Protein AF-A0AA38LGN9-F1 (afdb_monomer_lite)

pLDDT: mean 82.89, std 15.65, range [24.03, 98.19]

Secondary structure (DSSP, 8-state):
--SSS--------HHHHHHHHHHHHHHHHHHHTTTS-TTTPPP-HHHHHHHTTPBPSS-TTSSS--BS-HHHHHHHHHT--TTS--SS-TTTS---HHHHHHHHHHHHHHHHHTT--HHHHHHHHHHHHHHHTT--SPPPPTTHHHHHHHHHHHHHHTT----TT-HHHHHHHHHHHHHHHHS-TTGGGTS--GGGGGGGG-TTT--HHHHGGG--TTS-BTTBHHHHHHHHHHH--HHHHHHHHHHHHHHSS---SS---HHHHHHHHHHHHHHTT-GGG-HHHHHHHHHHHHHHHTTT---SHHHHHHHHHHHHHTT----GGGGGGGB-TTS-B--SS-TT-HHHHHHHHHHHHHHGGG--TT-HHHHHHHHHHHHHHHHHHHH-GGGTTTHHHHHHHSSS---TT-GGG-HHHHTTS-HHHHHHHHHHHHHHHHHHHHHHHHHHHHHHHHHHT-TTTT--SS---HHHHHHHHHTT--SGGGHHHHHHHHHHHHHHHHHHHIIIII--HHHHHHHHHHHHHT-GGGGTTS-HHHHHHHHHHHHHHHHH--HHHHHHTHHHHHHHHHHHHHHHHHHHT----HHHHHHHHHHHT-HHHHHHHHHHTSSS---HHHHHHHSTTT-HHHHHHHHHHHHHHHHHH--

Organism: Taxus chinensis (NCBI:txid29808)

Sequence (647 aa):
AKNLSEISVCKQDSVYVERRETLIKEIRDMFKTVGDGEGKFSPSPYNTAWVARIPTIHNLSAPAPRPHFPQTLDWICENQQDDGSWGLDHSHSKFACADRLLNTLACIIPLAKWKTGRQSVTKGVHFLRRHMESIKQERLPIDFEIVFPELLYEAELLKLDLPYHLPWLEQIRCGRQKTLSKICRESFHTDATPFLYSLEGLQEIIDWKRIMNLQSPDGSFLNSPSSTACAFIKTGDIKSLDYLTNTLNKFGNFVPCMYPLDILERLWTVDVVQRLGIDRHFKEEIKVALDYAYRYWNQNVICDLNTAALGFRTLRFNGYDVSADALRNFKNEDGEFFCCLGPAQAHKELASMLNLYRASDLDFPGENILKEARAFTSTYLQEAVKEWEEFKLEKNKLLMEASTFHFPLIISTVVHDLLLMPIGYRQTMLELAILDYNILQSQHQSELKLISTWWANSSVFHWDFFRHRHVELYFWWVCSLFEPQFSAARIGFTKLATSFFLIDDIYDTYGTLDELIPFTEGLIRWDPSIIDNLPHYMKTSFKFSHEIHRDIATEAEKKHGPIWESYILSYLQEAEWIASNYTPKFDQYLSNGTISSGMRVLTMHSLMLMDTLLSNDILKKVDFPSSKFQYLVSLTIRLVDDMNDFQ

InterPro domains:
  IPR001906 Terpene synthase, N-terminal domain [PF01397] (207-388)
  IPR005630 Terpene synthase, metal-binding domain [PF03936] (463-647)
  IPR008930 Terpenoid cyclases/protein prenyltransferase alpha-alpha toroid [SSF48239] (43-232)
  IPR008930 Terpenoid cyclases/protein prenyltransferase alpha-alpha toroid [SSF48239] (218-387)
  IPR008949 Isoprenoid synthase domain superfamily [G3DSA:1.10.600.10] (410-647)
  IPR008949 Isoprenoid synthase domain superfamily [SSF48576] (427-646)
  IPR036965 Terpene synthase, N-terminal domain superfamily [G3DSA:1.50.10.130] (26-390)
  IPR050148 Terpene synthase-like [PTHR31739] (22-647)

Radius of gyration: 32.61 Å; chains: 1; bounding box: 73×49×97 Å

Structure (mmCIF, N/CA/C/O backbone):
data_AF-A0AA38LGN9-F1
#
_entry.id   AF-A0AA38LGN9-F1
#
loop_
_atom_site.group_PDB
_atom_site.id
_atom_site.type_symbol
_atom_site.label_atom_id
_atom_site.label_alt_id
_atom_site.label_comp_id
_atom_site.label_asym_id
_atom_site.label_entity_id
_atom_site.label_seq_id
_atom_site.pdbx_PDB_ins_code
_atom_site.Cartn_x
_atom_site.Cartn_y
_atom_site.Cartn_z
_atom_site.occupancy
_atom_site.B_iso_or_equiv
_atom_site.auth_seq_id
_atom_site.auth_comp_id
_atom_site.auth_asym_id
_atom_site.auth_atom_id
_atom_site.pdbx_PDB_model_num
ATOM 1 N N . ALA A 1 1 ? 29.496 -17.420 -23.304 1.00 29.16 1 ALA A N 1
ATOM 2 C CA . ALA A 1 1 ? 29.057 -18.172 -22.103 1.00 29.16 1 ALA A CA 1
ATOM 3 C C . ALA A 1 1 ? 30.170 -18.628 -21.126 1.00 29.16 1 ALA A C 1
ATOM 5 O O . ALA A 1 1 ? 29.833 -19.285 -20.153 1.00 29.16 1 ALA A O 1
ATOM 6 N N . LYS A 1 2 ? 31.470 -18.300 -21.296 1.00 24.03 2 LYS A N 1
ATOM 7 C CA . LYS A 1 2 ? 32.527 -18.748 -20.347 1.00 24.03 2 LYS A CA 1
ATOM 8 C C . LYS A 1 2 ? 33.418 -17.658 -19.723 1.00 24.03 2 LYS A C 1
ATOM 10 O O . LYS A 1 2 ? 34.387 -18.009 -19.075 1.00 24.03 2 LYS A O 1
ATOM 15 N N . ASN A 1 3 ? 33.062 -16.376 -19.854 1.00 29.66 3 ASN A N 1
ATOM 16 C CA . ASN A 1 3 ? 33.805 -15.246 -19.259 1.00 29.66 3 ASN A CA 1
ATOM 17 C C . ASN A 1 3 ? 32.924 -14.280 -18.432 1.00 29.66 3 ASN A C 1
ATOM 19 O O . ASN A 1 3 ? 33.307 -13.140 -18.205 1.00 29.66 3 ASN A O 1
ATOM 23 N N . LEU A 1 4 ? 31.746 -14.718 -17.970 1.00 30.27 4 LEU A N 1
ATOM 24 C CA . LEU A 1 4 ? 30.848 -13.908 -17.121 1.00 30.27 4 LEU A CA 1
ATOM 25 C C . LEU A 1 4 ? 30.814 -14.365 -15.650 1.00 30.27 4 LEU A C 1
ATOM 27 O O . LEU A 1 4 ? 30.048 -13.830 -14.859 1.00 30.27 4 LEU A O 1
ATOM 31 N N . SER A 1 5 ? 31.651 -15.332 -15.260 1.00 26.16 5 SER A N 1
ATOM 32 C CA . SER A 1 5 ? 31.654 -15.923 -13.913 1.00 26.16 5 SER A CA 1
ATOM 33 C C . SER A 1 5 ? 32.705 -15.349 -12.953 1.00 26.16 5 SER A C 1
ATOM 35 O O . SER A 1 5 ? 32.841 -15.850 -11.844 1.00 26.16 5 SER A O 1
ATOM 37 N N . GLU A 1 6 ? 33.439 -14.304 -13.339 1.00 28.97 6 GLU A N 1
ATOM 38 C CA . GLU A 1 6 ? 34.411 -13.621 -12.469 1.00 28.97 6 GLU A CA 1
ATOM 39 C C . GLU A 1 6 ? 34.001 -12.164 -12.225 1.00 28.97 6 GLU A C 1
ATOM 41 O O . GLU A 1 6 ? 34.760 -11.224 -12.445 1.00 28.97 6 GLU A O 1
ATOM 46 N N . ILE A 1 7 ? 32.769 -11.952 -11.757 1.00 31.95 7 ILE A N 1
ATOM 47 C CA . ILE A 1 7 ? 32.425 -10.687 -11.109 1.00 31.95 7 ILE A CA 1
ATOM 48 C C . ILE A 1 7 ? 32.830 -10.831 -9.647 1.00 31.95 7 ILE A C 1
ATOM 50 O O . ILE A 1 7 ? 32.181 -11.513 -8.857 1.00 31.95 7 ILE A O 1
ATOM 54 N N . SER A 1 8 ? 33.959 -10.203 -9.322 1.00 31.28 8 SER A N 1
ATOM 55 C CA . SER A 1 8 ? 34.404 -9.899 -7.966 1.00 31.28 8 SER A CA 1
ATOM 56 C C . SER A 1 8 ? 33.220 -9.420 -7.122 1.00 31.28 8 SER A C 1
ATOM 58 O O . SER A 1 8 ? 32.834 -8.253 -7.197 1.00 31.28 8 SER A O 1
ATOM 60 N N . VAL A 1 9 ? 32.684 -10.308 -6.283 1.00 37.69 9 VAL A N 1
ATOM 61 C CA . VAL A 1 9 ? 31.888 -9.936 -5.115 1.00 37.69 9 VAL A CA 1
ATOM 62 C C . VAL A 1 9 ? 32.785 -9.021 -4.293 1.00 37.69 9 VAL A C 1
ATOM 64 O O . VAL A 1 9 ? 33.743 -9.472 -3.660 1.00 37.69 9 VAL A O 1
ATOM 67 N N . CYS A 1 10 ? 32.546 -7.712 -4.385 1.00 40.06 10 CYS A N 1
ATOM 68 C CA . CYS A 1 10 ? 33.174 -6.741 -3.506 1.00 40.06 10 CYS A CA 1
ATOM 69 C C . CYS A 1 10 ? 32.951 -7.268 -2.088 1.00 40.06 10 CYS A C 1
ATOM 71 O O . CYS A 1 10 ? 31.807 -7.551 -1.737 1.00 40.06 10 CYS A O 1
ATOM 73 N N . LYS A 1 11 ? 34.034 -7.510 -1.336 1.00 45.22 11 LYS A N 1
ATOM 74 C CA . LYS A 1 11 ? 33.995 -7.991 0.050 1.00 45.22 11 LYS A CA 1
ATOM 75 C C . LYS A 1 11 ? 33.111 -7.042 0.861 1.00 45.22 11 LYS A C 1
ATOM 77 O O . LYS A 1 11 ? 33.598 -6.055 1.397 1.00 45.22 11 LYS A O 1
ATOM 82 N N . GLN A 1 12 ? 31.812 -7.307 0.900 1.00 55.50 12 GLN A N 1
ATOM 83 C CA . GLN A 1 12 ? 30.909 -6.704 1.857 1.00 55.50 12 GLN A CA 1
ATOM 84 C C . GLN A 1 12 ? 31.363 -7.238 3.207 1.00 55.50 12 GLN A C 1
ATOM 86 O O . GLN A 1 12 ? 31.549 -8.449 3.355 1.00 55.50 12 GLN A O 1
ATOM 91 N N . ASP A 1 13 ? 31.637 -6.337 4.150 1.00 60.06 13 ASP A N 1
ATOM 92 C CA . ASP A 1 13 ? 32.023 -6.725 5.502 1.00 60.06 13 ASP A CA 1
ATOM 93 C C . ASP A 1 13 ? 31.019 -7.762 6.005 1.00 60.06 13 ASP A C 1
ATOM 95 O O . ASP A 1 13 ? 29.821 -7.486 6.085 1.00 60.06 13 ASP A O 1
ATOM 99 N N . SER A 1 14 ? 31.511 -8.970 6.300 1.00 70.19 14 SER A N 1
ATOM 100 C CA . SER A 1 14 ? 30.698 -10.130 6.713 1.00 70.19 14 SER A CA 1
ATOM 101 C C . SER A 1 14 ? 29.662 -9.797 7.798 1.00 70.19 14 SER A C 1
ATOM 103 O O . SER A 1 14 ? 28.576 -10.368 7.812 1.00 70.19 14 SER A O 1
ATOM 105 N N . VAL A 1 15 ? 29.963 -8.787 8.618 1.00 80.31 15 VAL A N 1
ATOM 106 C CA . VAL A 1 15 ? 29.117 -8.212 9.667 1.00 80.31 15 VAL A CA 1
ATOM 107 C C . VAL A 1 15 ? 27.786 -7.655 9.138 1.00 80.31 15 VAL A C 1
ATOM 109 O O . VAL A 1 15 ? 26.744 -7.882 9.748 1.00 80.31 15 VAL A O 1
ATOM 112 N N . TYR A 1 16 ? 27.777 -6.944 8.006 1.00 79.31 16 TYR A N 1
ATOM 113 C CA . TYR A 1 16 ? 26.545 -6.372 7.445 1.00 79.31 16 TYR A CA 1
ATOM 114 C C . TYR A 1 16 ? 25.628 -7.449 6.868 1.00 79.31 16 TYR A C 1
ATOM 116 O O . TYR A 1 16 ? 24.412 -7.383 7.035 1.00 79.31 16 TYR A O 1
ATOM 124 N N . VAL A 1 17 ? 26.206 -8.468 6.228 1.00 82.69 17 VAL A N 1
ATOM 125 C CA . VAL A 1 17 ? 25.443 -9.613 5.716 1.00 82.69 17 VAL A CA 1
ATOM 126 C C . VAL A 1 17 ? 24.838 -10.399 6.879 1.00 82.69 17 VAL A C 1
ATOM 128 O O . VAL A 1 17 ? 23.649 -10.697 6.859 1.00 82.69 17 VAL A O 1
ATOM 131 N N . GLU A 1 18 ? 25.611 -10.658 7.933 1.00 89.31 18 GLU A N 1
ATOM 132 C CA . GLU A 1 18 ? 25.129 -11.351 9.131 1.00 89.31 18 GLU A CA 1
ATOM 133 C C . GLU A 1 18 ? 24.013 -10.575 9.853 1.00 89.31 18 GLU A C 1
ATOM 135 O O . GLU A 1 18 ? 22.989 -11.157 10.234 1.00 89.31 18 GLU A O 1
ATOM 140 N N . ARG A 1 19 ? 24.147 -9.244 9.983 1.00 91.38 19 ARG A N 1
ATOM 141 C CA . ARG A 1 19 ? 23.085 -8.404 10.556 1.00 91.38 19 ARG A CA 1
ATOM 142 C C . ARG A 1 19 ? 21.823 -8.421 9.694 1.00 91.38 19 ARG A C 1
ATOM 144 O O . ARG A 1 19 ? 20.734 -8.541 10.250 1.00 91.38 19 ARG A O 1
ATOM 151 N N . ARG A 1 20 ? 21.953 -8.369 8.361 1.00 91.56 20 ARG A N 1
ATOM 152 C CA . ARG A 1 20 ? 20.816 -8.483 7.432 1.00 91.56 20 ARG A CA 1
ATOM 153 C C . ARG A 1 20 ? 20.063 -9.797 7.636 1.00 91.56 20 ARG A C 1
ATOM 155 O O . ARG A 1 20 ? 18.850 -9.770 7.807 1.00 91.56 20 ARG A O 1
ATOM 162 N N . GLU A 1 21 ? 20.764 -10.931 7.674 1.00 94.38 21 GLU A N 1
ATOM 163 C CA . GLU A 1 21 ? 20.126 -12.243 7.881 1.00 94.38 21 GLU A CA 1
ATOM 164 C C . GLU A 1 21 ? 19.444 -12.352 9.253 1.00 94.38 21 GLU A C 1
ATOM 166 O O . GLU A 1 21 ? 18.364 -12.935 9.374 1.00 94.38 21 GLU A O 1
ATOM 171 N N . THR A 1 22 ? 20.031 -11.735 10.283 1.00 95.38 22 THR A N 1
ATOM 172 C CA . THR A 1 22 ? 19.424 -11.652 11.620 1.00 95.38 22 THR A CA 1
ATOM 173 C C . THR A 1 22 ? 18.103 -10.881 11.581 1.00 95.38 22 THR A C 1
ATOM 175 O O . THR A 1 22 ? 17.083 -11.389 12.044 1.00 95.38 22 THR A O 1
ATOM 178 N N . LEU A 1 23 ? 18.094 -9.697 10.964 1.00 93.56 23 LEU A N 1
ATOM 179 C CA . LEU A 1 23 ? 16.897 -8.865 10.819 1.00 93.56 23 LEU A CA 1
ATOM 180 C C . LEU A 1 23 ? 15.811 -9.554 9.977 1.00 93.56 23 LEU A C 1
ATOM 182 O O . LEU A 1 23 ? 14.634 -9.497 10.324 1.00 93.56 23 LEU A O 1
ATOM 186 N N . ILE A 1 24 ? 16.193 -10.257 8.903 1.00 95.75 24 ILE A N 1
ATOM 187 C CA . ILE A 1 24 ? 15.261 -11.065 8.100 1.00 95.75 24 ILE A CA 1
ATOM 188 C C . ILE A 1 24 ? 14.589 -12.123 8.979 1.00 95.75 24 ILE A C 1
ATOM 190 O O . ILE A 1 24 ? 13.373 -12.297 8.914 1.00 95.75 24 ILE A O 1
ATOM 194 N N . LYS A 1 25 ? 15.349 -12.824 9.826 1.00 95.19 25 LYS A N 1
ATOM 195 C CA . LYS A 1 25 ? 14.783 -13.824 10.739 1.00 95.19 25 LYS A CA 1
ATOM 196 C C . LYS A 1 25 ? 13.816 -13.195 11.746 1.00 95.19 25 LYS A C 1
ATOM 198 O O . LYS A 1 25 ? 12.720 -13.721 11.915 1.00 95.19 25 LYS A O 1
ATOM 203 N N . GLU A 1 26 ? 14.190 -12.070 12.354 1.00 92.38 26 GLU A N 1
ATOM 204 C CA . GLU A 1 26 ? 13.317 -11.323 13.269 1.00 92.38 26 GLU A CA 1
ATOM 205 C C . GLU A 1 26 ? 11.996 -10.937 12.583 1.00 92.38 26 GLU A C 1
ATOM 207 O O . GLU A 1 26 ? 10.924 -11.162 13.140 1.00 92.38 26 GLU A O 1
ATOM 212 N N . ILE A 1 27 ? 12.046 -10.439 11.341 1.00 91.69 27 ILE A N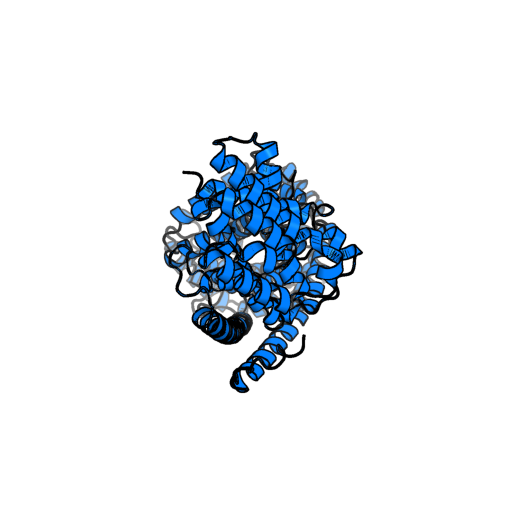 1
ATOM 213 C CA . ILE A 1 27 ? 10.841 -10.069 10.582 1.00 91.69 27 ILE A CA 1
ATOM 214 C C . ILE A 1 27 ? 9.996 -11.285 10.195 1.00 91.69 27 ILE A C 1
ATOM 216 O O . ILE A 1 27 ? 8.771 -11.219 10.291 1.00 91.69 27 ILE A O 1
ATOM 220 N N . ARG A 1 28 ? 10.602 -12.422 9.839 1.00 93.94 28 ARG A N 1
ATOM 221 C CA . ARG A 1 28 ? 9.843 -13.669 9.628 1.00 93.94 28 ARG A CA 1
ATOM 222 C C . ARG A 1 28 ? 9.118 -14.119 10.889 1.00 93.94 28 ARG A C 1
ATOM 224 O O . ARG A 1 28 ? 7.977 -14.567 10.812 1.00 93.94 28 ARG A O 1
ATOM 231 N N . ASP A 1 29 ? 9.762 -14.000 12.045 1.00 89.12 29 ASP A N 1
ATOM 232 C CA . ASP A 1 29 ? 9.126 -14.323 13.320 1.00 89.12 29 ASP A CA 1
ATOM 233 C C . ASP A 1 29 ? 7.993 -13.338 13.645 1.00 89.12 29 ASP A C 1
ATOM 235 O O . ASP A 1 29 ? 6.957 -13.767 14.150 1.00 89.12 29 ASP A O 1
ATOM 239 N N . MET A 1 30 ? 8.114 -12.063 13.250 1.00 86.12 30 MET A N 1
ATOM 240 C CA . MET A 1 30 ? 6.999 -11.112 13.318 1.00 86.12 30 MET A CA 1
ATOM 241 C C . MET A 1 30 ? 5.817 -11.552 12.451 1.00 86.12 30 MET A C 1
ATOM 243 O O . MET A 1 30 ? 4.695 -11.552 12.943 1.00 86.12 30 MET A O 1
ATOM 247 N N . PHE A 1 31 ? 6.039 -11.973 11.199 1.00 87.94 31 PHE A N 1
ATOM 248 C CA . PHE A 1 31 ? 4.964 -12.443 10.310 1.00 87.94 31 PHE A CA 1
ATOM 249 C C . PHE A 1 31 ? 4.138 -13.589 10.908 1.00 87.94 31 PHE A C 1
ATOM 251 O O . PHE A 1 31 ? 2.929 -13.643 10.687 1.00 87.94 31 PHE A O 1
ATOM 258 N N . LYS A 1 32 ? 4.759 -14.469 11.704 1.00 85.06 32 LYS A N 1
ATOM 259 C CA . LYS A 1 32 ? 4.069 -15.591 12.361 1.00 85.06 32 LYS A CA 1
ATOM 260 C C . LYS A 1 32 ? 3.044 -15.152 13.401 1.00 85.06 32 LYS A C 1
ATOM 262 O O . LYS A 1 32 ? 2.115 -15.906 13.642 1.00 85.06 32 LYS A O 1
ATOM 267 N N . THR A 1 33 ? 3.210 -13.971 13.996 1.00 80.44 33 THR A N 1
ATOM 268 C CA . THR A 1 33 ? 2.297 -13.422 15.011 1.00 80.44 33 THR A CA 1
ATOM 269 C C . THR A 1 33 ? 1.395 -12.316 14.451 1.00 80.44 33 THR A C 1
ATOM 271 O O . THR A 1 33 ? 0.618 -11.697 15.185 1.00 80.44 33 THR A O 1
ATOM 274 N N . VAL A 1 34 ? 1.481 -12.010 13.146 1.00 77.62 34 VAL A N 1
ATOM 275 C CA . VAL A 1 34 ? 0.635 -10.981 12.523 1.00 77.62 34 VAL A CA 1
ATOM 276 C C . VAL A 1 34 ? -0.830 -11.378 12.579 1.00 77.62 34 VAL A C 1
ATOM 278 O O . VAL A 1 34 ? -1.207 -12.449 12.118 1.00 77.62 34 VAL A O 1
ATOM 281 N N . GLY A 1 35 ? -1.656 -10.476 13.120 1.00 67.25 35 GLY A N 1
ATOM 282 C CA . GLY A 1 35 ? -3.091 -10.660 13.276 1.00 67.25 35 GLY A CA 1
ATOM 283 C C . GLY A 1 35 ? -3.510 -11.628 14.380 1.00 67.25 35 GLY A C 1
ATOM 284 O O . GLY A 1 35 ? -4.707 -11.834 14.558 1.00 67.25 35 GLY A O 1
ATOM 285 N N . ASP A 1 36 ? -2.566 -12.151 15.165 1.00 66.12 36 ASP A N 1
ATOM 286 C CA . ASP A 1 36 ? -2.883 -12.877 16.393 1.00 66.12 36 ASP A CA 1
ATOM 287 C C . ASP A 1 36 ? -3.176 -11.921 17.551 1.00 66.12 36 ASP A C 1
ATOM 289 O O . ASP A 1 36 ? -3.455 -12.393 18.637 1.00 66.12 36 ASP A O 1
ATOM 293 N N . GLY A 1 37 ? -3.092 -10.595 17.389 1.00 58.25 37 GLY A N 1
ATOM 294 C CA . GLY A 1 37 ? -3.356 -9.602 18.446 1.00 58.25 37 GLY A CA 1
ATOM 295 C C . GLY A 1 37 ? -2.357 -9.597 19.618 1.00 58.25 37 GLY A C 1
ATOM 296 O O . GLY A 1 37 ? -2.405 -8.699 20.459 1.00 58.25 37 GLY A O 1
ATOM 297 N N . GLU A 1 38 ? -1.432 -10.560 19.675 1.00 49.88 38 GLU A N 1
ATOM 298 C CA . GLU A 1 38 ? -0.357 -10.635 20.666 1.00 49.88 38 GLU A CA 1
ATOM 299 C C . GLU A 1 38 ? 0.680 -9.533 20.409 1.00 49.88 38 GLU A C 1
ATOM 301 O O . GLU A 1 38 ? 1.442 -9.569 19.446 1.00 49.88 38 GLU A O 1
ATOM 306 N N . GLY A 1 39 ? 0.677 -8.520 21.283 1.00 49.38 39 GLY A N 1
ATOM 307 C CA . GLY A 1 39 ? 1.711 -7.482 21.345 1.00 49.38 39 GLY A CA 1
ATOM 308 C C . GLY A 1 39 ? 1.452 -6.186 20.564 1.00 49.38 39 GLY A C 1
ATOM 309 O O . GLY A 1 39 ? 2.396 -5.418 20.391 1.00 49.38 39 GLY A O 1
ATOM 310 N N . LYS A 1 40 ? 0.225 -5.917 20.081 1.00 57.62 40 LYS A N 1
ATOM 311 C CA . LYS A 1 40 ? -0.000 -4.832 19.094 1.00 57.62 40 LYS A CA 1
ATOM 312 C C . LYS A 1 40 ? -1.112 -3.823 19.374 1.00 57.62 40 LYS A C 1
ATOM 314 O O . LYS A 1 40 ? -1.057 -2.726 18.824 1.00 57.62 40 LYS A O 1
ATOM 319 N N . PHE A 1 41 ? -2.085 -4.135 20.227 1.00 62.88 41 PHE A N 1
ATOM 320 C CA . PHE A 1 41 ? -3.136 -3.179 20.574 1.00 62.88 41 PHE A CA 1
ATOM 321 C C . PHE A 1 41 ? -2.809 -2.430 21.858 1.00 62.88 41 PHE A C 1
ATOM 323 O O . PHE A 1 41 ? -2.556 -3.042 22.897 1.00 62.88 41 PHE A O 1
ATOM 330 N N . SER A 1 42 ? -2.875 -1.100 21.802 1.00 73.62 42 SER A N 1
ATOM 331 C CA . SER A 1 42 ? -2.914 -0.301 23.017 1.00 73.62 42 SER A CA 1
ATOM 332 C C . SER A 1 42 ? -4.267 -0.486 23.718 1.00 73.62 42 SER A C 1
ATOM 334 O O . SER A 1 42 ? -5.308 -0.573 23.054 1.00 73.62 42 SER A O 1
ATOM 336 N N . PRO A 1 43 ? -4.284 -0.544 25.060 1.00 84.31 43 PRO A N 1
ATOM 337 C CA . PRO A 1 43 ? -5.531 -0.518 25.803 1.00 84.31 43 PRO A CA 1
ATOM 338 C C . PRO A 1 43 ? -6.349 0.725 25.456 1.00 84.31 43 PRO A C 1
ATOM 340 O O . PRO A 1 43 ? -5.801 1.823 25.350 1.00 84.31 43 PRO A O 1
ATOM 343 N N . SER A 1 44 ? -7.668 0.571 25.328 1.00 90.12 44 SER A N 1
ATOM 344 C CA . SER A 1 44 ? -8.583 1.707 25.237 1.00 90.12 44 SER A CA 1
ATOM 345 C C . SER A 1 44 ? -9.265 1.906 26.591 1.00 90.12 44 SER A C 1
ATOM 347 O O . SER A 1 44 ? -10.140 1.104 26.942 1.00 90.12 44 SER A O 1
ATOM 349 N N . PRO A 1 45 ? -8.915 2.961 27.358 1.00 93.06 45 PRO A N 1
ATOM 350 C CA . PRO A 1 45 ? -9.583 3.236 28.624 1.00 93.06 45 PRO A CA 1
ATOM 351 C C . PRO A 1 45 ? -11.088 3.436 28.445 1.00 93.06 45 PRO A C 1
ATOM 353 O O . PRO A 1 45 ? -11.872 2.837 29.173 1.00 93.06 45 PRO A O 1
ATOM 356 N N . TYR A 1 46 ? -11.492 4.190 27.417 1.00 94.19 46 TYR A N 1
ATOM 357 C CA . TYR A 1 46 ? -12.893 4.393 27.052 1.00 94.19 46 TYR A CA 1
ATOM 358 C C . TYR A 1 46 ? -13.668 3.077 26.867 1.00 94.19 46 TYR A C 1
ATOM 360 O O . TYR A 1 46 ? -14.694 2.862 27.513 1.00 94.19 46 TYR A O 1
ATOM 368 N N . ASN A 1 47 ? -13.172 2.174 26.016 1.00 94.69 47 ASN A N 1
ATOM 369 C CA . ASN A 1 47 ? -13.862 0.915 25.726 1.00 94.69 47 ASN A CA 1
ATOM 370 C C . ASN A 1 47 ? -13.836 -0.034 26.928 1.00 94.69 47 ASN A C 1
ATOM 372 O O . ASN A 1 47 ? -14.857 -0.629 27.270 1.00 94.69 47 ASN A O 1
ATOM 376 N N . THR A 1 48 ? -12.701 -0.114 27.626 1.00 96.94 48 THR A N 1
ATOM 377 C CA . THR A 1 48 ? -12.567 -0.907 28.859 1.00 96.94 48 THR A CA 1
ATOM 378 C C . THR A 1 48 ? -13.555 -0.440 29.924 1.00 96.94 48 THR A C 1
ATOM 380 O O . THR A 1 48 ? -14.202 -1.261 30.574 1.00 96.94 48 THR A O 1
ATOM 383 N N . ALA A 1 49 ? -13.769 0.872 30.040 1.00 97.38 49 ALA A N 1
ATOM 384 C CA . ALA A 1 49 ? -14.759 1.441 30.939 1.00 97.38 49 ALA A CA 1
ATOM 385 C C . ALA A 1 49 ? -16.206 1.108 30.559 1.00 97.38 49 ALA A C 1
ATOM 387 O O . ALA A 1 49 ? -17.034 0.945 31.454 1.00 97.38 49 ALA A O 1
ATOM 388 N N . TRP A 1 50 ? -16.534 0.967 29.273 1.00 97.81 50 TRP A N 1
ATOM 389 C CA . TRP A 1 50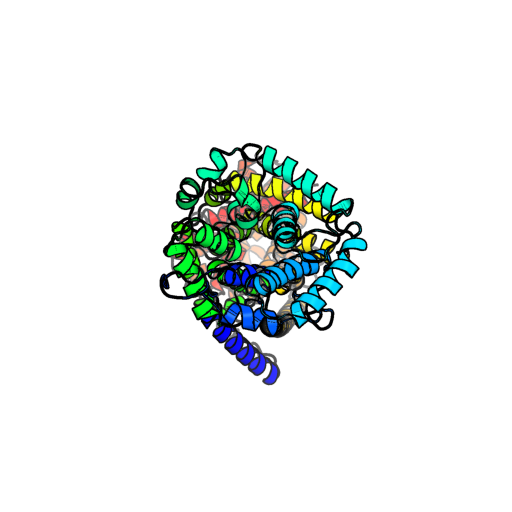 ? -17.851 0.481 28.852 1.00 97.81 50 TRP A CA 1
ATOM 390 C C . TRP A 1 50 ? -18.067 -0.991 29.201 1.00 97.81 50 TRP A C 1
ATOM 392 O O . TRP A 1 50 ? -19.100 -1.332 29.781 1.00 97.81 50 TRP A O 1
ATOM 402 N N . VAL A 1 51 ? -17.075 -1.847 28.948 1.00 97.75 51 VAL A N 1
ATOM 403 C CA . VAL A 1 51 ? -17.124 -3.271 29.323 1.00 97.75 51 VAL A CA 1
ATOM 404 C C . VAL A 1 51 ? -17.252 -3.442 30.843 1.00 97.75 51 VAL A C 1
ATOM 406 O O . VAL A 1 51 ? -18.044 -4.260 31.318 1.00 97.75 51 VAL A O 1
ATOM 409 N N . ALA A 1 52 ? -16.592 -2.584 31.626 1.00 97.31 52 ALA A N 1
ATOM 410 C CA . ALA A 1 52 ? -16.691 -2.561 33.085 1.00 97.31 52 ALA A CA 1
ATOM 411 C C . ALA A 1 52 ? -18.103 -2.246 33.622 1.00 97.31 52 ALA A C 1
ATOM 413 O O . ALA A 1 52 ? -18.382 -2.473 34.801 1.00 97.31 52 ALA A O 1
ATOM 414 N N . ARG A 1 53 ? -19.028 -1.728 32.799 1.00 95.50 53 ARG A N 1
ATOM 415 C CA . ARG A 1 53 ? -20.408 -1.403 33.217 1.00 95.50 53 ARG A CA 1
ATOM 416 C C . ARG A 1 53 ? -21.325 -2.619 33.266 1.00 95.50 53 ARG A C 1
ATOM 418 O O . ARG A 1 53 ? -22.412 -2.498 33.848 1.00 95.50 53 ARG A O 1
ATOM 425 N N . ILE A 1 54 ? -20.927 -3.733 32.655 1.00 95.06 54 ILE A N 1
ATOM 426 C CA . ILE A 1 54 ? -21.781 -4.900 32.431 1.00 95.06 54 ILE A CA 1
ATOM 427 C C . ILE A 1 54 ? -22.119 -5.581 33.768 1.00 95.06 54 ILE A C 1
ATOM 429 O O . ILE A 1 54 ? -21.205 -5.968 34.501 1.00 95.06 54 ILE A O 1
ATOM 433 N N . PRO A 1 55 ? -23.409 -5.731 34.124 1.00 91.69 55 PRO A N 1
ATOM 434 C CA . PRO A 1 55 ? -23.815 -6.449 35.325 1.00 91.69 55 PRO A CA 1
ATOM 435 C C . PRO A 1 55 ? -23.787 -7.972 35.117 1.00 91.69 55 PRO A C 1
ATOM 437 O O . PRO A 1 55 ? -23.948 -8.481 34.013 1.00 91.69 55 PRO A O 1
ATOM 440 N N . THR A 1 56 ? -23.620 -8.715 36.206 1.00 85.19 56 THR A N 1
ATOM 441 C CA . THR A 1 56 ? -23.702 -10.185 36.235 1.00 85.19 56 THR A CA 1
ATOM 442 C C . THR A 1 56 ? -25.094 -10.702 35.836 1.00 85.19 56 THR A C 1
ATOM 444 O O . THR A 1 56 ? -26.108 -10.213 36.323 1.00 85.19 56 THR A O 1
ATOM 447 N N . ILE A 1 57 ? -25.132 -11.726 34.972 1.00 70.12 57 ILE A N 1
ATOM 448 C CA . ILE A 1 57 ? -26.351 -12.263 34.321 1.00 70.12 57 ILE A CA 1
ATOM 449 C C . ILE A 1 57 ? -27.108 -13.251 35.224 1.00 70.12 57 ILE A C 1
ATOM 451 O O . ILE A 1 57 ? -28.323 -13.410 35.125 1.00 70.12 57 ILE A O 1
ATOM 455 N N . HIS A 1 58 ? -26.401 -13.901 36.152 1.00 56.91 58 HIS A N 1
ATOM 456 C CA . HIS A 1 58 ? -26.932 -15.008 36.944 1.00 56.91 58 HIS A CA 1
ATOM 457 C C . HIS A 1 58 ? -26.643 -14.829 38.428 1.00 56.91 58 HIS A C 1
ATOM 459 O O . HIS A 1 58 ? -25.715 -15.428 38.966 1.00 56.91 58 HIS A O 1
ATOM 465 N N . ASN A 1 59 ? -27.448 -14.013 39.108 1.00 47.66 59 ASN A N 1
ATOM 466 C CA . ASN A 1 59 ? -27.671 -14.225 40.535 1.00 47.66 59 ASN A CA 1
ATOM 467 C C . ASN A 1 59 ? -28.917 -13.479 41.037 1.00 47.66 59 ASN A C 1
ATOM 469 O O . ASN A 1 59 ? -28.823 -12.430 41.668 1.00 47.66 59 ASN A O 1
ATOM 473 N N . LEU A 1 60 ? -30.097 -14.066 40.809 1.00 50.06 60 LEU A N 1
ATOM 474 C CA . LEU A 1 60 ? -31.353 -13.648 41.460 1.00 50.06 60 LEU A CA 1
ATOM 475 C C . LEU A 1 60 ? -31.272 -13.732 43.002 1.00 50.06 60 LEU A C 1
ATOM 477 O O . LEU A 1 60 ? -32.113 -13.173 43.697 1.00 50.06 60 LEU A O 1
ATOM 481 N N . SER A 1 61 ? -30.246 -14.410 43.527 1.00 51.47 61 SER A N 1
ATOM 482 C CA . SER A 1 61 ? -29.978 -14.621 44.951 1.00 51.47 61 SER A CA 1
ATOM 483 C C . SER A 1 61 ? -28.927 -13.666 45.536 1.00 51.47 61 SER A C 1
ATOM 485 O O . SER A 1 61 ? -28.705 -13.688 46.748 1.00 51.47 61 SER A O 1
ATOM 487 N N . ALA A 1 62 ? -28.228 -12.864 44.717 1.00 57.16 62 ALA A N 1
ATOM 488 C CA . ALA A 1 62 ? -27.221 -11.934 45.228 1.00 57.16 62 ALA A CA 1
ATOM 489 C C . ALA A 1 62 ? -27.875 -10.622 45.697 1.00 57.16 62 ALA A C 1
ATOM 491 O O . ALA A 1 62 ? -28.706 -10.061 44.986 1.00 57.16 62 ALA A O 1
ATOM 492 N N . PRO A 1 63 ? -27.463 -10.074 46.855 1.00 59.59 63 PRO A N 1
ATOM 493 C CA . PRO A 1 63 ? -28.084 -8.883 47.438 1.00 59.59 63 PRO A CA 1
ATOM 494 C C . PRO A 1 63 ? -27.830 -7.589 46.644 1.00 59.59 63 PRO A C 1
ATOM 496 O O . PRO A 1 63 ? -28.465 -6.575 46.922 1.00 59.59 63 PRO A O 1
ATOM 499 N N . ALA A 1 64 ? -26.905 -7.600 45.675 1.00 69.56 64 ALA A N 1
ATOM 500 C CA . ALA A 1 64 ? -26.638 -6.478 44.779 1.00 69.56 64 ALA A CA 1
ATOM 501 C C . ALA A 1 64 ? -26.009 -6.956 43.453 1.00 69.56 64 ALA A C 1
ATOM 503 O O . ALA A 1 64 ? -25.244 -7.929 43.472 1.00 69.56 64 ALA A O 1
ATOM 504 N N . PRO A 1 65 ? -26.263 -6.257 42.327 1.00 78.88 65 PRO A N 1
ATOM 505 C CA . PRO A 1 65 ? -25.569 -6.511 41.068 1.00 78.88 65 PRO A CA 1
ATOM 506 C C . PRO A 1 65 ? -24.055 -6.354 41.253 1.00 78.88 65 PRO A C 1
ATOM 508 O O . PRO A 1 65 ? -23.603 -5.451 41.959 1.00 78.88 65 PRO A O 1
ATOM 511 N N . ARG A 1 66 ? -23.271 -7.221 40.609 1.00 87.50 66 ARG A N 1
ATOM 512 C CA . ARG A 1 66 ? -21.801 -7.138 40.552 1.00 87.50 66 ARG A CA 1
ATOM 513 C C . ARG A 1 66 ? -21.328 -6.981 39.107 1.00 87.50 66 ARG A C 1
ATOM 515 O O . ARG A 1 66 ? -22.046 -7.456 38.221 1.00 87.50 66 ARG A O 1
ATOM 522 N N . PRO A 1 67 ? -20.150 -6.379 38.869 1.00 92.56 67 PRO A N 1
ATOM 523 C CA . PRO A 1 67 ? -19.551 -6.334 37.538 1.00 92.56 67 PRO A CA 1
ATOM 524 C C . PRO A 1 67 ? -19.321 -7.754 37.012 1.00 92.56 67 PRO A C 1
ATOM 526 O O . PRO A 1 67 ? -18.827 -8.613 37.741 1.00 92.56 67 PRO A O 1
ATOM 529 N N . HIS A 1 68 ? -19.703 -8.001 35.760 1.00 94.38 68 HIS A N 1
ATOM 530 C CA . HIS A 1 68 ? -19.493 -9.287 35.094 1.00 94.38 68 HIS A CA 1
ATOM 531 C C . HIS A 1 68 ? -18.011 -9.529 34.782 1.00 94.38 68 HIS A C 1
ATOM 533 O O . HIS A 1 68 ? -17.531 -10.646 34.939 1.00 94.38 68 HIS A O 1
ATOM 539 N N . PHE A 1 69 ? -17.283 -8.464 34.434 1.00 95.81 69 PHE A N 1
ATOM 540 C CA . PHE A 1 69 ? -15.849 -8.485 34.147 1.00 95.81 69 PHE A CA 1
ATOM 541 C C . PHE A 1 69 ? -15.070 -7.655 35.185 1.00 95.81 69 PHE A C 1
ATOM 543 O O . PHE A 1 69 ? -14.624 -6.549 34.869 1.00 95.81 69 PHE A O 1
ATOM 550 N N . PRO A 1 70 ? -14.927 -8.119 36.442 1.00 95.12 70 PRO A N 1
ATOM 551 C CA . PRO A 1 70 ? -14.279 -7.348 37.509 1.00 95.12 70 PRO A CA 1
ATOM 552 C C . PRO A 1 70 ? -12.845 -6.921 37.169 1.00 95.12 70 PRO A C 1
ATOM 554 O O . PRO A 1 70 ? -12.457 -5.809 37.511 1.00 95.12 70 PRO A O 1
ATOM 557 N N . GLN A 1 71 ? -12.110 -7.731 36.402 1.00 96.69 71 GLN A N 1
ATOM 558 C CA . GLN A 1 71 ? -10.743 -7.434 35.975 1.00 96.69 71 GLN A CA 1
ATOM 559 C C . GLN A 1 71 ? -10.617 -6.114 35.196 1.00 96.69 71 GLN A C 1
ATOM 561 O O . GLN A 1 71 ? -9.583 -5.458 35.257 1.00 96.69 71 GLN A O 1
ATOM 566 N N . THR A 1 72 ? -11.677 -5.685 34.502 1.00 97.38 72 THR A N 1
ATOM 567 C CA . THR A 1 72 ? -11.679 -4.397 33.787 1.00 97.38 72 THR A CA 1
ATOM 568 C C . THR A 1 72 ? -11.733 -3.202 34.735 1.00 97.38 72 THR A C 1
ATOM 570 O O . THR A 1 72 ? -11.147 -2.164 34.443 1.00 97.38 72 THR A O 1
ATOM 573 N N . LEU A 1 73 ? -12.373 -3.336 35.903 1.00 95.44 73 LEU A N 1
ATOM 574 C CA . LEU A 1 73 ? -12.355 -2.299 36.940 1.00 95.44 73 LEU A CA 1
ATOM 575 C C . LEU A 1 73 ? -10.998 -2.210 37.627 1.00 95.44 73 LEU A C 1
ATOM 577 O O . LEU A 1 73 ? -10.552 -1.100 37.923 1.00 95.44 73 LEU A O 1
ATOM 581 N N . ASP A 1 74 ? -10.364 -3.358 37.859 1.00 95.81 74 ASP A N 1
ATOM 582 C CA . ASP A 1 74 ? -9.013 -3.422 38.415 1.00 95.81 74 ASP A CA 1
ATOM 583 C C . ASP A 1 74 ? -8.037 -2.710 37.470 1.00 95.81 74 ASP A C 1
ATOM 585 O O . ASP A 1 74 ? -7.351 -1.777 37.888 1.00 95.81 74 ASP A O 1
ATOM 589 N N . TRP A 1 75 ? -8.097 -3.018 36.166 1.00 96.62 75 TRP A N 1
ATOM 590 C CA . TRP A 1 75 ? -7.296 -2.330 35.151 1.00 96.62 75 TRP A CA 1
ATOM 591 C C . TRP A 1 75 ? -7.523 -0.811 35.161 1.00 96.62 75 TRP A C 1
ATOM 593 O O . TRP A 1 75 ? -6.557 -0.048 35.167 1.00 96.62 75 TRP A O 1
ATOM 603 N N . ILE A 1 76 ? -8.778 -0.344 35.226 1.00 97.06 76 ILE A N 1
ATOM 604 C CA . ILE A 1 76 ? -9.080 1.097 35.289 1.00 97.06 76 ILE A CA 1
ATOM 605 C C . ILE A 1 76 ? -8.439 1.734 36.530 1.00 97.06 76 ILE A C 1
ATOM 607 O O . ILE A 1 76 ? -7.869 2.819 36.426 1.00 97.06 76 ILE A O 1
ATOM 611 N N . CYS A 1 77 ? -8.505 1.084 37.694 1.00 95.12 77 CYS A N 1
ATOM 612 C CA . CYS A 1 77 ? -7.912 1.612 38.925 1.00 95.12 77 CYS A CA 1
ATOM 613 C C . CYS A 1 77 ? -6.379 1.683 38.855 1.00 95.12 77 CYS A C 1
ATOM 615 O O . CYS A 1 77 ? -5.794 2.635 39.369 1.00 95.12 77 CYS A O 1
ATOM 617 N N . GLU A 1 78 ? -5.746 0.693 38.227 1.00 94.88 78 GLU A N 1
ATOM 618 C CA . GLU A 1 78 ? -4.288 0.548 38.139 1.00 94.88 78 GLU A CA 1
ATOM 619 C C . GLU A 1 78 ? -3.645 1.419 37.048 1.00 94.88 78 GLU A C 1
ATOM 621 O O . GLU A 1 78 ? -2.451 1.694 37.120 1.00 94.88 78 GLU A O 1
ATOM 626 N N . ASN A 1 79 ? -4.420 1.884 36.061 1.00 94.38 79 ASN A N 1
ATOM 627 C CA . ASN A 1 79 ? -3.914 2.603 34.880 1.00 94.38 79 ASN A CA 1
ATOM 628 C C . ASN A 1 79 ? -4.325 4.088 34.834 1.00 94.38 79 ASN A C 1
ATOM 630 O O . ASN A 1 79 ? -4.367 4.695 33.762 1.00 94.38 79 ASN A O 1
ATOM 634 N N . GLN A 1 80 ? -4.650 4.686 35.985 1.00 95.81 80 GLN A N 1
ATOM 635 C CA . GLN A 1 80 ? -4.830 6.137 36.087 1.00 95.81 80 GLN A CA 1
ATOM 636 C C . GLN A 1 80 ? -3.470 6.845 36.045 1.00 95.81 80 GLN A C 1
ATOM 638 O O . GLN A 1 80 ? -2.556 6.465 36.773 1.00 95.81 80 GLN A O 1
ATOM 643 N N . GLN A 1 81 ? -3.350 7.901 35.241 1.00 93.25 81 GLN A N 1
ATOM 644 C CA . GLN A 1 81 ? -2.124 8.695 35.154 1.00 93.25 81 GLN A CA 1
ATOM 645 C C . GLN A 1 81 ? -1.950 9.627 36.363 1.00 93.25 81 GLN A C 1
ATOM 647 O O . GLN A 1 81 ? -2.894 9.900 37.113 1.00 93.25 81 GLN A O 1
ATOM 652 N N . ASP A 1 82 ? -0.739 10.161 36.534 1.00 91.44 82 ASP A N 1
ATOM 653 C CA . ASP A 1 82 ? -0.385 11.034 37.662 1.00 91.44 82 ASP A CA 1
ATOM 654 C C . ASP A 1 82 ? -1.220 12.323 37.720 1.00 91.44 82 ASP A C 1
ATOM 656 O O . ASP A 1 82 ? -1.524 12.820 38.808 1.00 91.44 82 ASP A O 1
ATOM 660 N N . ASP A 1 83 ? -1.641 12.843 36.563 1.00 91.88 83 ASP A N 1
ATOM 661 C CA . ASP A 1 83 ? -2.515 14.018 36.457 1.00 91.88 83 ASP A CA 1
ATOM 662 C C . ASP A 1 83 ? -3.991 13.720 36.794 1.00 91.88 83 ASP A C 1
ATOM 664 O O . ASP A 1 83 ? -4.811 14.636 36.864 1.00 91.88 83 ASP A O 1
ATOM 668 N N . GLY A 1 84 ? -4.328 12.452 37.048 1.00 94.19 84 GLY A N 1
ATOM 669 C CA . GLY A 1 84 ? -5.677 11.977 37.341 1.00 94.19 84 GLY A CA 1
ATOM 670 C C . GLY A 1 84 ? -6.491 11.575 36.110 1.00 94.19 84 GLY A C 1
ATOM 671 O O . GLY A 1 84 ? -7.629 11.129 36.277 1.00 94.19 84 GLY A O 1
ATOM 672 N N . SER A 1 85 ? -5.942 11.703 34.902 1.00 94.19 85 SER A N 1
ATOM 673 C CA . SER A 1 85 ? -6.615 11.328 33.659 1.00 94.19 85 SER A CA 1
ATOM 674 C C . SER A 1 85 ? -6.384 9.868 33.258 1.00 94.19 85 SER A C 1
ATOM 676 O O . SER A 1 85 ? -5.546 9.160 33.817 1.00 94.19 85 SER A O 1
ATOM 678 N N . TRP A 1 86 ? -7.141 9.422 32.256 1.00 93.38 86 TRP A N 1
ATOM 679 C CA . TRP A 1 86 ? -6.865 8.209 31.487 1.00 93.38 86 TRP A CA 1
ATOM 680 C C . TRP A 1 86 ? -6.664 8.568 30.014 1.00 93.38 86 TRP A C 1
ATOM 682 O O . TRP A 1 86 ? -7.286 9.498 29.503 1.00 93.38 86 TRP A O 1
ATOM 692 N N . GLY A 1 87 ? -5.816 7.810 29.326 1.00 84.00 87 GLY A N 1
ATOM 693 C CA . GLY A 1 87 ? -5.504 7.975 27.907 1.00 84.00 87 GLY A CA 1
ATOM 694 C C . GLY A 1 87 ? -4.172 7.316 27.565 1.00 84.00 87 GLY A C 1
ATOM 695 O O . GLY A 1 87 ? -3.540 6.707 28.431 1.00 84.00 87 GLY A O 1
ATOM 696 N N . LEU A 1 88 ? -3.731 7.455 26.316 1.00 70.94 88 LEU A N 1
ATOM 697 C CA . LEU A 1 88 ? -2.402 6.995 25.906 1.00 70.94 88 LEU A CA 1
ATOM 698 C C . LEU A 1 88 ? -1.307 7.798 26.632 1.00 70.94 88 LEU A C 1
ATOM 700 O O . LEU A 1 88 ? -1.448 9.007 26.858 1.00 70.94 88 LEU A O 1
ATOM 704 N N . ASP A 1 89 ? -0.234 7.111 27.026 1.00 56.81 89 ASP A N 1
ATOM 705 C CA . ASP A 1 89 ? 0.906 7.702 27.731 1.00 56.81 89 ASP A CA 1
ATOM 706 C C . ASP A 1 89 ? 1.642 8.744 26.856 1.00 56.81 89 ASP A C 1
ATOM 708 O O . ASP A 1 89 ? 1.729 8.631 25.628 1.00 56.81 89 ASP A O 1
ATOM 712 N N . HIS A 1 90 ? 2.168 9.784 27.507 1.00 51.03 90 HIS A N 1
ATOM 713 C CA . HIS A 1 90 ? 2.848 10.936 26.903 1.00 51.03 90 HIS A CA 1
ATOM 714 C C . HIS A 1 90 ? 4.155 10.573 26.186 1.00 51.03 90 HIS A C 1
ATOM 716 O O . HIS A 1 90 ? 4.685 11.376 25.419 1.00 51.03 90 HIS A O 1
ATOM 722 N N . SER A 1 91 ? 4.675 9.370 26.420 1.00 45.19 91 SER A N 1
ATOM 723 C CA . SER A 1 91 ? 5.866 8.832 25.762 1.00 45.19 91 SER A CA 1
ATOM 724 C C . SER A 1 91 ? 5.673 8.587 24.256 1.00 45.19 91 SER A C 1
ATOM 726 O O . SER A 1 91 ? 6.659 8.527 23.517 1.00 45.19 91 SER A O 1
ATOM 728 N N . HIS A 1 92 ? 4.424 8.480 23.776 1.00 45.28 92 HIS A N 1
ATOM 729 C CA . HIS A 1 92 ? 4.127 8.010 22.415 1.00 45.28 92 HIS A CA 1
ATOM 730 C C . HIS A 1 92 ? 3.132 8.866 21.610 1.00 45.28 92 HIS A C 1
ATOM 732 O O . HIS A 1 92 ? 2.945 8.603 20.422 1.00 45.28 92 HIS A O 1
ATOM 738 N N . SER A 1 93 ? 2.513 9.902 22.191 1.00 51.19 93 SER A N 1
ATOM 739 C CA . SER A 1 93 ? 1.585 10.788 21.464 1.00 51.19 93 SER A CA 1
ATOM 740 C C . SER A 1 93 ? 1.540 12.211 22.037 1.00 51.19 93 SER A C 1
ATOM 742 O O . SER A 1 93 ? 1.803 12.422 23.222 1.00 51.19 93 SER A O 1
ATOM 744 N N . LYS A 1 94 ? 1.213 13.209 21.196 1.00 58.75 94 LYS A N 1
ATOM 745 C CA . LYS A 1 94 ? 0.918 14.576 21.666 1.00 58.75 94 LYS A CA 1
ATOM 746 C C . LYS A 1 94 ? -0.307 14.519 22.586 1.00 58.75 94 LYS A C 1
ATOM 748 O O . LYS A 1 94 ? -1.303 13.892 22.237 1.00 58.75 94 LYS A O 1
ATOM 753 N N . PHE A 1 95 ? -0.247 15.197 23.732 1.00 71.25 95 PHE A N 1
ATOM 754 C CA . PHE A 1 95 ? -1.399 15.340 24.623 1.00 71.25 95 PHE A CA 1
ATOM 755 C C . PHE A 1 95 ? -2.574 15.980 23.872 1.00 71.25 95 PHE A C 1
ATOM 757 O O . PHE A 1 95 ? -2.452 17.105 23.390 1.00 71.25 95 PHE A O 1
ATOM 764 N N . ALA A 1 96 ? -3.696 15.266 23.792 1.00 77.19 96 ALA A N 1
ATOM 765 C CA . ALA A 1 96 ? -4.954 15.765 23.249 1.00 77.19 96 ALA A CA 1
ATOM 766 C C . ALA A 1 96 ? -5.961 15.899 24.397 1.00 77.19 96 ALA A C 1
ATOM 768 O O . ALA A 1 96 ? -6.381 14.893 24.974 1.00 77.19 96 ALA A O 1
ATOM 769 N N . CYS A 1 97 ? -6.337 17.132 24.754 1.00 83.62 97 CYS A N 1
ATOM 770 C CA . CYS A 1 97 ? -7.178 17.381 25.926 1.00 83.62 97 CYS A CA 1
ATOM 771 C C . CYS A 1 97 ? -8.543 16.702 25.763 1.00 83.62 97 CYS A C 1
ATOM 773 O O . CYS A 1 97 ? -8.996 16.001 26.665 1.00 83.62 97 CYS A O 1
ATOM 775 N N . ALA A 1 98 ? -9.159 16.823 24.584 1.00 83.94 98 ALA A N 1
ATOM 776 C CA . ALA A 1 98 ? -10.448 16.199 24.295 1.00 83.94 98 ALA A CA 1
ATOM 777 C C . ALA A 1 98 ? -10.437 14.654 24.414 1.00 83.94 98 ALA A C 1
ATOM 779 O O . ALA A 1 98 ? -11.387 14.078 24.946 1.00 83.94 98 ALA A O 1
ATOM 780 N N . ASP A 1 99 ? -9.352 13.979 24.009 1.00 84.12 99 ASP A N 1
ATOM 781 C CA . ASP A 1 99 ? -9.181 12.529 24.215 1.00 84.12 99 ASP A CA 1
ATOM 782 C C . ASP A 1 99 ? -9.104 12.178 25.709 1.00 84.12 99 ASP A C 1
ATOM 784 O O . ASP A 1 99 ? -9.798 11.274 26.184 1.00 84.12 99 ASP A O 1
ATOM 788 N N . ARG A 1 100 ? -8.321 12.939 26.484 1.00 89.06 100 ARG A N 1
ATOM 789 C CA . ARG A 1 100 ? -8.204 12.734 27.934 1.00 89.06 100 ARG A CA 1
ATOM 790 C C . ARG A 1 100 ? -9.518 12.986 28.658 1.00 89.06 100 ARG A C 1
ATOM 792 O O . ARG A 1 100 ? -9.859 12.223 29.560 1.00 89.06 100 ARG A O 1
ATOM 799 N N . LEU A 1 101 ? -10.279 14.008 28.266 1.00 92.19 101 LEU A N 1
ATOM 800 C CA . LEU A 1 101 ? -11.608 14.271 28.822 1.00 92.19 101 LEU A CA 1
ATOM 801 C C . LEU A 1 101 ? -12.551 13.088 28.578 1.00 92.19 101 LEU A C 1
ATOM 803 O O . LEU A 1 101 ? -13.205 12.632 29.516 1.00 92.19 101 LEU A O 1
ATOM 807 N N . LEU A 1 102 ? -12.587 12.566 27.347 1.00 92.25 102 LEU A N 1
ATOM 808 C CA . LEU A 1 102 ? -13.438 11.438 26.971 1.00 92.25 102 LEU A CA 1
ATOM 809 C C . LEU A 1 102 ? -13.098 10.171 27.767 1.00 92.25 102 LEU A C 1
ATOM 811 O O . LEU A 1 102 ? -13.972 9.593 28.415 1.00 92.25 102 LEU A O 1
ATOM 815 N N . ASN A 1 103 ? -11.828 9.761 27.749 1.00 93.94 103 ASN A N 1
ATOM 816 C CA . ASN A 1 103 ? -11.357 8.567 28.451 1.00 93.94 103 ASN A CA 1
ATOM 817 C C . ASN A 1 103 ? -11.563 8.684 29.969 1.00 93.94 103 ASN A C 1
ATOM 819 O O . ASN A 1 103 ? -12.060 7.755 30.602 1.00 93.94 103 ASN A O 1
ATOM 823 N N . THR A 1 104 ? -11.239 9.839 30.557 1.00 96.81 104 THR A N 1
ATOM 824 C CA . THR A 1 104 ? -11.376 10.062 32.006 1.00 96.81 104 THR A CA 1
ATOM 825 C C . THR A 1 104 ? -12.835 10.021 32.443 1.00 96.81 104 THR A C 1
ATOM 827 O O . THR A 1 104 ? -13.159 9.344 33.420 1.00 96.81 104 THR A O 1
ATOM 830 N N . LEU A 1 105 ? -13.730 10.696 31.713 1.00 97.31 105 LEU A N 1
ATOM 831 C CA . LEU A 1 105 ? -15.160 10.675 32.014 1.00 97.31 105 LEU A CA 1
ATOM 832 C C . LEU A 1 105 ? -15.731 9.256 31.892 1.00 97.31 105 LEU A C 1
ATOM 834 O O . LEU A 1 105 ? -16.457 8.807 32.779 1.00 97.31 105 LEU A O 1
ATOM 838 N N . ALA A 1 106 ? -15.353 8.524 30.841 1.00 97.12 106 ALA A N 1
ATOM 839 C CA . ALA A 1 106 ? -15.770 7.140 30.665 1.00 97.12 106 ALA A CA 1
ATOM 840 C C . ALA A 1 106 ? -15.326 6.249 31.834 1.00 97.12 106 ALA A C 1
ATOM 842 O O . ALA A 1 106 ? -16.160 5.489 32.321 1.00 97.12 106 ALA A O 1
ATOM 843 N N . CYS A 1 107 ? -14.078 6.379 32.311 1.00 98.19 107 CYS A N 1
ATOM 844 C CA . CYS A 1 107 ? -13.493 5.585 33.400 1.00 98.19 107 CYS A CA 1
ATOM 845 C C . CYS A 1 107 ? -14.097 5.862 34.785 1.00 98.19 107 CYS A C 1
ATOM 847 O O . CYS A 1 107 ? -14.296 4.924 35.558 1.00 98.19 107 CYS A O 1
ATOM 849 N N . ILE A 1 108 ? -14.423 7.114 35.128 1.00 98.12 108 ILE A N 1
ATOM 850 C CA . ILE A 1 108 ? -14.972 7.418 36.465 1.00 98.12 108 ILE A CA 1
ATOM 851 C C . ILE A 1 108 ? -16.411 6.919 36.651 1.00 98.12 108 ILE A C 1
ATOM 853 O O . ILE A 1 108 ? -16.801 6.599 37.774 1.00 98.12 108 ILE A O 1
ATOM 857 N N . ILE A 1 109 ? -17.192 6.811 35.571 1.00 98.00 109 ILE A N 1
ATOM 858 C CA . ILE A 1 109 ? -18.592 6.360 35.605 1.00 98.00 109 ILE A CA 1
ATOM 859 C C . ILE A 1 109 ? -18.743 4.937 36.175 1.00 98.00 109 ILE A C 1
ATOM 861 O O . ILE A 1 109 ? -19.475 4.780 37.155 1.00 98.00 109 ILE A O 1
ATOM 865 N N . PRO A 1 110 ? -18.081 3.884 35.650 1.00 97.06 110 PRO A N 1
ATOM 866 C CA . PRO A 1 110 ? -18.192 2.541 36.208 1.00 97.06 110 PRO A CA 1
ATOM 867 C C . PRO A 1 110 ? -17.610 2.455 37.627 1.00 97.06 110 PRO A C 1
ATOM 869 O O . PRO A 1 110 ? -18.204 1.783 38.470 1.00 97.06 110 PRO A O 1
ATOM 872 N N . LEU A 1 111 ? -16.528 3.178 37.948 1.00 97.06 111 LEU A N 1
ATOM 873 C CA . LEU A 1 111 ? -15.995 3.236 39.318 1.00 97.06 111 LEU A CA 1
ATOM 874 C C . LEU A 1 111 ? -17.038 3.783 40.307 1.00 97.06 111 LEU A C 1
ATOM 876 O O . LEU A 1 111 ? -17.290 3.177 41.353 1.00 97.06 111 LEU A O 1
ATOM 880 N N . ALA A 1 112 ? -17.701 4.885 39.947 1.00 96.12 112 ALA A N 1
ATOM 881 C CA . ALA A 1 112 ? -18.768 5.485 40.740 1.00 96.12 112 ALA A CA 1
ATOM 882 C C . ALA A 1 112 ? -20.005 4.573 40.830 1.00 96.12 112 ALA A C 1
ATOM 884 O O . ALA A 1 112 ? -20.518 4.346 41.929 1.00 96.12 112 ALA A O 1
ATOM 885 N N . LYS A 1 113 ? -20.438 3.987 39.704 1.00 94.62 113 LYS A N 1
ATOM 886 C CA . LYS A 1 113 ? -21.559 3.032 39.621 1.00 94.62 113 LYS A CA 1
ATOM 887 C C . LYS A 1 113 ? -21.371 1.854 40.577 1.00 94.62 113 LYS A C 1
ATOM 889 O O . LYS A 1 113 ? -22.294 1.506 41.313 1.00 94.62 113 LYS A O 1
ATOM 894 N N . TRP A 1 114 ? -20.175 1.266 40.596 1.00 95.00 114 TRP A N 1
ATOM 895 C CA . TRP A 1 114 ? -19.842 0.118 41.445 1.00 95.00 114 TRP A CA 1
ATOM 896 C C . TRP A 1 114 ? -19.322 0.500 42.835 1.00 95.00 114 TRP A C 1
ATOM 898 O O . TRP A 1 114 ? -19.000 -0.382 43.630 1.00 95.00 114 TRP A O 1
ATOM 908 N N . LYS A 1 115 ? -19.272 1.800 43.162 1.00 94.12 115 LYS A N 1
ATOM 909 C CA . LYS A 1 115 ? -18.796 2.340 44.448 1.00 94.12 115 LYS A CA 1
ATOM 910 C C . LYS A 1 115 ? -17.385 1.857 44.822 1.00 94.12 115 LYS A C 1
ATOM 912 O O . LYS A 1 115 ? -17.089 1.640 45.999 1.00 94.12 115 LYS A O 1
ATOM 917 N N . THR A 1 116 ? -16.514 1.724 43.825 1.00 93.38 116 THR A N 1
ATOM 918 C CA . THR A 1 116 ? -15.100 1.342 43.968 1.00 93.38 116 THR A CA 1
ATOM 919 C C . THR A 1 116 ? -14.180 2.482 43.511 1.00 93.38 116 THR A C 1
ATOM 921 O O . THR A 1 116 ? -14.651 3.489 42.989 1.00 93.38 116 THR A O 1
ATOM 924 N N . GLY A 1 117 ? -12.873 2.386 43.771 1.00 92.88 117 GLY A N 1
ATOM 925 C CA . GLY A 1 117 ? -11.890 3.346 43.249 1.00 92.88 117 GLY A CA 1
ATOM 926 C C . GLY A 1 117 ? -12.111 4.804 43.679 1.00 92.88 117 GLY A C 1
ATOM 927 O O . GLY A 1 117 ? -11.842 5.716 42.905 1.00 92.88 117 GLY A O 1
ATOM 928 N N . ARG A 1 118 ? -12.610 5.057 44.903 1.00 94.38 118 ARG A N 1
ATOM 929 C CA . ARG A 1 118 ? -12.985 6.411 45.378 1.00 94.38 118 ARG A CA 1
ATOM 930 C C . ARG A 1 118 ? -11.895 7.468 45.166 1.00 94.38 118 ARG A C 1
ATOM 932 O O . ARG A 1 118 ? -12.209 8.581 44.764 1.00 94.38 118 ARG A O 1
ATOM 939 N N . GLN A 1 119 ? -10.631 7.128 45.419 1.00 95.44 119 GLN A N 1
ATOM 940 C CA . GLN A 1 119 ? -9.513 8.050 45.188 1.00 95.44 119 GLN A CA 1
ATOM 941 C C . GLN A 1 119 ? -9.338 8.369 43.700 1.00 95.44 119 GLN A C 1
ATOM 943 O O . GLN A 1 119 ? -9.160 9.534 43.347 1.00 95.44 119 GLN A O 1
ATOM 948 N N . SER A 1 120 ? -9.444 7.358 42.836 1.00 96.75 120 SER A N 1
ATOM 949 C CA . SER A 1 120 ? -9.342 7.522 41.388 1.00 96.75 120 SER A CA 1
ATOM 950 C C . SER A 1 120 ? -10.484 8.367 40.831 1.00 96.75 120 SER A C 1
ATOM 952 O O . SER A 1 120 ? -10.234 9.254 40.018 1.00 96.75 120 SER A O 1
ATOM 954 N N . VAL A 1 121 ? -11.710 8.183 41.338 1.00 97.69 121 VAL A N 1
ATOM 955 C CA . VAL A 1 121 ? -12.860 9.046 41.012 1.00 97.69 121 VAL A CA 1
ATOM 956 C C . VAL A 1 121 ? -12.579 10.496 41.408 1.00 97.69 121 VAL A C 1
ATOM 958 O O . VAL A 1 121 ? -12.746 11.384 40.579 1.00 97.69 121 VAL A O 1
ATOM 961 N N . THR A 1 122 ? -12.098 10.754 42.629 1.00 97.62 122 THR A N 1
ATOM 962 C CA . THR A 1 122 ? -11.773 12.121 43.078 1.00 97.62 122 THR A CA 1
ATOM 963 C C . THR A 1 122 ? -10.714 12.779 42.194 1.00 97.62 122 THR A C 1
ATOM 965 O O . THR A 1 122 ? -10.884 13.928 41.787 1.00 97.62 122 THR A O 1
ATOM 968 N N . LYS A 1 123 ? -9.637 12.056 41.865 1.00 97.44 123 LYS A N 1
ATOM 969 C CA . LYS A 1 123 ? -8.579 12.549 40.972 1.00 97.44 123 LYS A CA 1
ATOM 970 C C . LYS A 1 123 ? -9.105 12.827 39.560 1.00 97.44 123 LYS A C 1
ATOM 972 O O . LYS A 1 123 ? -8.837 13.893 39.019 1.00 97.44 123 LYS A O 1
ATOM 977 N N . GLY A 1 124 ? -9.911 11.920 39.005 1.00 97.44 124 GLY A N 1
ATOM 978 C CA . GLY A 1 124 ? -10.509 12.079 37.678 1.00 97.44 124 GLY A CA 1
ATOM 979 C C . GLY A 1 124 ? -11.480 13.255 37.609 1.00 97.44 124 GLY A C 1
ATOM 980 O O . GLY A 1 124 ? -11.405 14.059 36.687 1.00 97.44 124 GLY A O 1
ATOM 981 N N . VAL A 1 125 ? -12.337 13.431 38.620 1.00 97.62 125 VAL A N 1
ATOM 982 C CA . VAL A 1 125 ? -13.215 14.609 38.731 1.00 97.62 125 VAL A CA 1
ATOM 983 C C . VAL A 1 125 ? -12.390 15.894 38.814 1.00 97.62 125 VAL A C 1
ATOM 985 O O . VAL A 1 125 ? -12.706 16.864 38.128 1.00 97.62 125 VAL A O 1
ATOM 988 N N . HIS A 1 126 ? -11.309 15.908 39.600 1.00 96.50 126 HIS A N 1
ATOM 989 C CA . HIS A 1 126 ? -10.423 17.069 39.685 1.00 96.50 126 HIS A CA 1
ATOM 990 C C . HIS A 1 126 ? -9.794 17.419 38.327 1.00 96.50 126 HIS A C 1
ATOM 992 O O . HIS A 1 126 ? -9.826 18.586 37.928 1.00 96.50 126 HIS A O 1
ATOM 998 N N . PHE A 1 127 ? -9.290 16.417 37.599 1.00 95.38 127 PHE A N 1
ATOM 999 C CA . PHE A 1 127 ? -8.778 16.587 36.240 1.00 95.38 127 PHE A CA 1
ATOM 1000 C C . PHE A 1 127 ? -9.852 17.167 35.308 1.00 95.38 127 PHE A C 1
ATOM 1002 O O . PHE A 1 127 ? -9.644 18.215 34.697 1.00 95.38 127 PHE A O 1
ATOM 1009 N N . LEU A 1 128 ? -11.035 16.546 35.247 1.00 95.44 128 LEU A N 1
ATOM 1010 C CA . LEU A 1 128 ? -12.121 16.992 34.370 1.00 95.44 128 LEU A CA 1
ATOM 1011 C C . LEU A 1 128 ? -12.520 18.444 34.650 1.00 95.44 128 LEU A C 1
ATOM 1013 O O . LEU A 1 128 ? -12.586 19.236 33.717 1.00 95.44 128 LEU A O 1
ATOM 1017 N N . ARG A 1 129 ? -12.709 18.834 35.916 1.00 94.06 129 ARG A N 1
ATOM 1018 C CA . ARG A 1 129 ? -13.050 20.222 36.282 1.00 94.06 129 ARG A CA 1
ATOM 1019 C C . ARG A 1 129 ? -12.006 21.221 35.788 1.00 94.06 129 ARG A C 1
ATOM 1021 O O . ARG A 1 129 ? -12.359 22.236 35.199 1.00 94.06 129 ARG A O 1
ATOM 1028 N N . ARG A 1 130 ? -10.723 20.916 35.999 1.00 91.31 130 ARG A N 1
ATOM 1029 C CA . ARG A 1 130 ? -9.605 21.783 35.605 1.00 91.31 130 ARG A CA 1
ATOM 1030 C C . ARG A 1 130 ? -9.520 21.972 34.087 1.00 91.31 130 ARG A C 1
ATOM 1032 O O . ARG A 1 130 ? -9.190 23.061 33.618 1.00 91.31 130 ARG A O 1
ATOM 1039 N N . HIS A 1 131 ? -9.786 20.916 33.325 1.00 90.50 131 HIS A N 1
ATOM 1040 C CA . HIS A 1 131 ? -9.553 20.896 31.881 1.00 90.50 131 HIS A CA 1
ATOM 1041 C C . HIS A 1 131 ? -10.803 21.225 31.046 1.00 90.50 131 HIS A C 1
ATOM 1043 O O . HIS A 1 131 ? -10.682 21.844 29.992 1.00 90.50 131 HIS A O 1
ATOM 1049 N N . MET A 1 132 ? -12.012 20.921 31.529 1.00 89.69 132 MET A N 1
ATOM 1050 C CA . MET A 1 132 ? -13.266 21.262 30.838 1.00 89.69 132 MET A CA 1
ATOM 1051 C C . MET A 1 132 ? -13.475 22.774 30.698 1.00 89.69 132 MET A C 1
ATOM 1053 O O . MET A 1 132 ? -14.066 23.220 29.721 1.00 89.69 132 MET A O 1
ATOM 1057 N N . GLU A 1 133 ? -12.990 23.581 31.641 1.00 84.12 133 GLU A N 1
ATOM 1058 C CA . GLU A 1 133 ? -13.112 25.045 31.569 1.00 84.12 133 GLU A CA 1
ATOM 1059 C C . GLU A 1 133 ? -12.152 25.684 30.552 1.00 84.12 133 GLU A C 1
ATOM 1061 O O . GLU A 1 133 ? -12.370 26.814 30.117 1.00 84.12 133 GLU A O 1
ATOM 1066 N N . SER A 1 134 ? -11.086 24.975 30.168 1.00 75.94 134 SER A N 1
ATOM 1067 C CA . SER A 1 134 ? -9.985 25.520 29.366 1.00 75.94 134 SER A CA 1
ATOM 1068 C C . SER A 1 134 ? -9.953 25.035 27.916 1.00 75.94 134 SER A C 1
ATOM 1070 O O . SER A 1 134 ? -9.096 25.495 27.160 1.00 75.94 134 SER A O 1
ATOM 1072 N N . ILE A 1 135 ? -10.891 24.175 27.496 1.00 74.31 135 ILE A N 1
ATOM 1073 C CA . ILE A 1 135 ? -10.943 23.688 26.114 1.00 74.31 135 ILE A CA 1
ATOM 1074 C C . ILE A 1 135 ? -11.241 24.851 25.151 1.00 74.31 135 ILE A C 1
ATOM 1076 O O . ILE A 1 135 ? -12.274 25.519 25.233 1.00 74.31 135 ILE A O 1
ATOM 1080 N N . LYS A 1 136 ? -10.304 25.139 24.245 1.00 63.47 136 LYS A N 1
ATOM 1081 C CA . LYS A 1 136 ? -10.441 26.183 23.221 1.00 63.47 136 LYS A CA 1
ATOM 1082 C C . LYS A 1 136 ? -10.012 25.616 21.878 1.00 63.47 136 LYS A C 1
ATOM 1084 O O . LYS A 1 136 ? -8.847 25.283 21.727 1.00 63.47 136 LYS A O 1
ATOM 1089 N N . GLN A 1 137 ? -10.941 25.566 20.919 1.00 56.66 137 GLN A N 1
ATOM 1090 C CA . GLN A 1 137 ? -10.655 25.293 19.500 1.00 56.66 137 GLN A CA 1
ATOM 1091 C C . GLN A 1 137 ? -9.729 24.079 19.272 1.00 56.66 137 GLN A C 1
ATOM 1093 O O . GLN A 1 137 ? -8.804 24.138 18.469 1.00 56.66 137 GLN A O 1
ATOM 1098 N N . GLU A 1 138 ? -9.970 22.979 19.990 1.00 62.84 138 GLU A N 1
ATOM 1099 C CA . GLU A 1 138 ? -9.263 21.717 19.766 1.00 62.84 138 GLU A CA 1
ATOM 1100 C C . GLU A 1 138 ? -10.029 20.815 18.799 1.00 62.84 138 GLU A C 1
ATOM 1102 O O . GLU A 1 138 ? -11.258 20.855 18.705 1.00 62.84 138 GLU A O 1
ATOM 1107 N N . ARG A 1 139 ? -9.285 19.948 18.114 1.00 63.78 139 ARG A N 1
ATOM 1108 C CA . ARG A 1 139 ? -9.848 18.863 17.317 1.00 63.78 139 ARG A CA 1
ATOM 1109 C C . ARG A 1 139 ? -10.425 17.785 18.237 1.00 63.78 139 ARG A C 1
ATOM 1111 O O . ARG A 1 139 ? -9.717 17.247 19.086 1.00 63.78 139 ARG A O 1
ATOM 1118 N N . LEU A 1 140 ? -11.706 17.473 18.062 1.00 72.19 140 LEU A N 1
ATOM 1119 C CA . LEU A 1 140 ? -12.431 16.515 18.899 1.00 72.19 140 LEU A CA 1
ATOM 1120 C C . LEU A 1 140 ? -12.208 15.055 18.433 1.00 72.19 140 LEU A C 1
ATOM 1122 O O . LEU A 1 140 ? -12.057 14.823 17.232 1.00 72.19 140 LEU A O 1
ATOM 1126 N N . PRO A 1 141 ? -12.197 14.064 19.352 1.00 66.31 141 PRO A N 1
ATOM 1127 C CA . PRO A 1 141 ? -12.199 12.638 19.017 1.00 66.31 141 PRO A CA 1
ATOM 1128 C C . PRO A 1 141 ? -13.421 12.206 18.188 1.00 66.31 141 PRO A C 1
ATOM 1130 O O . PRO A 1 141 ? -14.435 12.906 18.156 1.00 66.31 141 PRO A O 1
ATOM 1133 N N . ILE A 1 142 ? -13.345 11.022 17.557 1.00 64.31 142 ILE A N 1
ATOM 1134 C CA . ILE A 1 142 ? -14.482 10.429 16.825 1.00 64.31 142 ILE A CA 1
ATOM 1135 C C . ILE A 1 142 ? -15.702 10.359 17.714 1.00 64.31 142 ILE A C 1
ATOM 1137 O O . ILE A 1 142 ? -15.608 9.944 18.869 1.00 64.31 142 ILE A O 1
ATOM 1141 N N . ASP A 1 143 ? -16.828 10.764 17.128 1.00 71.62 143 ASP A N 1
ATOM 1142 C CA . ASP A 1 143 ? -18.139 10.701 17.743 1.00 71.62 143 ASP A CA 1
ATOM 1143 C C . ASP A 1 143 ? -18.164 11.371 19.114 1.00 71.62 143 ASP A C 1
ATOM 1145 O O . ASP A 1 143 ? -19.108 11.169 19.857 1.00 71.62 143 ASP A O 1
ATOM 1149 N N . PHE A 1 144 ? -17.188 12.226 19.455 1.00 83.12 144 PHE A N 1
ATOM 1150 C CA . PHE A 1 144 ? -17.153 12.925 20.734 1.00 83.12 144 PHE A CA 1
ATOM 1151 C C . PHE A 1 144 ? -18.437 13.731 20.921 1.00 83.12 144 PHE A C 1
ATOM 1153 O O . PHE A 1 144 ? -19.052 13.681 21.980 1.00 83.12 144 PHE A O 1
ATOM 1160 N N . GLU A 1 145 ? -18.906 14.400 19.867 1.00 84.25 145 GLU A N 1
ATOM 1161 C CA . GLU A 1 145 ? -20.181 15.121 19.889 1.00 84.25 145 GLU A CA 1
ATOM 1162 C C . GLU A 1 145 ? -21.392 14.205 20.103 1.00 84.25 145 GLU A C 1
ATOM 1164 O O . GLU A 1 145 ? -22.418 14.638 20.619 1.00 84.25 145 GLU A O 1
ATOM 1169 N N . ILE A 1 146 ? -21.270 12.928 19.752 1.00 85.88 146 ILE A N 1
ATOM 1170 C CA . ILE A 1 146 ? -22.286 11.909 19.973 1.00 85.88 146 ILE A CA 1
ATOM 1171 C C . ILE A 1 146 ? -22.127 11.304 21.379 1.00 85.88 146 ILE A C 1
ATOM 1173 O O . ILE A 1 146 ? -23.018 11.443 22.209 1.00 85.88 146 ILE A O 1
ATOM 1177 N N . VAL A 1 147 ? -21.004 10.672 21.703 1.00 90.50 147 VAL A N 1
ATOM 1178 C CA . VAL A 1 147 ? -20.830 9.894 22.934 1.00 90.50 147 VAL A CA 1
ATOM 1179 C C . VAL A 1 147 ? -20.606 10.749 24.184 1.00 90.50 147 VAL A C 1
ATOM 1181 O O . VAL A 1 147 ? -21.024 10.354 25.269 1.00 90.50 147 VAL A O 1
ATOM 1184 N N . PHE A 1 148 ? -19.966 11.918 24.083 1.00 92.62 148 PHE A N 1
ATOM 1185 C CA . PHE A 1 148 ? -19.591 12.705 25.264 1.00 92.62 148 PHE A CA 1
ATOM 1186 C C . PHE A 1 148 ? -20.797 13.310 26.001 1.00 92.62 148 PHE A C 1
ATOM 1188 O O . PHE A 1 148 ? -20.833 13.214 27.231 1.00 92.62 148 PHE A O 1
ATOM 1195 N N . PRO A 1 149 ? -21.820 13.871 25.318 1.00 93.06 149 PRO A N 1
ATOM 1196 C CA . PRO A 1 149 ? -23.042 14.312 25.990 1.00 93.06 149 PRO A CA 1
ATOM 1197 C C . PRO A 1 149 ? -23.770 13.198 26.747 1.00 93.06 149 PRO A C 1
ATOM 1199 O O . PRO A 1 149 ? -24.287 13.458 27.831 1.00 93.06 149 PRO A O 1
ATOM 1202 N N . GLU A 1 150 ? -23.770 11.971 26.217 1.00 92.62 150 GLU A N 1
ATOM 1203 C CA . GLU A 1 150 ? -24.396 10.817 26.876 1.00 92.62 150 GLU A CA 1
ATOM 1204 C C . GLU A 1 150 ? -23.657 10.451 28.171 1.00 92.62 150 GLU A C 1
ATOM 1206 O O . GLU A 1 150 ? -24.263 10.283 29.228 1.00 92.62 150 GLU A O 1
ATOM 1211 N N . LEU A 1 151 ? -22.322 10.429 28.134 1.00 95.19 151 LEU A N 1
ATOM 1212 C CA . LEU A 1 151 ? -21.511 10.205 29.333 1.00 95.19 151 LEU A CA 1
ATOM 1213 C C . LEU A 1 151 ? -21.713 11.301 30.386 1.00 95.19 151 LEU A C 1
ATOM 1215 O O . LEU A 1 151 ? -21.727 11.011 31.582 1.00 95.19 151 LEU A O 1
ATOM 1219 N N . LEU A 1 152 ? -21.866 12.559 29.962 1.00 94.94 152 LEU A N 1
ATOM 1220 C CA . LEU A 1 152 ? -22.158 13.667 30.873 1.00 94.94 152 LEU A CA 1
ATOM 1221 C C . LEU A 1 152 ? -23.521 13.508 31.541 1.00 94.94 152 LEU A C 1
ATOM 1223 O O . LEU A 1 152 ? -23.626 13.737 32.744 1.00 94.94 152 LEU A O 1
ATOM 1227 N N . TYR A 1 153 ? -24.535 13.094 30.781 1.00 93.75 153 TYR A N 1
ATOM 1228 C CA . TYR A 1 153 ? -25.858 12.798 31.320 1.00 93.75 153 TYR A CA 1
ATOM 1229 C C . TYR A 1 153 ? -25.792 11.686 32.379 1.00 93.75 153 TYR A C 1
ATOM 1231 O O . TYR A 1 153 ? -26.316 11.836 33.484 1.00 93.75 153 TYR A O 1
ATOM 1239 N N . GLU A 1 154 ? -25.066 10.600 32.105 1.00 94.06 154 GLU A N 1
ATOM 1240 C CA . GLU A 1 154 ? -24.861 9.527 33.084 1.00 94.06 154 GLU A CA 1
ATOM 1241 C C . GLU A 1 154 ? -24.085 9.985 34.333 1.00 94.06 154 GLU A C 1
ATOM 1243 O O . GLU A 1 154 ? -24.427 9.608 35.458 1.00 94.06 154 GLU A O 1
ATOM 1248 N N . ALA A 1 155 ? -23.049 10.811 34.165 1.00 96.50 155 ALA A N 1
ATOM 1249 C CA . ALA A 1 155 ? -22.280 11.369 35.276 1.00 96.50 155 ALA A CA 1
ATOM 1250 C C . ALA A 1 155 ? -23.140 12.264 36.187 1.00 96.50 155 ALA A C 1
ATOM 1252 O O . ALA A 1 155 ? -23.011 12.203 37.416 1.00 96.50 155 ALA A O 1
ATOM 1253 N N . GLU A 1 156 ? -24.056 13.034 35.595 1.00 96.12 156 GLU A N 1
ATOM 1254 C CA . GLU A 1 156 ? -25.025 13.866 36.309 1.00 96.12 156 GLU A CA 1
ATOM 1255 C C . GLU A 1 156 ? -26.010 13.007 37.119 1.00 96.12 156 GLU A C 1
ATOM 1257 O O . GLU A 1 156 ? -26.227 13.268 38.307 1.00 96.12 156 GLU A O 1
ATOM 1262 N N . LEU A 1 157 ? -26.516 11.906 36.543 1.00 95.50 157 LEU A N 1
ATOM 1263 C CA . LEU A 1 157 ? -27.352 10.926 37.257 1.00 95.50 157 LEU A CA 1
ATOM 1264 C C . LEU A 1 157 ? -26.627 10.292 38.457 1.00 95.50 157 LEU A C 1
ATOM 1266 O O . LEU A 1 157 ? -27.246 10.013 39.489 1.00 95.50 157 LEU A O 1
ATOM 1270 N N . LEU A 1 158 ? -25.311 10.093 38.345 1.00 96.00 158 LEU A N 1
ATOM 1271 C CA . LEU A 1 158 ? -24.450 9.595 39.422 1.00 96.00 158 LEU A CA 1
ATOM 1272 C C . LEU A 1 158 ? -24.029 10.679 40.429 1.00 96.00 158 LEU A C 1
ATOM 1274 O O . LEU A 1 158 ? -23.351 10.361 41.408 1.00 96.00 158 LEU A O 1
ATOM 1278 N N . LYS A 1 159 ? -24.466 11.932 40.238 1.00 96.56 159 LYS A N 1
ATOM 1279 C CA . LYS A 1 159 ? -24.166 13.090 41.096 1.00 96.56 159 LYS A CA 1
ATOM 1280 C C . LYS A 1 159 ? -22.667 13.378 41.226 1.00 96.56 159 LYS A C 1
ATOM 1282 O O . LYS A 1 159 ? -22.194 13.740 42.304 1.00 96.56 159 LYS A O 1
ATOM 1287 N N . LEU A 1 160 ? -21.912 13.200 40.142 1.00 96.62 160 LEU A N 1
ATOM 1288 C CA . LEU A 1 160 ? -20.504 13.600 40.096 1.00 96.62 160 LEU A CA 1
ATOM 1289 C C . LEU A 1 160 ? -20.396 15.135 40.047 1.00 96.62 160 LEU A C 1
ATOM 1291 O O . LEU A 1 160 ? -21.221 15.799 39.427 1.00 96.62 160 LEU A O 1
ATOM 1295 N N . ASP A 1 161 ? -19.396 15.715 40.709 1.00 95.81 161 ASP A N 1
ATOM 1296 C CA . ASP A 1 161 ? -19.234 17.175 40.811 1.00 95.81 161 ASP A CA 1
ATOM 1297 C C . ASP A 1 161 ? -18.483 17.748 39.593 1.00 95.81 161 ASP A C 1
ATOM 1299 O O . ASP A 1 161 ? -17.289 18.057 39.657 1.00 95.81 161 ASP A O 1
ATOM 1303 N N . LEU A 1 162 ? -19.181 17.861 38.459 1.00 96.06 162 LEU A N 1
ATOM 1304 C CA . LEU A 1 162 ? -18.646 18.361 37.187 1.00 96.06 162 LEU A CA 1
ATOM 1305 C C . LEU A 1 162 ? -19.354 19.656 36.740 1.00 96.06 162 LEU A C 1
ATOM 1307 O O . LEU A 1 162 ? -20.505 19.895 37.107 1.00 96.06 162 LEU A O 1
ATOM 1311 N N . PRO A 1 163 ? -18.699 20.505 35.929 1.00 93.44 163 PRO A N 1
ATOM 1312 C CA . PRO A 1 163 ? -19.291 21.745 35.436 1.00 93.44 163 PRO A CA 1
ATOM 1313 C C . PRO A 1 163 ? -20.223 21.480 34.234 1.00 93.44 163 PRO A C 1
ATOM 1315 O O . PRO A 1 163 ? -19.873 21.742 33.088 1.00 93.44 163 PRO A O 1
ATOM 1318 N N . TYR A 1 164 ? -21.432 20.967 34.486 1.00 93.81 164 TYR A N 1
ATOM 1319 C CA . TYR A 1 164 ? -22.379 20.523 33.441 1.00 93.81 164 TYR A CA 1
ATOM 1320 C C . TYR A 1 164 ? -22.948 21.627 32.535 1.00 93.81 164 TYR A C 1
ATOM 1322 O O . TYR A 1 164 ? -23.506 21.322 31.483 1.00 93.81 164 TYR A O 1
ATOM 1330 N N . HIS A 1 165 ? -22.830 22.895 32.935 1.00 90.62 165 HIS A N 1
ATOM 1331 C CA . HIS A 1 165 ? -23.473 24.039 32.273 1.00 90.62 165 HIS A CA 1
ATOM 1332 C C . HIS A 1 165 ? -22.478 24.963 31.552 1.00 90.62 165 HIS A C 1
ATOM 1334 O O . HIS A 1 165 ? -22.734 26.157 31.389 1.00 90.62 165 HIS A O 1
ATOM 1340 N N . LEU A 1 166 ? -21.313 24.444 31.152 1.00 91.00 166 LEU A N 1
ATOM 1341 C CA . LEU A 1 166 ? -20.348 25.233 30.386 1.00 91.00 166 LEU A CA 1
ATOM 1342 C C . LEU A 1 166 ? -20.893 25.550 28.979 1.00 91.00 166 LEU A C 1
ATOM 1344 O O . LEU A 1 166 ? -21.469 24.669 28.340 1.00 91.00 166 LEU A O 1
ATOM 1348 N N . PRO A 1 167 ? -20.661 26.762 28.436 1.00 89.75 167 PRO A N 1
ATOM 1349 C CA . PRO A 1 167 ? -21.211 27.157 27.136 1.00 89.75 167 PRO A CA 1
ATOM 1350 C C . PRO A 1 167 ? -20.855 26.218 25.976 1.00 89.75 167 PRO A C 1
ATOM 1352 O O . PRO A 1 167 ? -21.691 25.955 25.116 1.00 89.75 167 PRO A O 1
ATOM 1355 N N . TRP A 1 168 ? -19.630 25.685 25.949 1.00 87.75 168 TRP A N 1
ATOM 1356 C CA . TRP A 1 168 ? -19.204 24.756 24.899 1.00 87.75 168 TRP A CA 1
ATOM 1357 C C . TRP A 1 168 ? -19.889 23.383 25.017 1.00 87.75 168 TRP A C 1
ATOM 1359 O O . TRP A 1 168 ? -20.132 22.738 24.003 1.00 87.75 168 TRP A O 1
ATOM 1369 N N . LEU A 1 169 ? -20.275 22.952 26.226 1.00 89.19 169 LEU A N 1
ATOM 1370 C CA . LEU A 1 169 ? -21.048 21.720 26.422 1.00 89.19 169 LEU A CA 1
ATOM 1371 C C . LEU A 1 169 ? -22.458 21.856 25.856 1.00 89.19 169 LEU A C 1
ATOM 1373 O O . LEU A 1 169 ? -22.952 20.936 25.207 1.00 89.19 169 LEU A O 1
ATOM 1377 N N . GLU A 1 170 ? -23.081 23.020 26.039 1.00 88.44 170 GLU A N 1
ATOM 1378 C CA . GLU A 1 170 ? -24.373 23.328 25.421 1.00 88.44 170 GLU A CA 1
ATOM 1379 C C . GLU A 1 170 ? -24.274 23.382 23.892 1.00 88.44 170 GLU A C 1
ATOM 1381 O O . GLU A 1 170 ? -25.159 22.886 23.192 1.00 88.44 170 GLU A O 1
ATOM 1386 N N . GLN A 1 171 ? -23.168 23.905 23.351 1.00 86.75 171 GLN A N 1
ATOM 1387 C CA . GLN A 1 171 ? -22.908 23.869 21.909 1.00 86.75 171 GLN A CA 1
ATOM 1388 C C . GLN A 1 171 ? -22.809 22.435 21.386 1.00 86.75 171 GLN A C 1
ATOM 1390 O O . GLN A 1 171 ? -23.447 22.123 20.381 1.00 86.75 171 GLN A O 1
ATOM 1395 N N . ILE A 1 172 ? -22.082 21.554 22.080 1.00 86.62 172 ILE A N 1
ATOM 1396 C CA . ILE A 1 172 ? -21.969 20.146 21.684 1.00 86.62 172 ILE A CA 1
ATOM 1397 C C . ILE A 1 172 ? -23.315 19.427 21.801 1.00 86.62 172 ILE A C 1
ATOM 1399 O O . ILE A 1 172 ? -23.691 18.708 20.880 1.00 86.62 172 ILE A O 1
ATOM 1403 N N . ARG A 1 173 ? -24.094 19.655 22.866 1.00 88.31 173 ARG A N 1
ATOM 1404 C CA . ARG A 1 173 ? -25.462 19.114 22.997 1.00 88.31 173 ARG A CA 1
ATOM 1405 C C . ARG A 1 173 ? -26.360 19.558 21.838 1.00 88.31 173 ARG A C 1
ATOM 1407 O O . ARG A 1 173 ? -27.075 18.745 21.256 1.00 88.31 173 ARG A O 1
ATOM 1414 N N . CYS A 1 174 ? -26.287 20.831 21.449 1.00 87.00 174 CYS A N 1
ATOM 1415 C CA . CYS A 1 174 ? -27.011 21.342 20.285 1.00 87.00 174 CYS A CA 1
ATOM 1416 C C . CYS A 1 174 ? -26.518 20.715 18.969 1.00 87.00 174 CYS A C 1
ATOM 1418 O O . CYS A 1 174 ? -27.332 20.398 18.101 1.00 87.00 174 CYS A O 1
ATOM 1420 N N . GLY A 1 175 ? -25.202 20.543 18.810 1.00 84.75 175 GLY A N 1
ATOM 1421 C CA . GLY A 1 175 ? -24.582 19.870 17.666 1.00 84.75 175 GLY A CA 1
ATOM 1422 C C . GLY A 1 175 ? -25.066 18.428 17.534 1.00 84.75 175 GLY A C 1
ATOM 1423 O O . GLY A 1 175 ? -25.599 18.051 16.492 1.00 84.75 175 GLY A O 1
ATOM 1424 N N . ARG A 1 176 ? -25.025 17.676 18.638 1.00 86.88 176 ARG A N 1
ATOM 1425 C CA . ARG A 1 176 ? -25.582 16.327 18.760 1.00 86.88 176 ARG A CA 1
ATOM 1426 C C . ARG A 1 176 ? -27.028 16.270 18.291 1.00 86.88 176 ARG A C 1
ATOM 1428 O O . ARG A 1 176 ? -27.340 15.477 17.411 1.00 86.88 176 ARG A O 1
ATOM 1435 N N . GLN A 1 177 ? -27.901 17.137 18.807 1.00 86.62 177 GLN A N 1
ATOM 1436 C CA . GLN A 1 177 ? -29.317 17.131 18.427 1.00 86.62 177 GLN A CA 1
ATOM 1437 C C . GLN A 1 177 ? -29.518 17.368 16.923 1.00 86.62 177 GLN A C 1
ATOM 1439 O O . GLN A 1 177 ? -30.376 16.737 16.302 1.00 86.62 177 GLN A O 1
ATOM 1444 N N . LYS A 1 178 ? -28.711 18.251 16.316 1.00 85.19 178 LYS A N 1
ATOM 1445 C CA . LYS A 1 178 ? -28.721 18.466 14.863 1.00 85.19 178 LYS A CA 1
ATOM 1446 C C . LYS A 1 178 ? -28.291 17.206 14.117 1.00 85.19 178 LYS A C 1
ATOM 1448 O O . LYS A 1 178 ? -28.972 16.827 13.166 1.00 85.19 178 LYS A O 1
ATOM 1453 N N . THR A 1 179 ? -27.218 16.544 14.545 1.00 81.25 179 THR A N 1
ATOM 1454 C CA . THR A 1 179 ? -26.759 15.282 13.947 1.00 81.25 179 THR A CA 1
ATOM 1455 C C . THR A 1 179 ? -27.832 14.201 14.055 1.00 81.25 179 THR A C 1
ATOM 1457 O O . THR A 1 179 ? -28.211 13.629 13.038 1.00 81.25 179 THR A O 1
ATOM 1460 N N . LEU A 1 180 ? -28.425 14.010 15.236 1.00 83.31 180 LEU A N 1
ATOM 1461 C CA . LEU A 1 180 ? -29.510 13.049 15.454 1.00 83.31 180 LEU A CA 1
ATOM 1462 C C . LEU A 1 180 ? -30.739 13.337 14.582 1.00 83.31 180 LEU A C 1
ATOM 1464 O O . LEU A 1 180 ? -31.365 12.408 14.082 1.00 83.31 180 LEU A O 1
ATOM 1468 N N . SER A 1 181 ? -31.075 14.613 14.354 1.00 84.19 181 SER A N 1
ATOM 1469 C CA . SER A 1 181 ? -32.216 14.993 13.507 1.00 84.19 181 SER A CA 1
ATOM 1470 C C . SER A 1 181 ? -32.028 14.669 12.021 1.00 84.19 181 SER A C 1
ATOM 1472 O O . SER A 1 181 ? -33.015 14.562 11.298 1.00 84.19 181 SER A O 1
ATOM 1474 N N . LYS A 1 182 ? -30.779 14.497 11.570 1.00 81.56 182 LYS A N 1
ATOM 1475 C CA . LYS A 1 182 ? -30.445 14.109 10.192 1.00 81.56 182 LYS A CA 1
ATOM 1476 C C . LYS A 1 182 ? -30.457 12.595 9.978 1.00 81.56 182 LYS A C 1
ATOM 1478 O O . LYS A 1 182 ? -30.489 12.155 8.834 1.00 81.56 182 LYS A O 1
ATOM 1483 N N . ILE A 1 183 ? -30.421 11.797 11.047 1.00 80.50 183 ILE A N 1
ATOM 1484 C CA . ILE A 1 183 ? -30.420 10.337 10.941 1.00 80.50 183 ILE A CA 1
ATOM 1485 C C . ILE A 1 183 ? -31.830 9.872 10.577 1.00 80.50 183 ILE A C 1
ATOM 1487 O O . ILE A 1 183 ? -32.778 10.016 11.356 1.00 80.50 183 ILE A O 1
ATOM 1491 N N . CYS A 1 184 ? -31.972 9.272 9.395 1.00 81.94 184 CYS A N 1
ATOM 1492 C CA . CYS A 1 184 ? -33.200 8.582 9.032 1.00 81.94 184 CYS A CA 1
ATOM 1493 C C . CYS A 1 184 ? -33.351 7.339 9.917 1.00 81.94 184 CYS A C 1
ATOM 1495 O O . CYS A 1 184 ? -32.597 6.372 9.811 1.00 81.94 184 CYS A O 1
ATOM 1497 N N . ARG A 1 185 ? -34.343 7.365 10.813 1.00 78.94 185 ARG A N 1
ATOM 1498 C CA . ARG A 1 185 ? -34.584 6.276 11.772 1.00 78.94 185 ARG A CA 1
ATOM 1499 C C . ARG A 1 185 ? -34.912 4.951 11.099 1.00 78.94 185 ARG A C 1
ATOM 1501 O O . ARG A 1 185 ? -34.739 3.911 11.719 1.00 78.94 185 ARG A O 1
ATOM 1508 N N . GLU A 1 186 ? -35.440 4.971 9.883 1.00 77.38 186 GLU A N 1
ATOM 1509 C CA . GLU A 1 186 ? -35.807 3.744 9.189 1.00 77.38 186 GLU A CA 1
ATOM 1510 C C . GLU A 1 186 ? -34.576 3.052 8.603 1.00 77.38 186 GLU A C 1
ATOM 1512 O O . GLU A 1 186 ? -34.330 1.899 8.962 1.00 77.38 186 GLU A O 1
ATOM 1517 N N . SER A 1 187 ? -33.756 3.781 7.835 1.00 77.06 187 SER A N 1
ATOM 1518 C CA . SER A 1 187 ? -32.524 3.245 7.242 1.00 77.06 187 SER A CA 1
ATOM 1519 C C . SER A 1 187 ? -31.458 2.902 8.282 1.00 77.06 187 SER A C 1
ATOM 1521 O O . SER A 1 187 ? -30.744 1.918 8.135 1.00 77.06 187 SER A O 1
ATOM 1523 N N . PHE A 1 188 ? -31.406 3.627 9.404 1.00 78.56 188 PHE A N 1
ATOM 1524 C CA . PHE A 1 188 ? -30.477 3.342 10.505 1.00 78.56 188 PHE A CA 1
ATOM 1525 C C . PHE A 1 188 ? -30.606 1.918 11.087 1.00 78.56 188 PHE A C 1
ATOM 1527 O O . PHE A 1 188 ? -29.660 1.407 11.679 1.00 78.56 188 PHE A O 1
ATOM 1534 N N . HIS A 1 189 ? -31.761 1.263 10.915 1.00 85.44 189 HIS A N 1
ATOM 1535 C CA . HIS A 1 189 ? -31.998 -0.106 11.388 1.00 85.44 189 HIS A CA 1
ATOM 1536 C C . HIS A 1 189 ? -32.005 -1.160 10.271 1.00 85.44 189 HIS A C 1
ATOM 1538 O O . HIS A 1 189 ? -32.236 -2.336 10.562 1.00 85.44 189 HIS A O 1
ATOM 1544 N N . THR A 1 190 ? -31.828 -0.760 9.011 1.00 79.69 190 THR A N 1
ATOM 1545 C CA . THR A 1 190 ? -31.783 -1.672 7.854 1.00 79.69 190 THR A CA 1
ATOM 1546 C C . THR A 1 190 ? -30.420 -1.694 7.185 1.00 79.69 190 THR A C 1
ATOM 1548 O O . THR A 1 190 ? -30.032 -2.731 6.654 1.00 79.69 190 THR A O 1
ATOM 1551 N N . ASP A 1 191 ? -29.688 -0.585 7.259 1.00 75.62 191 ASP A N 1
ATOM 1552 C CA . ASP A 1 191 ? -28.449 -0.383 6.531 1.00 75.62 191 ASP A CA 1
ATOM 1553 C C . ASP A 1 191 ? -27.289 -0.316 7.527 1.00 75.62 191 ASP A C 1
ATOM 1555 O O . ASP A 1 191 ? -27.365 0.344 8.568 1.00 75.62 191 ASP A O 1
ATOM 1559 N N . ALA A 1 192 ? -26.187 -0.996 7.212 1.00 71.25 192 ALA A N 1
ATOM 1560 C CA . ALA A 1 192 ? -24.969 -0.883 7.999 1.00 71.25 192 ALA A CA 1
ATOM 1561 C C . ALA A 1 192 ? -24.376 0.521 7.809 1.00 71.25 192 ALA A C 1
ATOM 1563 O O . ALA A 1 192 ? -23.927 0.878 6.722 1.00 71.25 192 ALA A O 1
ATOM 1564 N N . THR A 1 193 ? -24.383 1.327 8.872 1.00 74.12 193 THR A N 1
ATOM 1565 C CA . THR A 1 193 ? -23.875 2.706 8.853 1.00 74.12 193 THR A CA 1
ATOM 1566 C C . THR A 1 193 ? -22.698 2.874 9.818 1.00 74.12 193 THR A C 1
ATOM 1568 O O . THR A 1 193 ? -22.590 2.108 10.781 1.00 74.12 193 THR A O 1
ATOM 1571 N N . PRO A 1 194 ? -21.849 3.906 9.629 1.00 72.69 194 PRO A N 1
ATOM 1572 C CA . PRO A 1 194 ? -20.764 4.246 10.560 1.00 72.69 194 PRO A CA 1
ATOM 1573 C C . PRO A 1 194 ? -21.204 4.329 12.027 1.00 72.69 194 PRO A C 1
ATOM 1575 O O . PRO A 1 194 ? -20.465 3.973 12.940 1.00 72.69 194 PRO A O 1
ATOM 1578 N N . PHE A 1 195 ? -22.449 4.752 12.257 1.00 78.88 195 PHE A N 1
ATOM 1579 C CA . PHE A 1 195 ? -23.032 4.927 13.582 1.00 78.88 195 PHE A CA 1
ATOM 1580 C C . PHE A 1 195 ? -23.140 3.632 14.404 1.00 78.88 195 PHE A C 1
ATOM 1582 O O . PHE A 1 195 ? -23.240 3.710 15.628 1.00 78.88 195 PHE A O 1
ATOM 1589 N N . LEU A 1 196 ? -23.071 2.448 13.778 1.00 83.88 196 LEU A N 1
ATOM 1590 C CA . LEU A 1 196 ? -22.996 1.172 14.502 1.00 83.88 196 LEU A CA 1
ATOM 1591 C C . LEU A 1 196 ? -21.738 1.073 15.385 1.00 83.88 196 LEU A C 1
ATOM 1593 O O . LEU A 1 196 ? -21.736 0.335 16.368 1.00 83.88 196 LEU A O 1
ATOM 1597 N N . TYR A 1 197 ? -20.683 1.833 15.081 1.00 83.50 197 TYR A N 1
ATOM 1598 C CA . TYR A 1 197 ? -19.459 1.870 15.884 1.00 83.50 197 TYR A CA 1
ATOM 1599 C C . TYR A 1 197 ? -19.646 2.598 17.229 1.00 83.50 197 TYR A C 1
ATOM 1601 O O . TYR A 1 197 ? -18.886 2.346 18.167 1.00 83.50 197 TYR A O 1
ATOM 1609 N N . SER A 1 198 ? -20.671 3.455 17.343 1.00 88.12 198 SER A N 1
ATOM 1610 C CA . SER A 1 198 ? -20.918 4.316 18.508 1.00 88.12 198 SER A CA 1
ATOM 1611 C C . SER A 1 198 ? -22.375 4.287 19.000 1.00 88.12 198 SER A C 1
ATOM 1613 O O . SER A 1 198 ? -22.943 5.317 19.385 1.00 88.12 198 SER A O 1
ATOM 1615 N N . LEU A 1 199 ? -23.000 3.099 19.017 1.00 92.00 199 LEU A N 1
ATOM 1616 C CA . LEU A 1 199 ? -24.375 2.906 19.511 1.00 92.00 199 LEU A CA 1
ATOM 1617 C C . LEU A 1 199 ? -24.555 3.358 20.963 1.00 92.00 199 LEU A C 1
ATOM 1619 O O . LEU A 1 199 ? -25.635 3.804 21.353 1.00 92.00 199 LEU A O 1
ATOM 1623 N N . GLU A 1 200 ? -23.498 3.285 21.765 1.00 94.06 200 GLU A N 1
ATOM 1624 C CA . GLU A 1 200 ? -23.479 3.724 23.153 1.00 94.06 200 GLU A CA 1
ATOM 1625 C C . GLU A 1 200 ? -23.773 5.212 23.320 1.00 94.06 200 GLU A C 1
ATOM 1627 O O . GLU A 1 200 ? -24.284 5.619 24.362 1.00 94.06 200 GLU A O 1
ATOM 1632 N N . GLY A 1 201 ? -23.508 6.008 22.285 1.00 90.75 201 GLY A N 1
ATOM 1633 C CA . GLY A 1 201 ? -23.895 7.404 22.231 1.00 90.75 201 GLY A CA 1
ATOM 1634 C C . GLY A 1 201 ? -25.263 7.627 21.598 1.00 90.75 201 GLY A C 1
ATOM 1635 O O . GLY A 1 201 ? -25.729 8.748 21.613 1.00 90.75 201 GLY A O 1
ATOM 1636 N N . LEU A 1 202 ? -25.950 6.635 21.036 1.00 90.38 202 LEU A N 1
ATOM 1637 C CA . LEU A 1 202 ? -27.193 6.829 20.264 1.00 90.38 202 LEU A CA 1
ATOM 1638 C C . LEU A 1 202 ? -28.417 6.164 20.911 1.00 90.38 202 LEU A C 1
ATOM 1640 O O . LEU A 1 202 ? -29.448 5.975 20.267 1.00 90.38 202 LEU A O 1
ATOM 1644 N N . GLN A 1 203 ? -28.320 5.832 22.200 1.00 90.56 203 GLN A N 1
ATOM 1645 C CA . GLN A 1 203 ? -29.284 4.995 22.926 1.00 90.56 203 GLN A CA 1
ATOM 1646 C C . GLN A 1 203 ? -30.747 5.463 22.827 1.00 90.56 203 GLN A C 1
ATOM 1648 O O . GLN A 1 203 ? -31.652 4.634 22.893 1.00 90.56 203 GLN A O 1
ATOM 1653 N N . GLU A 1 204 ? -30.985 6.768 22.670 1.00 87.62 204 GLU A N 1
ATOM 1654 C CA . GLU A 1 204 ? -32.315 7.392 22.624 1.00 87.62 204 GLU A CA 1
ATOM 1655 C C . GLU A 1 204 ? -33.074 7.199 21.297 1.00 87.62 204 GLU A C 1
ATOM 1657 O O . GLU A 1 204 ? -34.299 7.334 21.267 1.00 87.62 204 GLU A O 1
ATOM 1662 N N . ILE A 1 205 ? -32.372 6.889 20.200 1.00 87.44 205 ILE A N 1
ATOM 1663 C CA . ILE A 1 205 ? -32.974 6.707 18.867 1.00 87.44 205 ILE A CA 1
ATOM 1664 C C . ILE A 1 205 ? -32.981 5.249 18.388 1.00 87.44 205 ILE A C 1
ATOM 1666 O O . ILE A 1 205 ? -33.592 4.958 17.359 1.00 87.44 205 ILE A O 1
ATOM 1670 N N . ILE A 1 206 ? -32.315 4.348 19.119 1.00 90.94 206 ILE A N 1
ATOM 1671 C CA . ILE A 1 206 ? -32.157 2.938 18.751 1.00 90.94 206 ILE A CA 1
ATOM 1672 C C . ILE A 1 206 ? -33.395 2.121 19.149 1.00 90.94 206 ILE A C 1
ATOM 1674 O O . ILE A 1 206 ? -33.772 2.040 20.320 1.00 90.94 206 ILE A O 1
ATOM 1678 N N . ASP A 1 207 ? -33.970 1.417 18.177 1.00 92.81 207 ASP A N 1
ATOM 1679 C CA . ASP A 1 207 ? -34.783 0.225 18.400 1.00 92.81 207 ASP A CA 1
ATOM 1680 C C . ASP A 1 207 ? -33.855 -0.988 18.531 1.00 92.81 207 ASP A C 1
ATOM 1682 O O . ASP A 1 207 ? -33.389 -1.576 17.548 1.00 92.81 207 ASP A O 1
ATOM 1686 N N . TRP A 1 208 ? -33.610 -1.377 19.782 1.00 93.25 208 TRP A N 1
ATOM 1687 C CA . TRP A 1 208 ? -32.687 -2.454 20.125 1.00 93.25 208 TRP A CA 1
ATOM 1688 C C . TRP A 1 208 ? -33.089 -3.821 19.579 1.00 93.25 208 TRP A C 1
ATOM 1690 O O . TRP A 1 208 ? -32.244 -4.700 19.523 1.00 93.25 208 TRP A O 1
ATOM 1700 N N . LYS A 1 209 ? -34.343 -4.044 19.168 1.00 92.19 209 LYS A N 1
ATOM 1701 C CA . LYS A 1 209 ? -34.716 -5.313 18.525 1.00 92.19 209 LYS A CA 1
ATOM 1702 C C . LYS A 1 209 ? -34.330 -5.317 17.057 1.00 92.19 209 LYS A C 1
ATOM 1704 O O . LYS A 1 209 ? -33.870 -6.334 16.551 1.00 92.19 209 LYS A O 1
ATOM 1709 N N . ARG A 1 210 ? -34.530 -4.189 16.375 1.00 92.75 210 ARG A N 1
ATOM 1710 C CA . ARG A 1 210 ? -34.240 -4.069 14.943 1.00 92.75 210 ARG A CA 1
ATOM 1711 C C . ARG A 1 210 ? -32.746 -3.955 14.675 1.00 92.75 210 ARG A C 1
ATOM 1713 O O . ARG A 1 210 ? -32.270 -4.574 13.731 1.00 92.75 210 ARG A O 1
ATOM 1720 N N . ILE A 1 211 ? -32.012 -3.220 15.515 1.00 91.56 211 ILE A N 1
ATOM 1721 C CA . ILE A 1 211 ? -30.574 -2.990 15.317 1.00 91.56 211 ILE A CA 1
ATOM 1722 C C . ILE A 1 211 ? -29.762 -4.293 15.357 1.00 91.56 211 ILE A C 1
ATOM 1724 O O . ILE A 1 211 ? -28.762 -4.410 14.661 1.00 91.56 211 ILE A O 1
ATOM 1728 N N . MET A 1 212 ? -30.229 -5.309 16.094 1.00 93.56 212 MET A N 1
ATOM 1729 C CA . MET A 1 212 ? -29.572 -6.622 16.179 1.00 93.56 212 MET A CA 1
ATOM 1730 C C . MET A 1 212 ? -29.507 -7.361 14.839 1.00 93.56 212 MET A C 1
ATOM 1732 O O . MET A 1 212 ? -28.667 -8.240 14.681 1.00 93.56 212 MET A O 1
ATOM 1736 N N . ASN A 1 213 ? -30.336 -6.990 13.856 1.00 90.81 213 ASN A N 1
ATOM 1737 C CA . ASN A 1 213 ? -30.234 -7.537 12.501 1.00 90.81 213 ASN A CA 1
ATOM 1738 C C . ASN A 1 213 ? -28.937 -7.116 11.788 1.00 90.81 213 ASN A C 1
ATOM 1740 O O . ASN A 1 213 ? -28.562 -7.746 10.805 1.00 90.81 213 ASN A O 1
ATOM 1744 N N . LEU A 1 214 ? -28.272 -6.064 12.276 1.00 89.12 214 LEU A N 1
ATOM 1745 C CA . LEU A 1 214 ? -27.017 -5.530 11.744 1.00 89.12 214 LEU A CA 1
ATOM 1746 C C . LEU A 1 214 ? -25.790 -5.973 12.558 1.00 89.12 214 LEU A C 1
ATOM 1748 O O . LEU A 1 214 ? -24.694 -5.462 12.341 1.00 89.12 214 LEU A O 1
ATOM 1752 N N . GLN A 1 215 ? -25.966 -6.893 13.511 1.00 92.44 215 GLN A N 1
ATOM 1753 C CA . GLN A 1 215 ? -24.867 -7.445 14.298 1.00 92.44 215 GLN A CA 1
ATOM 1754 C C . GLN A 1 215 ? -23.926 -8.271 13.409 1.00 92.44 215 GLN A C 1
ATOM 1756 O O . GLN A 1 215 ? -24.368 -9.081 12.589 1.00 92.44 215 GLN A O 1
ATOM 1761 N N . SER A 1 216 ? -22.622 -8.109 13.619 1.00 87.56 216 SER A N 1
ATOM 1762 C CA . SER A 1 216 ? -21.593 -8.902 12.954 1.00 87.56 216 SER A CA 1
ATOM 1763 C C . SER A 1 216 ? -21.700 -10.394 13.316 1.00 87.56 216 SER A C 1
ATOM 1765 O O . SER A 1 216 ? -22.171 -10.747 14.403 1.00 87.56 216 SER A O 1
ATOM 1767 N N . PRO A 1 217 ? -21.212 -11.311 12.456 1.00 88.06 217 PRO A N 1
ATOM 1768 C CA . PRO A 1 217 ? -21.230 -12.749 12.738 1.00 88.06 217 PRO A CA 1
ATOM 1769 C C . PRO A 1 217 ? -20.525 -13.159 14.039 1.00 88.06 217 PRO A C 1
ATOM 1771 O O . PRO A 1 217 ? -20.920 -14.151 14.652 1.00 88.06 217 PRO A O 1
ATOM 1774 N N . ASP A 1 218 ? -19.510 -12.402 14.461 1.00 88.00 218 ASP A N 1
ATOM 1775 C CA . ASP A 1 218 ? -18.757 -12.618 15.702 1.00 88.00 218 ASP A CA 1
ATOM 1776 C C . ASP A 1 218 ? -19.471 -12.095 16.961 1.00 88.00 218 ASP A C 1
ATOM 1778 O O . ASP A 1 218 ? -18.993 -12.330 18.067 1.00 88.00 218 ASP A O 1
ATOM 1782 N N . GLY A 1 219 ? -20.615 -11.423 16.800 1.00 92.50 219 GLY A N 1
ATOM 1783 C CA . GLY A 1 219 ? -21.399 -10.830 17.880 1.00 92.50 219 GLY A CA 1
ATOM 1784 C C . GLY A 1 219 ? -21.126 -9.348 18.133 1.00 92.50 219 GLY A C 1
ATOM 1785 O O . GLY A 1 219 ? -21.809 -8.744 18.960 1.00 92.50 219 GLY A O 1
ATOM 1786 N N . SER A 1 220 ? -20.170 -8.744 17.429 1.00 92.62 220 SER A N 1
ATOM 1787 C CA . SER A 1 220 ? -19.843 -7.328 17.589 1.00 92.62 220 SER A CA 1
ATOM 1788 C C . SER A 1 220 ? -20.782 -6.398 16.814 1.00 92.62 220 SER A C 1
ATOM 1790 O O . SER A 1 220 ? -21.509 -6.805 15.906 1.00 92.62 220 SER A O 1
ATOM 1792 N N . PHE A 1 221 ? -20.725 -5.110 17.146 1.00 89.44 221 PHE A N 1
ATOM 1793 C CA . PHE A 1 221 ? -21.182 -4.026 16.278 1.00 89.44 221 PHE A CA 1
ATOM 1794 C C . PHE A 1 221 ? -19.969 -3.259 15.752 1.00 89.44 221 PHE A C 1
ATOM 1796 O O . PHE A 1 221 ? -19.289 -2.582 16.523 1.00 89.44 221 PHE A O 1
ATOM 1803 N N . LEU A 1 222 ? -19.672 -3.404 14.452 1.00 83.12 222 LEU A N 1
ATOM 1804 C CA . LEU A 1 222 ? -18.484 -2.837 13.786 1.00 83.12 222 LEU A CA 1
ATOM 1805 C C . LEU A 1 222 ? -17.186 -3.007 14.597 1.00 83.12 222 LEU A C 1
ATOM 1807 O O . LEU A 1 222 ? -16.393 -2.073 14.718 1.00 83.12 222 LEU A O 1
ATOM 1811 N N . ASN A 1 223 ? -16.976 -4.192 15.180 1.00 86.81 223 ASN A N 1
ATOM 1812 C CA . ASN A 1 223 ? -15.781 -4.529 15.957 1.00 86.81 223 ASN A CA 1
ATOM 1813 C C . ASN A 1 223 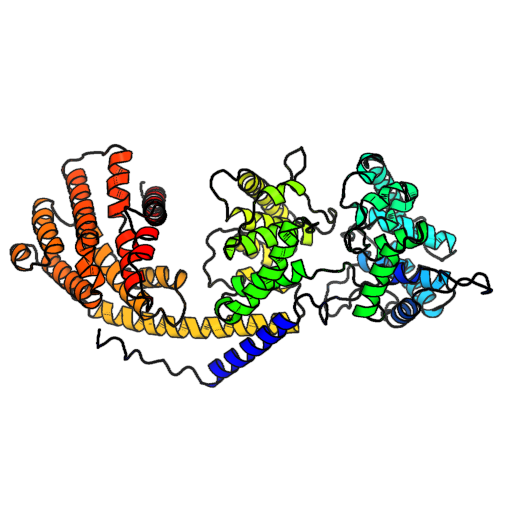? -15.561 -3.624 17.192 1.00 86.81 223 ASN A C 1
ATOM 1815 O O . ASN A 1 223 ? -14.475 -3.639 17.764 1.00 86.81 223 ASN A O 1
ATOM 1819 N N . SER A 1 224 ? -16.554 -2.833 17.624 1.00 89.94 224 SER A N 1
ATOM 1820 C CA . SER A 1 224 ? -16.456 -1.874 18.738 1.00 89.94 224 SER A CA 1
ATOM 1821 C C . SER A 1 224 ? -16.870 -2.513 20.071 1.00 89.94 224 SER A C 1
ATOM 1823 O O . SER A 1 224 ? -18.043 -2.881 20.239 1.00 89.94 224 SER A O 1
ATOM 1825 N N . PRO A 1 225 ? -15.961 -2.653 21.060 1.00 94.88 225 PRO A N 1
ATOM 1826 C CA . PRO A 1 225 ? -16.334 -3.166 22.374 1.00 94.88 225 PRO A CA 1
ATOM 1827 C C . PRO A 1 225 ? -17.312 -2.270 23.141 1.00 94.88 225 PRO A C 1
ATOM 1829 O O . PRO A 1 225 ? -18.179 -2.811 23.823 1.00 94.88 225 PRO A O 1
ATOM 1832 N N . SER A 1 226 ? -17.231 -0.937 23.034 1.00 95.50 226 SER A N 1
ATOM 1833 C CA . SER A 1 226 ? -18.176 -0.029 23.709 1.00 95.50 226 SER A CA 1
ATOM 1834 C C . SER A 1 226 ? -19.596 -0.172 23.170 1.00 95.50 226 SER A C 1
ATOM 1836 O O . SER A 1 226 ? -20.532 -0.376 23.950 1.00 95.50 226 SER A O 1
ATOM 1838 N N . SER A 1 227 ? -19.743 -0.148 21.845 1.00 94.88 227 SER A N 1
ATOM 1839 C CA . SER A 1 227 ? -21.025 -0.316 21.161 1.00 94.88 227 SER A CA 1
ATOM 1840 C C . SER A 1 227 ? -21.643 -1.680 21.480 1.00 94.88 227 SER A C 1
ATOM 1842 O O . SER A 1 227 ? -22.803 -1.773 21.892 1.00 94.88 227 SER A O 1
ATOM 1844 N N . THR A 1 228 ? -20.829 -2.739 21.433 1.00 97.19 228 THR A N 1
ATOM 1845 C CA . THR A 1 228 ? -21.267 -4.108 21.744 1.00 97.19 228 THR A CA 1
ATOM 1846 C C . THR A 1 228 ? -21.631 -4.280 23.223 1.00 97.19 228 THR A C 1
ATOM 1848 O O . THR A 1 228 ? -22.638 -4.909 23.547 1.00 97.19 228 THR A O 1
ATOM 1851 N N . ALA A 1 229 ? -20.875 -3.673 24.146 1.00 97.38 229 ALA A N 1
ATOM 1852 C CA . ALA A 1 229 ? -21.215 -3.658 25.569 1.00 97.38 229 ALA A CA 1
ATOM 1853 C C . ALA A 1 229 ? -22.539 -2.931 25.831 1.00 97.38 229 ALA A C 1
ATOM 1855 O O . ALA A 1 229 ? -23.347 -3.398 26.636 1.00 97.38 229 ALA A O 1
ATOM 1856 N N . CYS A 1 230 ? -22.794 -1.816 25.141 1.00 96.69 230 CYS A N 1
ATOM 1857 C CA . CYS A 1 230 ? -24.067 -1.112 25.239 1.00 96.69 230 CYS A CA 1
ATOM 1858 C C . CYS A 1 230 ? -25.228 -1.972 24.721 1.00 96.69 230 CYS A C 1
ATOM 1860 O O . CYS A 1 230 ? -26.221 -2.148 25.434 1.00 96.69 230 CYS A O 1
ATOM 1862 N N . ALA A 1 231 ? -25.074 -2.584 23.542 1.00 96.19 231 ALA A N 1
ATOM 1863 C CA . ALA A 1 231 ? -26.065 -3.498 22.982 1.00 96.19 231 ALA A CA 1
ATOM 1864 C C . ALA A 1 231 ? -26.369 -4.657 23.936 1.00 96.19 231 ALA A C 1
ATOM 1866 O O . ALA A 1 231 ? -27.539 -4.926 24.221 1.00 96.19 231 ALA A O 1
ATOM 1867 N N . PHE A 1 232 ? -25.337 -5.271 24.523 1.00 96.38 232 PHE A N 1
ATOM 1868 C CA . PHE A 1 232 ? -25.499 -6.312 25.533 1.00 96.38 232 PHE A CA 1
ATOM 1869 C C . PHE A 1 232 ? -26.298 -5.825 26.749 1.00 96.38 232 PHE A C 1
ATOM 1871 O O . PHE A 1 232 ? -27.263 -6.468 27.154 1.00 96.38 232 PHE A O 1
ATOM 1878 N N . ILE A 1 233 ? -25.945 -4.666 27.318 1.00 94.19 233 ILE A N 1
ATOM 1879 C CA . ILE A 1 233 ? -26.629 -4.103 28.495 1.00 94.19 233 ILE A CA 1
ATOM 1880 C C . ILE A 1 233 ? -28.127 -3.884 28.227 1.00 94.19 233 ILE A C 1
ATOM 1882 O O . ILE A 1 233 ? -28.937 -4.007 29.147 1.00 94.19 233 ILE A O 1
ATOM 1886 N N . LYS A 1 234 ? -28.505 -3.555 26.988 1.00 94.88 234 LYS A N 1
ATOM 1887 C CA . LYS A 1 234 ? -29.891 -3.247 26.609 1.00 94.88 234 LYS A CA 1
ATOM 1888 C C . LYS A 1 234 ? -30.700 -4.468 26.181 1.00 94.88 234 LYS A C 1
ATOM 1890 O O . LYS A 1 234 ? -31.920 -4.453 26.332 1.00 94.88 234 LYS A O 1
ATOM 1895 N N . THR A 1 235 ? -30.049 -5.504 25.657 1.00 94.56 235 THR A N 1
ATOM 1896 C CA . THR A 1 235 ? -30.726 -6.655 25.030 1.00 94.56 235 THR A CA 1
ATOM 1897 C C . THR A 1 235 ? -30.518 -7.978 25.761 1.00 94.56 235 THR A C 1
ATOM 1899 O O . THR A 1 235 ? -31.370 -8.858 25.666 1.00 94.56 235 THR A O 1
ATOM 1902 N N . GLY A 1 236 ? -29.410 -8.131 26.489 1.00 92.94 236 GLY A N 1
ATOM 1903 C CA . GLY A 1 236 ? -28.958 -9.413 27.029 1.00 92.94 236 GLY A CA 1
ATOM 1904 C C . GLY A 1 236 ? -28.478 -10.401 25.959 1.00 92.94 236 GLY A C 1
ATOM 1905 O O . GLY A 1 236 ? -28.443 -11.599 26.231 1.00 92.94 236 GLY A O 1
ATOM 1906 N N . ASP A 1 237 ? -28.151 -9.930 24.751 1.00 95.00 237 ASP A N 1
ATOM 1907 C CA . ASP A 1 237 ? -27.752 -10.785 23.631 1.00 95.00 237 ASP A CA 1
ATOM 1908 C C . ASP A 1 237 ? -26.473 -11.596 23.914 1.00 95.00 237 ASP A C 1
ATOM 1910 O O . ASP A 1 237 ? -25.414 -11.059 24.230 1.00 95.00 237 ASP A O 1
ATOM 1914 N N . ILE A 1 238 ? -26.561 -12.915 23.752 1.00 94.69 238 ILE A N 1
ATOM 1915 C CA . ILE A 1 238 ? -25.477 -13.835 24.117 1.00 94.69 238 ILE A CA 1
ATOM 1916 C C . ILE A 1 238 ? -24.272 -13.672 23.184 1.00 94.69 238 ILE A C 1
ATOM 1918 O O . ILE A 1 238 ? -23.143 -13.708 23.659 1.00 94.69 238 ILE A O 1
ATOM 1922 N N . LYS A 1 239 ? -24.481 -13.407 21.888 1.00 96.31 239 LYS A N 1
ATOM 1923 C CA . LYS A 1 239 ? -23.363 -13.237 20.945 1.00 96.31 239 LYS A CA 1
ATOM 1924 C C . LYS A 1 239 ? -22.514 -12.012 21.284 1.00 96.31 239 LYS A C 1
ATOM 1926 O O . LYS A 1 239 ? -21.290 -12.070 21.221 1.00 96.31 239 LYS A O 1
ATOM 1931 N N . SER A 1 240 ? -23.159 -10.927 21.705 1.00 96.94 240 SER A N 1
ATOM 1932 C CA . SER A 1 240 ? -22.491 -9.709 22.171 1.00 96.94 240 SER A CA 1
ATOM 1933 C C . SER A 1 240 ? -21.619 -9.998 23.396 1.00 96.94 240 SER A C 1
ATOM 1935 O O . SER A 1 240 ? -20.500 -9.499 23.504 1.00 96.94 240 SER A O 1
ATOM 1937 N N . LEU A 1 241 ? -22.100 -10.845 24.312 1.00 95.81 241 LEU A N 1
ATOM 1938 C CA . LEU A 1 241 ? -21.312 -11.291 25.458 1.00 95.81 241 LEU A CA 1
ATOM 1939 C C . LEU A 1 241 ? -20.144 -12.195 25.051 1.00 95.81 241 LEU A C 1
ATOM 1941 O O . LEU A 1 241 ? -19.044 -12.030 25.583 1.00 95.81 241 LEU A O 1
ATOM 1945 N N . ASP A 1 242 ? -20.368 -13.129 24.127 1.00 96.44 242 ASP A N 1
ATOM 1946 C CA . ASP A 1 242 ? -19.336 -14.035 23.621 1.00 96.44 242 ASP A CA 1
ATOM 1947 C C . ASP A 1 242 ? -18.191 -13.241 22.981 1.00 96.44 242 ASP A C 1
ATOM 1949 O O . ASP A 1 242 ? -17.026 -13.471 23.308 1.00 96.44 242 ASP A O 1
ATOM 1953 N N . TYR A 1 243 ? -18.507 -12.234 22.160 1.00 96.12 243 TYR A N 1
ATOM 1954 C CA . TYR A 1 243 ? -17.527 -11.312 21.579 1.00 96.12 243 TYR A CA 1
ATOM 1955 C C . TYR A 1 243 ? -16.651 -10.633 22.647 1.00 96.12 243 TYR A C 1
ATOM 1957 O O . TYR A 1 243 ? -15.417 -10.671 22.583 1.00 96.12 243 TYR A O 1
ATOM 1965 N N . LEU A 1 244 ? -17.276 -10.033 23.665 1.00 97.00 244 LEU A N 1
ATOM 1966 C CA . LEU A 1 244 ? -16.565 -9.322 24.734 1.00 97.00 244 LEU A CA 1
ATOM 1967 C C . LEU A 1 244 ? -15.719 -10.271 25.586 1.00 97.00 244 LEU A C 1
ATOM 1969 O O . LEU A 1 244 ? -14.591 -9.940 25.955 1.00 97.00 244 LEU A O 1
ATOM 1973 N N . THR A 1 245 ? -16.244 -11.465 25.857 1.00 96.06 245 THR A N 1
ATOM 1974 C CA . THR A 1 245 ? -15.545 -12.518 26.598 1.00 96.06 245 THR A CA 1
ATOM 1975 C C . THR A 1 245 ? -14.325 -13.000 25.823 1.00 96.06 245 THR A C 1
ATOM 1977 O O . THR A 1 245 ? -13.241 -13.086 26.390 1.00 96.06 245 THR A O 1
ATOM 1980 N N . ASN A 1 246 ? -14.460 -13.247 24.519 1.00 94.06 246 ASN A N 1
ATOM 1981 C CA . ASN A 1 246 ? -13.351 -13.650 23.655 1.00 94.06 246 ASN A CA 1
ATOM 1982 C C . ASN A 1 246 ? -12.279 -12.558 23.562 1.00 94.06 246 ASN A C 1
ATOM 1984 O O . ASN A 1 246 ? -11.088 -12.857 23.644 1.00 94.06 246 ASN A O 1
ATOM 1988 N N . THR A 1 247 ? -12.697 -11.294 23.478 1.00 92.25 247 THR A N 1
ATOM 1989 C CA . THR A 1 247 ? -11.781 -10.147 23.496 1.00 92.25 247 THR A CA 1
ATOM 1990 C C . THR A 1 247 ? -10.994 -10.101 24.812 1.00 92.25 247 THR A C 1
ATOM 1992 O O . THR A 1 247 ? -9.768 -10.016 24.801 1.00 92.25 247 THR A O 1
ATOM 1995 N N . LEU A 1 248 ? -11.658 -10.242 25.962 1.00 93.56 248 LEU A N 1
ATOM 1996 C CA . LEU A 1 248 ? -10.986 -10.265 27.268 1.00 93.56 248 LEU A CA 1
ATOM 1997 C C . LEU A 1 248 ? -10.134 -11.517 27.494 1.00 93.56 248 LEU A C 1
ATOM 1999 O O . LEU A 1 248 ? -9.069 -11.416 28.090 1.00 93.56 248 LEU A O 1
ATOM 2003 N N . ASN A 1 249 ? -10.534 -12.681 26.982 1.00 92.81 249 ASN A N 1
ATOM 2004 C CA . ASN A 1 249 ? -9.690 -13.878 27.010 1.00 92.81 249 ASN A CA 1
ATOM 2005 C C . ASN A 1 249 ? -8.369 -13.644 26.270 1.00 92.81 249 ASN A C 1
ATOM 2007 O O . ASN A 1 249 ? -7.353 -14.237 26.629 1.00 92.81 249 ASN A O 1
ATOM 2011 N N . LYS A 1 250 ? -8.376 -12.767 25.258 1.00 88.12 250 LYS A N 1
ATOM 2012 C CA . LYS A 1 250 ? -7.182 -12.425 24.496 1.00 88.12 250 LYS A CA 1
ATOM 2013 C C . LYS A 1 250 ? -6.302 -11.367 25.165 1.00 88.12 250 LYS A C 1
ATOM 2015 O O . LYS A 1 250 ? -5.086 -11.529 25.188 1.00 88.12 250 LYS A O 1
ATOM 2020 N N . PHE A 1 251 ? -6.895 -10.296 25.690 1.00 88.69 251 PHE A N 1
ATOM 2021 C CA . PHE A 1 251 ? -6.161 -9.141 26.236 1.00 88.69 251 PHE A CA 1
ATOM 2022 C C . PHE A 1 251 ? -6.048 -9.133 27.772 1.00 88.69 251 PHE A C 1
ATOM 2024 O O . PHE A 1 251 ? -5.376 -8.282 28.351 1.00 88.69 251 PHE A O 1
ATOM 2031 N N . GLY A 1 252 ? -6.684 -10.085 28.452 1.00 92.38 252 GLY A N 1
ATOM 2032 C CA . GLY A 1 252 ? -6.674 -10.235 29.903 1.00 92.38 252 GLY A CA 1
ATOM 2033 C C . GLY A 1 252 ? -7.675 -9.315 30.599 1.00 92.38 252 GLY A C 1
ATOM 2034 O O . GLY A 1 252 ? -8.801 -9.713 30.901 1.00 92.38 252 GLY A O 1
ATOM 2035 N N . ASN A 1 253 ? -7.249 -8.092 30.915 1.00 93.81 253 ASN A N 1
ATOM 2036 C CA . ASN A 1 253 ? -7.978 -7.171 31.796 1.00 93.81 253 ASN A CA 1
ATOM 2037 C C . ASN A 1 253 ? -8.395 -5.847 31.139 1.00 93.81 253 ASN A C 1
ATOM 2039 O O . ASN A 1 253 ? -9.042 -5.029 31.787 1.00 93.81 253 ASN A O 1
ATOM 2043 N N . PHE A 1 254 ? -8.101 -5.654 29.856 1.00 92.81 254 PHE A N 1
ATOM 2044 C CA . PHE A 1 254 ? -8.554 -4.503 29.077 1.00 92.81 254 PHE A CA 1
ATOM 2045 C C . PHE A 1 254 ? -9.110 -4.942 27.724 1.00 92.81 254 PHE A C 1
ATOM 2047 O O . PHE A 1 254 ? -8.950 -6.090 27.315 1.00 92.81 254 PHE A O 1
ATOM 2054 N N . VAL A 1 255 ? -9.745 -4.012 27.013 1.00 91.50 255 VAL A N 1
ATOM 2055 C CA . VAL A 1 255 ? -10.114 -4.193 25.603 1.00 91.50 255 VAL A CA 1
ATOM 2056 C C . VAL A 1 255 ? -9.558 -3.044 24.748 1.00 91.50 255 VAL A C 1
ATOM 2058 O O . VAL A 1 255 ? -9.392 -1.923 25.249 1.00 91.50 255 VAL A O 1
ATOM 2061 N N . PRO A 1 256 ? -9.234 -3.294 23.468 1.00 86.75 256 PRO A N 1
ATOM 2062 C CA . PRO A 1 256 ? -8.839 -2.246 22.531 1.00 86.75 256 PRO A CA 1
ATOM 2063 C C . PRO A 1 256 ? -10.041 -1.396 22.096 1.00 86.75 256 PRO A C 1
ATOM 2065 O O . PRO A 1 256 ? -11.171 -1.622 22.523 1.00 86.75 256 PRO A O 1
ATOM 2068 N N . CYS A 1 257 ? -9.808 -0.401 21.237 1.00 82.81 257 CYS A N 1
ATOM 2069 C CA . CYS A 1 257 ? -10.901 0.372 20.645 1.00 82.81 257 CYS A CA 1
ATOM 2070 C C . CYS A 1 257 ? -11.658 -0.380 19.547 1.00 82.81 257 CYS A C 1
ATOM 2072 O O . CYS A 1 257 ? -12.828 -0.095 19.325 1.00 82.81 257 CYS A O 1
ATOM 2074 N N . MET A 1 258 ? -11.010 -1.345 18.895 1.00 81.38 258 MET A N 1
ATOM 2075 C CA . MET A 1 258 ? -11.627 -2.200 17.891 1.00 81.38 258 MET A CA 1
ATOM 2076 C C . MET A 1 258 ? -10.951 -3.573 17.855 1.00 81.38 258 MET A C 1
ATOM 2078 O O . MET A 1 258 ? -9.733 -3.650 18.025 1.00 81.38 258 MET A O 1
ATOM 2082 N N . TYR A 1 259 ? -11.716 -4.645 17.652 1.00 82.56 259 TYR A N 1
ATOM 2083 C CA . TYR A 1 259 ? -11.199 -6.010 17.528 1.00 82.56 259 TYR A CA 1
ATOM 2084 C C . TYR A 1 259 ? -12.187 -6.912 16.763 1.00 82.56 259 TYR A C 1
ATOM 2086 O O . TYR A 1 259 ? -13.383 -6.792 16.997 1.00 82.56 259 TYR A O 1
ATOM 2094 N N . PRO A 1 260 ? -11.737 -7.820 15.879 1.00 81.81 260 PRO A N 1
ATOM 2095 C CA . PRO A 1 260 ? -10.361 -8.009 15.409 1.00 81.81 260 PRO A CA 1
ATOM 2096 C C . PRO A 1 260 ? -9.906 -6.941 14.384 1.00 81.81 260 PRO A C 1
ATOM 2098 O O . PRO A 1 260 ? -10.721 -6.216 13.816 1.00 81.81 260 PRO A O 1
ATOM 2101 N N . LEU A 1 261 ? -8.584 -6.839 14.161 1.00 77.38 261 LEU A N 1
ATOM 2102 C CA . LEU A 1 261 ? -7.936 -6.113 13.038 1.00 77.38 261 LEU A CA 1
ATOM 2103 C C . LEU A 1 261 ? -6.970 -7.014 12.257 1.00 77.38 261 LEU A C 1
ATOM 2105 O O . LEU A 1 261 ? -6.029 -6.565 11.609 1.00 77.38 261 LEU A O 1
ATOM 2109 N N . ASP A 1 262 ? -7.182 -8.312 12.352 1.00 81.50 262 ASP A N 1
ATOM 2110 C CA . ASP A 1 262 ? -6.359 -9.368 11.785 1.00 81.50 262 ASP A CA 1
ATOM 2111 C C . ASP A 1 262 ? -6.133 -9.231 10.268 1.00 81.50 262 ASP A C 1
ATOM 2113 O O . ASP A 1 262 ? -5.035 -9.521 9.787 1.00 81.50 262 ASP A O 1
ATOM 2117 N N . ILE A 1 263 ? -7.142 -8.768 9.521 1.00 85.56 263 ILE A N 1
ATOM 2118 C CA . ILE A 1 263 ? -7.043 -8.497 8.078 1.00 85.56 263 ILE A CA 1
ATOM 2119 C C . ILE A 1 263 ? -6.214 -7.234 7.820 1.00 85.56 263 ILE A C 1
ATOM 2121 O O . ILE A 1 263 ? -5.266 -7.272 7.034 1.00 85.56 263 ILE A O 1
ATOM 2125 N N . LEU A 1 264 ? -6.541 -6.129 8.500 1.00 81.88 264 LEU A N 1
ATOM 2126 C CA . LEU A 1 264 ? -5.846 -4.852 8.335 1.00 81.88 264 LEU A CA 1
ATOM 2127 C C . LEU A 1 264 ? -4.361 -4.982 8.693 1.00 81.88 264 LEU A C 1
ATOM 2129 O O . LEU A 1 264 ? -3.512 -4.559 7.915 1.00 81.88 264 LEU A O 1
ATOM 2133 N N . GLU A 1 265 ? -4.031 -5.629 9.815 1.00 82.19 265 GLU A N 1
ATOM 2134 C CA . GLU A 1 265 ? -2.644 -5.865 10.223 1.00 82.19 265 GLU A CA 1
ATOM 2135 C C . GLU A 1 265 ? -1.847 -6.642 9.170 1.00 82.19 265 GLU A C 1
ATOM 2137 O O . GLU A 1 265 ? -0.697 -6.297 8.894 1.00 82.19 265 GLU A O 1
ATOM 2142 N N . ARG A 1 266 ? -2.440 -7.690 8.583 1.00 88.69 266 ARG A N 1
ATOM 2143 C CA . ARG A 1 266 ? -1.793 -8.511 7.549 1.00 88.69 266 ARG A CA 1
ATOM 2144 C C . ARG A 1 266 ? -1.534 -7.713 6.284 1.00 88.69 266 ARG A C 1
ATOM 2146 O O . ARG A 1 266 ? -0.392 -7.650 5.834 1.00 88.69 266 ARG A O 1
ATOM 2153 N N . LEU A 1 267 ? -2.574 -7.080 5.750 1.00 89.06 267 LEU A N 1
ATOM 2154 C CA . LEU A 1 267 ? -2.488 -6.272 4.533 1.00 89.06 267 LEU A CA 1
ATOM 2155 C C . LEU A 1 267 ? -1.467 -5.149 4.673 1.00 89.06 267 LEU A C 1
ATOM 2157 O O . LEU A 1 267 ? -0.676 -4.902 3.768 1.00 89.06 267 LEU A O 1
ATOM 2161 N N . TRP A 1 268 ? -1.467 -4.498 5.827 1.00 84.12 268 TRP A N 1
ATOM 2162 C CA . TRP A 1 268 ? -0.591 -3.380 6.093 1.00 84.12 268 TRP A CA 1
ATOM 2163 C C . TRP A 1 268 ? 0.856 -3.804 6.351 1.00 84.12 268 TRP A C 1
ATOM 2165 O O . TRP A 1 268 ? 1.774 -3.158 5.858 1.00 84.12 268 TRP A O 1
ATOM 2175 N N . THR A 1 269 ? 1.084 -4.941 7.018 1.00 85.94 269 THR A N 1
ATOM 2176 C CA . THR A 1 269 ? 2.434 -5.522 7.136 1.00 85.94 269 THR A CA 1
ATOM 2177 C C . THR A 1 269 ? 3.015 -5.836 5.756 1.00 85.94 269 THR A C 1
ATOM 2179 O O . THR A 1 269 ? 4.171 -5.509 5.493 1.00 85.94 269 THR A O 1
ATOM 2182 N N . VAL A 1 270 ? 2.212 -6.437 4.868 1.00 90.62 270 VAL A N 1
ATOM 2183 C CA . VAL A 1 270 ? 2.617 -6.717 3.481 1.00 90.62 270 VAL A CA 1
ATOM 2184 C C . VAL A 1 270 ? 2.927 -5.422 2.733 1.00 90.62 270 VAL A C 1
ATOM 2186 O O . VAL A 1 270 ? 3.982 -5.313 2.112 1.00 90.62 270 VAL A O 1
ATOM 2189 N N . ASP A 1 271 ? 2.048 -4.427 2.832 1.00 86.19 271 ASP A N 1
ATOM 2190 C CA . ASP A 1 271 ? 2.253 -3.138 2.178 1.00 86.19 271 ASP A CA 1
ATOM 2191 C C . ASP A 1 271 ? 3.553 -2.460 2.627 1.00 86.19 271 ASP A C 1
ATOM 2193 O O . ASP A 1 271 ? 4.344 -2.024 1.795 1.00 86.19 271 ASP A O 1
ATOM 2197 N N . VAL A 1 272 ? 3.835 -2.438 3.933 1.00 83.25 272 VAL A N 1
ATOM 2198 C CA . VAL A 1 272 ? 5.064 -1.840 4.471 1.00 83.25 272 VAL A CA 1
ATOM 2199 C C . VAL A 1 272 ? 6.311 -2.530 3.916 1.00 83.25 272 VAL A C 1
ATOM 2201 O O . VAL A 1 272 ? 7.221 -1.840 3.456 1.00 83.25 272 VAL A O 1
ATOM 2204 N N . VAL A 1 273 ? 6.378 -3.867 3.905 1.00 87.19 273 VAL A N 1
ATOM 2205 C CA . VAL A 1 273 ? 7.578 -4.562 3.396 1.00 87.19 273 VAL A CA 1
ATOM 2206 C C . VAL A 1 273 ? 7.769 -4.385 1.887 1.00 87.19 273 VAL A C 1
ATOM 2208 O O . VAL A 1 273 ? 8.911 -4.268 1.441 1.00 87.19 273 VAL A O 1
ATOM 2211 N N . GLN A 1 274 ? 6.678 -4.305 1.114 1.00 87.31 274 GLN A N 1
ATOM 2212 C CA . GLN A 1 274 ? 6.719 -4.038 -0.330 1.00 87.31 274 GLN A CA 1
ATOM 2213 C C . GLN A 1 274 ? 7.184 -2.614 -0.620 1.00 87.31 274 GLN A C 1
ATOM 2215 O O . GLN A 1 274 ? 8.080 -2.402 -1.434 1.00 87.31 274 GLN A O 1
ATOM 2220 N N . ARG A 1 275 ? 6.652 -1.628 0.103 1.00 80.94 275 ARG A N 1
ATOM 2221 C CA . ARG A 1 275 ? 7.037 -0.221 -0.066 1.00 80.94 275 ARG A CA 1
ATOM 2222 C C . ARG A 1 275 ? 8.458 0.075 0.415 1.00 80.94 275 ARG A C 1
ATOM 2224 O O . ARG A 1 275 ? 9.093 0.990 -0.099 1.00 80.94 275 ARG A O 1
ATOM 2231 N N . LEU A 1 276 ? 8.972 -0.699 1.372 1.00 80.12 276 LEU A N 1
ATOM 2232 C CA . LEU A 1 276 ? 10.374 -0.647 1.800 1.00 80.12 276 LEU A CA 1
ATOM 2233 C C . LEU A 1 276 ? 11.342 -1.368 0.840 1.00 80.12 276 LEU A C 1
ATOM 2235 O O . LEU A 1 276 ? 12.550 -1.280 1.051 1.00 80.12 276 LEU A O 1
ATOM 2239 N N . GLY A 1 277 ? 10.851 -2.085 -0.179 1.00 81.50 277 GLY A N 1
ATOM 2240 C CA . GLY A 1 277 ? 11.684 -2.815 -1.146 1.00 81.50 277 GLY A CA 1
ATOM 2241 C C . GLY A 1 277 ? 12.371 -4.070 -0.585 1.00 81.50 277 GLY A C 1
ATOM 2242 O O . GLY A 1 277 ? 13.355 -4.558 -1.150 1.00 81.50 277 GLY A O 1
ATOM 2243 N N . ILE A 1 278 ? 11.882 -4.596 0.543 1.00 89.06 278 ILE A N 1
ATOM 2244 C CA . ILE A 1 278 ? 12.456 -5.756 1.255 1.00 89.06 278 ILE A CA 1
ATOM 2245 C C . ILE A 1 278 ? 11.586 -7.017 1.155 1.00 89.06 278 ILE A C 1
ATOM 2247 O O . ILE A 1 278 ? 11.942 -8.062 1.696 1.00 89.06 278 ILE A O 1
ATOM 2251 N N . ASP A 1 279 ? 10.466 -6.950 0.443 1.00 91.12 279 ASP A N 1
ATOM 2252 C CA . ASP A 1 279 ? 9.480 -8.019 0.258 1.00 91.12 279 ASP A CA 1
ATOM 2253 C C . ASP A 1 279 ? 10.053 -9.300 -0.359 1.00 91.12 279 ASP A C 1
ATOM 2255 O O . ASP A 1 279 ? 9.620 -10.403 -0.018 1.00 91.12 279 ASP A O 1
ATOM 2259 N N . ARG A 1 280 ? 11.094 -9.189 -1.195 1.00 90.44 280 ARG A N 1
ATOM 2260 C CA . ARG A 1 280 ? 11.761 -10.352 -1.804 1.00 90.44 280 ARG A CA 1
ATOM 2261 C C . ARG A 1 280 ? 12.325 -11.353 -0.787 1.00 90.44 280 ARG A C 1
ATOM 2263 O O . ARG A 1 280 ? 12.531 -12.512 -1.144 1.00 90.44 280 ARG A O 1
ATOM 2270 N N . HIS A 1 281 ? 12.544 -10.928 0.460 1.00 94.56 281 HIS A N 1
ATOM 2271 C CA . HIS A 1 281 ? 13.000 -11.779 1.565 1.00 94.56 281 HIS A CA 1
ATOM 2272 C C . HIS A 1 281 ? 11.867 -12.568 2.247 1.00 94.56 281 HIS A C 1
ATOM 2274 O O . HIS A 1 281 ? 12.154 -13.513 2.992 1.00 94.56 281 HIS A O 1
ATOM 2280 N N . PHE A 1 282 ? 10.606 -12.208 1.977 1.00 96.06 282 PHE A N 1
ATOM 2281 C CA . PHE A 1 282 ? 9.412 -12.634 2.722 1.00 96.06 282 PHE A CA 1
ATOM 2282 C C . PHE A 1 282 ? 8.290 -13.188 1.825 1.00 96.06 282 PHE A C 1
ATOM 2284 O O . PHE A 1 282 ? 7.114 -13.091 2.166 1.00 96.06 282 PHE A O 1
ATOM 2291 N N . LYS A 1 283 ? 8.618 -13.734 0.645 1.00 95.75 283 LYS A N 1
ATOM 2292 C CA . LYS A 1 283 ? 7.613 -14.167 -0.350 1.00 95.75 283 LYS A CA 1
ATOM 2293 C C . LYS A 1 283 ? 6.592 -15.169 0.205 1.00 95.75 283 LYS A C 1
ATOM 2295 O O . LYS A 1 283 ? 5.407 -15.052 -0.092 1.00 95.75 283 LYS A O 1
ATOM 2300 N N . GLU A 1 284 ? 7.040 -16.135 1.008 1.00 96.62 284 GLU A N 1
ATOM 2301 C CA . GLU A 1 284 ? 6.154 -17.140 1.611 1.00 96.62 284 GLU A CA 1
ATOM 2302 C C . GLU A 1 284 ? 5.271 -16.524 2.700 1.00 96.62 284 GLU A C 1
ATOM 2304 O O . GLU A 1 284 ? 4.066 -16.764 2.740 1.00 96.62 284 GLU A O 1
ATOM 2309 N N . GLU A 1 285 ? 5.843 -15.677 3.555 1.00 96.12 285 GLU A N 1
ATOM 2310 C CA . GLU A 1 285 ? 5.107 -14.995 4.615 1.00 96.12 285 GLU A CA 1
ATOM 2311 C C . GLU A 1 285 ? 4.051 -14.029 4.055 1.00 96.12 285 GLU A C 1
ATOM 2313 O O . GLU A 1 285 ? 2.913 -14.010 4.532 1.00 96.12 285 GLU A O 1
ATOM 2318 N N . ILE A 1 286 ? 4.399 -13.279 3.004 1.00 96.06 286 ILE A N 1
ATOM 2319 C CA . ILE A 1 286 ? 3.474 -12.409 2.268 1.00 96.06 286 ILE A CA 1
ATOM 2320 C C . ILE A 1 286 ? 2.327 -13.237 1.697 1.00 96.06 286 ILE A C 1
ATOM 2322 O O . ILE A 1 286 ? 1.164 -12.898 1.910 1.00 96.06 286 ILE A O 1
ATOM 2326 N N . LYS A 1 287 ? 2.630 -14.352 1.026 1.00 96.69 287 LYS A N 1
ATOM 2327 C CA . LYS A 1 287 ? 1.605 -15.233 0.462 1.00 96.69 287 LYS A CA 1
ATOM 2328 C C . LYS A 1 287 ? 0.647 -15.751 1.535 1.00 96.69 287 LYS A C 1
ATOM 2330 O O . LYS A 1 287 ? -0.560 -15.667 1.353 1.00 96.69 287 LYS A O 1
ATOM 2335 N N . VAL A 1 288 ? 1.156 -16.219 2.677 1.00 95.44 288 VAL A N 1
ATOM 2336 C CA . VAL A 1 288 ? 0.315 -16.685 3.796 1.00 95.44 288 VAL A CA 1
ATOM 2337 C C . VAL A 1 288 ? -0.595 -15.567 4.320 1.00 95.44 288 VAL A C 1
ATOM 2339 O O . VAL A 1 288 ? -1.780 -15.799 4.576 1.00 95.44 288 VAL A O 1
ATOM 2342 N N . ALA A 1 289 ? -0.069 -14.349 4.464 1.00 93.62 289 ALA A N 1
ATOM 2343 C CA . ALA A 1 289 ? -0.842 -13.196 4.918 1.00 93.62 289 ALA A CA 1
ATOM 2344 C C . ALA A 1 289 ? -1.946 -12.798 3.919 1.00 93.62 289 ALA A C 1
ATOM 2346 O O . ALA A 1 289 ? -3.073 -12.506 4.330 1.00 93.62 289 ALA A O 1
ATOM 2347 N N . LEU A 1 290 ? -1.651 -12.825 2.618 1.00 95.31 290 LEU A N 1
ATOM 2348 C CA . LEU A 1 290 ? -2.604 -12.477 1.565 1.00 95.31 290 LEU A CA 1
ATOM 2349 C C . LEU A 1 290 ? -3.636 -13.575 1.309 1.00 95.31 290 LEU A C 1
ATOM 2351 O O . LEU A 1 290 ? -4.811 -13.256 1.162 1.00 95.31 290 LEU A O 1
ATOM 2355 N N . ASP A 1 291 ? -3.254 -14.852 1.370 1.00 94.88 291 ASP A N 1
ATOM 2356 C CA . ASP A 1 291 ? -4.190 -15.983 1.324 1.00 94.88 291 ASP A CA 1
ATOM 2357 C C . ASP A 1 291 ? -5.201 -15.899 2.475 1.00 94.88 291 ASP A C 1
ATOM 2359 O O . ASP A 1 291 ? -6.386 -16.202 2.310 1.00 94.88 291 ASP A O 1
ATOM 2363 N N . TYR A 1 292 ? -4.762 -15.449 3.655 1.00 91.62 292 TYR A N 1
ATOM 2364 C CA . TYR A 1 292 ? -5.671 -15.153 4.755 1.00 91.62 292 TYR A CA 1
ATOM 2365 C C . TYR A 1 292 ? -6.641 -14.028 4.385 1.00 91.62 292 TYR A C 1
ATOM 2367 O O . TYR A 1 292 ? -7.848 -14.257 4.417 1.00 91.62 292 TYR A O 1
ATOM 2375 N N . ALA A 1 293 ? -6.141 -12.852 3.997 1.00 90.88 293 ALA A N 1
ATOM 2376 C CA . ALA A 1 293 ? -6.982 -11.700 3.665 1.00 90.88 293 ALA A CA 1
ATOM 2377 C C . ALA A 1 293 ? -7.976 -12.003 2.525 1.00 90.88 293 ALA A C 1
ATOM 2379 O O . ALA A 1 293 ? -9.153 -11.653 2.614 1.00 90.88 293 ALA A O 1
ATOM 2380 N N . TYR A 1 294 ? -7.539 -12.733 1.498 1.00 93.00 294 TYR A N 1
ATOM 2381 C CA . TYR A 1 294 ? -8.352 -13.106 0.342 1.00 93.00 294 TYR A CA 1
ATOM 2382 C C . TYR A 1 294 ? -9.540 -14.011 0.706 1.00 93.00 294 TYR A C 1
ATOM 2384 O O . TYR A 1 294 ? -10.626 -13.875 0.139 1.00 93.00 294 TYR A O 1
ATOM 2392 N N . ARG A 1 295 ? -9.390 -14.896 1.705 1.00 90.06 295 ARG A N 1
ATOM 2393 C CA . ARG A 1 295 ? -10.506 -15.729 2.196 1.00 90.06 295 ARG A CA 1
ATOM 2394 C C . ARG A 1 295 ? -11.655 -14.900 2.772 1.00 90.06 295 ARG A C 1
ATOM 2396 O O . ARG A 1 295 ? -12.806 -15.300 2.613 1.00 90.06 295 ARG A O 1
ATOM 2403 N N . TYR A 1 296 ? -11.349 -13.772 3.411 1.00 83.44 296 TYR A N 1
ATOM 2404 C CA . TYR A 1 296 ? -12.345 -12.873 4.005 1.00 83.44 296 TYR A CA 1
ATOM 2405 C C . TYR A 1 296 ? -12.825 -11.786 3.041 1.00 83.44 296 TYR A C 1
ATOM 2407 O O . TYR A 1 296 ? -13.957 -11.322 3.177 1.00 83.44 296 TYR A O 1
ATOM 2415 N N . TRP A 1 297 ? -12.019 -11.436 2.032 1.00 83.00 297 TRP A N 1
ATOM 2416 C CA . TRP A 1 297 ? -12.430 -10.555 0.935 1.00 83.00 297 TRP A CA 1
ATOM 2417 C C . TRP A 1 297 ? -13.727 -11.053 0.283 1.00 83.00 297 TRP A C 1
ATOM 2419 O O . TRP A 1 297 ? -14.706 -10.320 0.186 1.00 83.00 297 TRP A O 1
ATOM 2429 N N . ASN A 1 298 ? -13.781 -12.346 -0.047 1.00 68.81 298 ASN A N 1
ATOM 2430 C CA . ASN A 1 298 ? -14.941 -12.973 -0.692 1.00 68.81 298 ASN A CA 1
ATOM 2431 C C . ASN A 1 298 ? -16.172 -13.126 0.216 1.00 68.81 298 ASN A C 1
ATOM 2433 O O . ASN A 1 298 ? -17.241 -13.505 -0.258 1.00 68.81 298 ASN A O 1
ATOM 2437 N N . GLN A 1 299 ? -16.036 -12.863 1.517 1.00 65.50 299 GLN A N 1
ATOM 2438 C CA . GLN A 1 299 ? -17.129 -12.959 2.485 1.00 65.50 299 GLN A CA 1
ATOM 2439 C C . GLN A 1 299 ? -17.787 -11.597 2.765 1.00 65.50 299 GLN A C 1
ATOM 2441 O O . GLN A 1 299 ? -18.704 -11.538 3.579 1.00 65.50 299 GLN A O 1
ATOM 2446 N N . ASN A 1 300 ? -17.343 -10.512 2.108 1.00 60.28 300 ASN A N 1
ATOM 2447 C CA . ASN A 1 300 ? -17.809 -9.135 2.337 1.00 60.28 300 ASN A CA 1
ATOM 2448 C C . ASN A 1 300 ? -17.726 -8.688 3.812 1.00 60.28 300 ASN A C 1
ATOM 2450 O O . ASN A 1 300 ? -18.536 -7.893 4.276 1.00 60.28 300 ASN A O 1
ATOM 2454 N N . VAL A 1 301 ? -16.732 -9.189 4.554 1.00 61.47 301 VAL A N 1
ATOM 2455 C CA . VAL A 1 301 ? -16.530 -8.879 5.986 1.00 61.47 301 VAL A CA 1
ATOM 2456 C C . VAL A 1 301 ? -15.745 -7.569 6.185 1.00 61.47 301 VAL A C 1
ATOM 2458 O O . VAL A 1 301 ? -15.533 -7.122 7.308 1.00 61.47 301 VAL A O 1
ATOM 2461 N N . ILE A 1 302 ? -15.293 -6.926 5.103 1.00 61.91 302 ILE A N 1
ATOM 2462 C CA . ILE A 1 302 ? -14.518 -5.683 5.176 1.00 61.91 302 ILE A CA 1
ATOM 2463 C C . ILE A 1 302 ? -15.470 -4.495 5.300 1.00 61.91 302 ILE A C 1
ATOM 2465 O O . ILE A 1 302 ? -16.137 -4.114 4.341 1.00 61.91 302 ILE A O 1
ATOM 2469 N N . CYS A 1 303 ? -15.496 -3.905 6.492 1.00 66.44 303 CYS A N 1
ATOM 2470 C CA . CYS A 1 303 ? -16.468 -2.881 6.869 1.00 66.44 303 CYS A CA 1
ATOM 2471 C C . CYS A 1 303 ? -15.932 -1.443 6.802 1.00 66.44 303 CYS A C 1
ATOM 2473 O O . CYS A 1 303 ? -16.640 -0.530 7.215 1.00 66.44 303 CYS A O 1
ATOM 2475 N N . ASP A 1 304 ? -14.702 -1.210 6.331 1.00 78.12 304 ASP A N 1
ATOM 2476 C CA . ASP A 1 304 ? -14.123 0.135 6.248 1.00 78.12 304 ASP A CA 1
ATOM 2477 C C . ASP A 1 304 ? -13.327 0.377 4.956 1.00 78.12 304 ASP A C 1
ATOM 2479 O O . ASP A 1 304 ? -12.664 -0.519 4.427 1.00 78.12 304 ASP A O 1
ATOM 2483 N N . LEU A 1 305 ? -13.392 1.621 4.462 1.00 84.50 305 LEU A N 1
ATOM 2484 C CA . LEU A 1 305 ? -12.777 2.037 3.201 1.00 84.50 305 LEU A CA 1
ATOM 2485 C C . LEU A 1 305 ? -11.254 1.856 3.207 1.00 84.50 305 LEU A C 1
ATOM 2487 O O . LEU A 1 305 ? -10.690 1.473 2.185 1.00 84.50 305 LEU A O 1
ATOM 2491 N N . ASN A 1 306 ? -10.583 2.104 4.336 1.00 84.12 306 ASN A N 1
ATOM 2492 C CA . ASN A 1 306 ? -9.130 1.980 4.419 1.00 84.12 306 ASN A CA 1
ATOM 2493 C C . ASN A 1 306 ? -8.692 0.537 4.159 1.00 84.12 306 ASN A C 1
ATOM 2495 O O . ASN A 1 306 ? -7.859 0.286 3.288 1.00 84.12 306 ASN A O 1
ATOM 2499 N N . THR A 1 307 ? -9.285 -0.411 4.885 1.00 85.44 307 THR A N 1
ATOM 2500 C CA . THR A 1 307 ? -9.005 -1.841 4.727 1.00 85.44 307 THR A CA 1
ATOM 2501 C C . THR A 1 307 ? -9.443 -2.338 3.351 1.00 85.44 307 THR A C 1
ATOM 2503 O O . THR A 1 307 ? -8.733 -3.141 2.751 1.00 85.44 307 THR A O 1
ATOM 2506 N N . ALA A 1 308 ? -10.563 -1.844 2.811 1.00 89.38 308 ALA A N 1
ATOM 2507 C CA . ALA A 1 308 ? -11.037 -2.224 1.480 1.00 89.38 308 ALA A CA 1
ATOM 2508 C C . ALA A 1 308 ? -10.094 -1.752 0.365 1.00 89.38 308 ALA A C 1
ATOM 2510 O O . ALA A 1 308 ? -9.712 -2.549 -0.490 1.00 89.38 308 ALA A O 1
ATOM 2511 N N . ALA A 1 309 ? -9.677 -0.486 0.386 1.00 91.69 309 ALA A N 1
ATOM 2512 C CA . ALA A 1 309 ? -8.765 0.074 -0.606 1.00 91.69 309 ALA A CA 1
ATOM 2513 C C . ALA A 1 309 ? -7.366 -0.551 -0.516 1.00 91.69 309 ALA A C 1
ATOM 2515 O O . ALA A 1 309 ? -6.794 -0.942 -1.536 1.00 91.69 309 ALA A O 1
ATOM 2516 N N . LEU A 1 310 ? -6.836 -0.706 0.703 1.00 89.75 310 LEU A N 1
ATOM 2517 C CA . LEU A 1 310 ? -5.564 -1.385 0.937 1.00 89.75 310 LEU A CA 1
ATOM 2518 C C . LEU A 1 310 ? -5.634 -2.855 0.507 1.00 89.75 310 LEU A C 1
ATOM 2520 O O . LEU A 1 310 ? -4.749 -3.334 -0.194 1.00 89.75 310 LEU A O 1
ATOM 2524 N N . GLY A 1 311 ? -6.707 -3.555 0.876 1.00 92.44 311 GLY A N 1
ATOM 2525 C CA . GLY A 1 311 ? -6.956 -4.944 0.503 1.00 92.44 311 GLY A CA 1
ATOM 2526 C C . GLY A 1 311 ? -7.010 -5.129 -1.001 1.00 92.44 311 GLY A C 1
ATOM 2527 O O . GLY A 1 311 ? -6.247 -5.928 -1.536 1.00 92.44 311 GLY A O 1
ATOM 2528 N N . PHE A 1 312 ? -7.838 -4.340 -1.686 1.00 94.62 312 PHE A N 1
ATOM 2529 C CA . PHE A 1 312 ? -7.936 -4.336 -3.142 1.00 94.62 312 PHE A CA 1
ATOM 2530 C C . PHE A 1 312 ? -6.566 -4.148 -3.796 1.00 94.62 312 PHE A C 1
ATOM 2532 O O . PHE A 1 312 ? -6.157 -4.970 -4.617 1.00 94.62 312 PHE A O 1
ATOM 2539 N N . ARG A 1 313 ? -5.836 -3.096 -3.401 1.00 93.19 313 ARG A N 1
ATOM 2540 C CA . ARG A 1 313 ? -4.543 -2.763 -3.998 1.00 93.19 313 ARG A CA 1
ATOM 2541 C C . ARG A 1 313 ? -3.527 -3.874 -3.772 1.00 93.19 313 ARG A C 1
ATOM 2543 O O . ARG A 1 313 ? -2.925 -4.350 -4.729 1.00 93.19 313 ARG A O 1
ATOM 2550 N N . THR A 1 314 ? -3.344 -4.297 -2.524 1.00 92.81 314 THR A N 1
ATOM 2551 C CA . THR A 1 314 ? -2.321 -5.280 -2.161 1.00 92.81 314 THR A CA 1
ATOM 2552 C C . THR A 1 314 ? -2.647 -6.657 -2.741 1.00 92.81 314 THR A C 1
ATOM 2554 O O . THR A 1 314 ? -1.758 -7.314 -3.276 1.00 92.81 314 THR A O 1
ATOM 2557 N N . LEU A 1 315 ? -3.909 -7.095 -2.723 1.00 95.69 315 LEU A N 1
ATOM 2558 C CA . LEU A 1 315 ? -4.315 -8.363 -3.339 1.00 95.69 315 LEU A CA 1
ATOM 2559 C C . LEU A 1 315 ? -4.105 -8.333 -4.860 1.00 95.69 315 LEU A C 1
ATOM 2561 O O . LEU A 1 315 ? -3.446 -9.224 -5.397 1.00 95.69 315 LEU A O 1
ATOM 2565 N N . ARG A 1 316 ? -4.579 -7.285 -5.548 1.00 95.50 316 ARG A N 1
ATOM 2566 C CA . ARG A 1 316 ? -4.413 -7.145 -7.004 1.00 95.50 316 ARG A CA 1
ATOM 2567 C C . ARG A 1 316 ? -2.943 -7.089 -7.410 1.00 95.5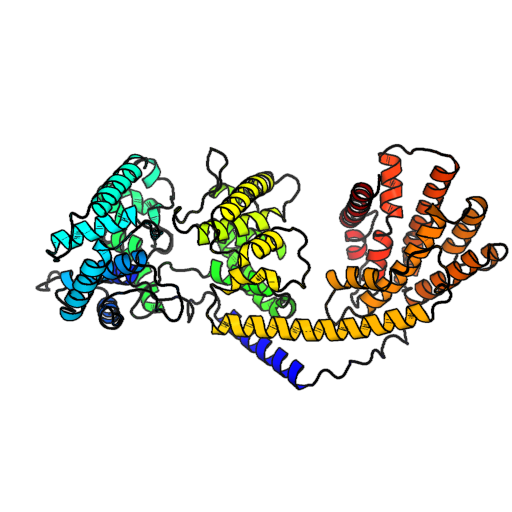0 316 ARG A C 1
ATOM 2569 O O . ARG A 1 316 ? -2.542 -7.789 -8.335 1.00 95.50 316 ARG A O 1
ATOM 2576 N N . PHE A 1 317 ? -2.135 -6.305 -6.697 1.00 91.88 317 PHE A N 1
ATOM 2577 C CA . PHE A 1 317 ? -0.700 -6.175 -6.961 1.00 91.88 317 PHE A CA 1
ATOM 2578 C C . PHE A 1 317 ? 0.040 -7.518 -6.861 1.00 91.88 317 PHE A C 1
ATOM 2580 O O . PHE A 1 317 ? 0.979 -7.769 -7.610 1.00 91.88 317 PHE A O 1
ATOM 2587 N N . ASN A 1 318 ? -0.420 -8.413 -5.984 1.00 94.38 318 ASN A N 1
ATOM 2588 C CA . ASN A 1 318 ? 0.150 -9.747 -5.796 1.00 94.38 318 ASN A CA 1
ATOM 2589 C C . ASN A 1 318 ? -0.546 -10.841 -6.637 1.00 94.38 318 ASN A C 1
ATOM 2591 O O . ASN A 1 318 ? -0.307 -12.028 -6.421 1.00 94.38 318 ASN A O 1
ATOM 2595 N N . GLY A 1 319 ? -1.385 -10.465 -7.610 1.00 94.75 319 GLY A N 1
ATOM 2596 C CA . GLY A 1 319 ? -1.964 -11.384 -8.597 1.00 94.75 319 GLY A CA 1
ATOM 2597 C C . GLY A 1 319 ? -3.244 -12.106 -8.169 1.00 94.75 319 GLY A C 1
ATOM 2598 O O . GLY A 1 319 ? -3.640 -13.064 -8.834 1.00 94.75 319 GLY A O 1
ATOM 2599 N N . TYR A 1 320 ? -3.898 -11.674 -7.088 1.00 95.94 320 TYR A N 1
ATOM 2600 C CA . TYR A 1 320 ? -5.210 -12.196 -6.697 1.00 95.94 320 TYR A CA 1
ATOM 2601 C C . TYR A 1 320 ? -6.329 -11.573 -7.541 1.00 95.94 320 TYR A C 1
ATOM 2603 O O . TYR A 1 320 ? -6.263 -10.404 -7.928 1.00 95.94 320 TYR A O 1
ATOM 2611 N N . ASP A 1 321 ? -7.382 -12.352 -7.788 1.00 94.69 321 ASP A N 1
ATOM 2612 C CA . ASP A 1 321 ? -8.560 -11.914 -8.538 1.00 94.69 321 ASP A CA 1
ATOM 2613 C C . ASP A 1 321 ? -9.524 -11.140 -7.628 1.00 94.69 321 ASP A C 1
ATOM 2615 O O . ASP A 1 321 ? -10.289 -11.721 -6.859 1.00 94.69 321 ASP A O 1
ATOM 2619 N N . VAL A 1 322 ? -9.450 -9.809 -7.672 1.00 93.50 322 VAL A N 1
ATOM 2620 C CA . VAL A 1 322 ? -10.302 -8.910 -6.883 1.00 93.50 322 VAL A CA 1
ATOM 2621 C C . VAL A 1 322 ? -10.982 -7.880 -7.780 1.00 93.50 322 VAL A C 1
ATOM 2623 O O . VAL A 1 322 ? -10.340 -7.249 -8.624 1.00 93.50 322 VAL A O 1
ATOM 2626 N N . SER A 1 323 ? -12.287 -7.681 -7.576 1.00 92.38 323 SER A N 1
ATOM 2627 C CA . SER A 1 323 ? -13.073 -6.675 -8.301 1.00 92.38 323 SER A CA 1
ATOM 2628 C C . SER A 1 323 ? -13.016 -5.310 -7.615 1.00 92.38 323 SER A C 1
ATOM 2630 O O . SER A 1 323 ? -13.189 -5.207 -6.397 1.00 92.38 323 SER A O 1
ATOM 2632 N N . ALA A 1 324 ? -12.852 -4.253 -8.414 1.00 93.38 324 ALA A N 1
ATOM 2633 C CA . ALA A 1 324 ? -12.944 -2.872 -7.948 1.00 93.38 324 ALA A CA 1
ATOM 2634 C C . ALA A 1 324 ? -14.364 -2.489 -7.492 1.00 93.38 324 ALA A C 1
ATOM 2636 O O . ALA A 1 324 ? -14.534 -1.513 -6.762 1.00 93.38 324 ALA A O 1
ATOM 2637 N N . ASP A 1 325 ? -15.389 -3.266 -7.867 1.00 90.19 325 ASP A N 1
ATOM 2638 C CA . ASP A 1 325 ? -16.774 -3.010 -7.460 1.00 90.19 325 ASP A CA 1
ATOM 2639 C C . ASP A 1 325 ? -16.977 -3.089 -5.942 1.00 90.19 325 ASP A C 1
ATOM 2641 O O . ASP A 1 325 ? -17.900 -2.461 -5.428 1.00 90.19 325 ASP A O 1
ATOM 2645 N N . ALA A 1 326 ? -16.091 -3.768 -5.204 1.00 88.25 326 ALA A N 1
ATOM 2646 C CA . ALA A 1 326 ? -16.108 -3.762 -3.739 1.00 88.25 326 ALA A CA 1
ATOM 2647 C C . ALA A 1 326 ? -16.003 -2.341 -3.149 1.00 88.25 326 ALA A C 1
ATOM 2649 O O . ALA A 1 326 ? -16.531 -2.075 -2.070 1.00 88.25 326 ALA A O 1
ATOM 2650 N N . LEU A 1 327 ? -15.373 -1.404 -3.871 1.00 89.94 327 LEU A N 1
ATOM 2651 C CA . LEU A 1 327 ? -15.238 -0.008 -3.451 1.00 89.94 327 LEU A CA 1
ATOM 2652 C C . LEU A 1 327 ? -16.551 0.781 -3.568 1.00 89.94 327 LEU A C 1
ATOM 2654 O O . LEU A 1 327 ? -16.683 1.829 -2.939 1.00 89.94 327 LEU A O 1
ATOM 2658 N N . ARG A 1 328 ? -17.547 0.284 -4.318 1.00 88.06 328 ARG A N 1
ATOM 2659 C CA . ARG A 1 328 ? -18.862 0.940 -4.446 1.00 88.06 328 ARG A CA 1
ATOM 2660 C C . ARG A 1 328 ? -19.614 1.010 -3.123 1.00 88.06 328 ARG A C 1
ATOM 2662 O O . ARG A 1 328 ? -20.397 1.931 -2.937 1.00 88.06 328 ARG A O 1
ATOM 2669 N N . ASN A 1 329 ? -19.342 0.085 -2.203 1.00 81.75 329 ASN A N 1
ATOM 2670 C CA . ASN A 1 329 ? -19.943 0.072 -0.867 1.00 81.75 329 ASN A CA 1
ATOM 2671 C C . ASN A 1 329 ? -19.598 1.325 -0.046 1.00 81.75 329 ASN A C 1
ATOM 2673 O O . ASN A 1 329 ? -20.285 1.638 0.920 1.00 81.75 329 ASN A O 1
ATOM 2677 N N . PHE A 1 330 ? -18.543 2.041 -0.439 1.00 84.75 330 PHE A N 1
ATOM 2678 C CA . PHE A 1 330 ? -18.042 3.234 0.235 1.00 84.75 330 PHE A CA 1
ATOM 2679 C C . PHE A 1 330 ? -18.299 4.504 -0.573 1.00 84.75 330 PHE A C 1
ATOM 2681 O O . PHE A 1 330 ? -17.626 5.507 -0.354 1.00 84.75 330 PHE A O 1
ATOM 2688 N N . LYS A 1 331 ? -19.230 4.457 -1.530 1.00 85.38 331 LYS A N 1
ATOM 2689 C CA . LYS A 1 331 ? -19.586 5.572 -2.403 1.00 85.38 331 LYS A CA 1
ATOM 2690 C C . LYS A 1 331 ? -21.065 5.918 -2.231 1.00 85.38 331 LYS A C 1
ATOM 2692 O O . LYS A 1 331 ? -21.913 5.031 -2.304 1.00 85.38 331 LYS A O 1
ATOM 2697 N N . ASN A 1 332 ? -21.375 7.189 -1.987 1.00 80.56 332 ASN A N 1
ATOM 2698 C CA . ASN A 1 332 ? -22.754 7.663 -1.841 1.00 80.56 332 ASN A CA 1
ATOM 2699 C C . ASN A 1 332 ? -23.412 7.967 -3.207 1.00 80.56 332 ASN A C 1
ATOM 2701 O O . ASN A 1 332 ? -22.774 7.885 -4.262 1.00 80.56 332 ASN A O 1
ATOM 2705 N N . GLU A 1 333 ? -24.705 8.309 -3.189 1.00 78.38 333 GLU A N 1
ATOM 2706 C CA . GLU A 1 333 ? -25.479 8.645 -4.398 1.00 78.38 333 GLU A CA 1
ATOM 2707 C C . GLU A 1 333 ? -24.950 9.896 -5.121 1.00 78.38 333 GLU A C 1
ATOM 2709 O O . GLU A 1 333 ? -25.025 9.966 -6.348 1.00 78.38 333 GLU A O 1
ATOM 2714 N N . ASP A 1 334 ? -24.351 10.835 -4.381 1.00 76.69 334 ASP A N 1
ATOM 2715 C CA . ASP A 1 334 ? -23.745 12.066 -4.910 1.00 76.69 334 ASP A CA 1
ATOM 2716 C C . ASP A 1 334 ? -22.390 11.824 -5.594 1.00 76.69 334 ASP A C 1
ATOM 2718 O O . ASP A 1 334 ? -21.837 12.704 -6.255 1.00 76.69 334 ASP A O 1
ATOM 2722 N N . GLY A 1 335 ? -21.856 10.609 -5.487 1.00 79.69 335 GLY A N 1
ATOM 2723 C CA . GLY A 1 335 ? -20.608 10.222 -6.119 1.00 79.69 335 GLY A CA 1
ATOM 2724 C C . GLY A 1 335 ? -19.376 10.299 -5.219 1.00 79.69 335 GLY A C 1
ATOM 2725 O O . GLY A 1 335 ? -18.275 10.000 -5.684 1.00 79.69 335 GLY A O 1
ATOM 2726 N N . GLU A 1 336 ? -19.549 10.675 -3.957 1.00 84.12 336 GLU A N 1
ATOM 2727 C CA . GLU A 1 336 ? -18.481 10.905 -2.992 1.00 84.12 336 GLU A CA 1
ATOM 2728 C C . GLU A 1 336 ? -18.127 9.624 -2.241 1.00 84.12 336 GLU A C 1
ATOM 2730 O O . GLU A 1 336 ? -19.000 8.835 -1.859 1.00 84.12 336 GLU A O 1
ATOM 2735 N N . PHE A 1 337 ? -16.830 9.428 -2.002 1.00 86.00 337 PHE A N 1
ATOM 2736 C CA . PHE A 1 337 ? -16.360 8.319 -1.183 1.00 86.00 337 PHE A CA 1
ATOM 2737 C C . PHE A 1 337 ? -16.352 8.712 0.292 1.00 86.00 337 PHE A C 1
ATOM 2739 O O . PHE A 1 337 ? -15.925 9.808 0.649 1.00 86.00 337 PHE A O 1
ATOM 2746 N N . PHE A 1 338 ? -16.787 7.800 1.158 1.00 75.81 338 PHE A N 1
ATOM 2747 C CA . PHE A 1 338 ? -16.875 8.029 2.596 1.00 75.81 338 PHE A CA 1
ATOM 2748 C C . PHE A 1 338 ? -16.188 6.917 3.392 1.00 75.81 338 PHE A C 1
ATOM 2750 O O . PHE A 1 338 ? -16.137 5.755 2.989 1.00 75.81 338 PHE A O 1
ATOM 2757 N N . CYS A 1 339 ? -15.663 7.273 4.564 1.00 70.31 339 CYS A N 1
ATOM 2758 C CA . CYS A 1 339 ? -15.108 6.309 5.507 1.00 70.31 339 CYS A CA 1
ATOM 2759 C C . CYS A 1 339 ? -16.195 5.826 6.470 1.00 70.31 339 CYS A C 1
ATOM 2761 O O . CYS A 1 339 ? -16.965 6.624 7.001 1.00 70.31 339 CYS A O 1
ATOM 2763 N N . CYS A 1 340 ? -16.224 4.522 6.758 1.00 54.53 340 CYS A N 1
ATOM 2764 C CA . CYS A 1 340 ? -17.158 3.954 7.736 1.00 54.53 340 CYS A CA 1
ATOM 2765 C C . CYS A 1 340 ? -16.833 4.316 9.195 1.00 54.53 340 CYS A C 1
ATOM 2767 O O . CYS A 1 340 ? -17.597 3.998 10.098 1.00 54.53 340 CYS A O 1
ATOM 2769 N N . LEU A 1 341 ? -15.705 4.984 9.430 1.00 49.25 341 LEU A N 1
ATOM 2770 C CA . LEU A 1 341 ? -15.324 5.576 10.706 1.00 49.25 341 LEU A CA 1
ATOM 2771 C C . LEU A 1 341 ? -15.501 7.086 10.536 1.00 49.25 341 LEU A C 1
ATOM 2773 O O . LEU A 1 341 ? -14.911 7.657 9.622 1.00 49.25 341 LEU A O 1
ATOM 2777 N N . GLY A 1 342 ? -16.363 7.701 11.346 1.00 38.56 342 GLY A N 1
ATOM 2778 C CA . GLY A 1 342 ? -16.872 9.055 11.122 1.00 38.56 342 GLY A CA 1
ATOM 2779 C C . GLY A 1 342 ? -15.818 10.170 10.922 1.00 38.56 342 GLY A C 1
ATOM 2780 O O . GLY A 1 342 ? -14.634 9.999 11.225 1.00 38.56 342 GLY A O 1
ATOM 2781 N N . PRO A 1 343 ? -16.267 11.360 10.480 1.00 30.50 343 PRO A N 1
ATOM 2782 C CA . PRO A 1 343 ? -15.458 12.443 9.882 1.00 30.50 343 PRO A CA 1
ATOM 2783 C C . PRO A 1 343 ? -14.401 13.125 10.784 1.00 30.50 343 PRO A C 1
ATOM 2785 O O . PRO A 1 343 ? -13.765 14.095 10.387 1.00 30.50 343 PRO A O 1
ATOM 2788 N N . ALA A 1 344 ? -14.188 12.675 12.026 1.00 35.88 344 ALA A N 1
ATOM 2789 C CA . ALA A 1 344 ? -13.291 13.347 12.980 1.00 35.88 344 ALA A CA 1
ATOM 2790 C C . ALA A 1 344 ? -11.901 12.695 13.123 1.00 35.88 344 ALA A C 1
ATOM 2792 O O . ALA A 1 344 ? -10.975 13.306 13.670 1.00 35.88 344 ALA A O 1
ATOM 2793 N N . GLN A 1 345 ? -11.669 11.516 12.536 1.00 45.41 345 GLN A N 1
ATOM 2794 C CA . GLN A 1 345 ? -10.305 11.057 12.262 1.00 45.41 345 GLN A CA 1
ATOM 2795 C C . GLN A 1 345 ? -9.863 11.541 10.892 1.00 45.41 345 GLN A C 1
ATOM 2797 O O . GLN A 1 345 ? -9.482 10.736 10.063 1.00 45.41 345 GLN A O 1
ATOM 2802 N N . ALA A 1 346 ? -9.771 12.848 10.670 1.00 46.41 346 ALA A N 1
ATOM 2803 C CA . ALA A 1 346 ? -9.183 13.342 9.427 1.00 46.41 346 ALA A CA 1
ATOM 2804 C C . ALA A 1 346 ? -7.767 12.759 9.112 1.00 46.41 346 ALA A C 1
ATOM 2806 O O . ALA A 1 346 ? -7.332 12.831 7.981 1.00 46.41 346 ALA A O 1
ATOM 2807 N N . HIS A 1 347 ? -7.059 12.108 10.064 1.00 46.47 347 HIS A N 1
ATOM 2808 C CA . HIS A 1 347 ? -5.884 11.254 9.782 1.00 46.47 347 HIS A CA 1
ATOM 2809 C C . HIS A 1 347 ? -6.223 9.855 9.227 1.00 46.47 347 HIS A C 1
ATOM 2811 O O . HIS A 1 347 ? -5.549 9.409 8.308 1.00 46.47 347 HIS A O 1
ATOM 2817 N N . LYS A 1 348 ? -7.231 9.141 9.763 1.00 53.25 348 LYS A N 1
ATOM 2818 C CA . LYS A 1 348 ? -7.671 7.860 9.172 1.00 53.25 348 LYS A CA 1
ATOM 2819 C C . LYS A 1 348 ? -8.489 8.073 7.905 1.00 53.25 348 LYS A C 1
ATOM 2821 O O . LYS A 1 348 ? -8.415 7.247 7.008 1.00 53.25 348 LYS A O 1
ATOM 2826 N N . GLU A 1 349 ? -9.215 9.179 7.809 1.00 65.88 349 GLU A N 1
ATOM 2827 C CA . GLU A 1 349 ? -9.852 9.642 6.582 1.00 65.88 349 GLU A CA 1
ATOM 2828 C C . GLU A 1 349 ? -8.779 9.951 5.535 1.00 65.88 349 GLU A C 1
ATOM 2830 O O . GLU A 1 349 ? -8.824 9.381 4.454 1.00 65.88 349 GLU A O 1
ATOM 2835 N N . LEU A 1 350 ? -7.720 10.695 5.891 1.00 72.50 350 LEU A N 1
ATOM 2836 C CA . LEU A 1 350 ? -6.574 10.912 5.003 1.00 72.50 350 LEU A CA 1
ATOM 2837 C C . LEU A 1 350 ? -5.892 9.599 4.592 1.00 72.50 350 LEU A C 1
ATOM 2839 O O . LEU A 1 350 ? -5.628 9.410 3.410 1.00 72.50 350 LEU A O 1
ATOM 2843 N N . ALA A 1 351 ? -5.643 8.677 5.528 1.00 73.75 351 ALA A N 1
ATOM 2844 C CA . ALA A 1 351 ? -5.063 7.368 5.218 1.00 73.75 351 ALA A CA 1
ATOM 2845 C C . ALA A 1 351 ? -5.967 6.539 4.288 1.00 73.75 351 ALA A C 1
ATOM 2847 O O . ALA A 1 351 ? -5.476 5.927 3.341 1.00 73.75 351 ALA A O 1
ATOM 2848 N N . SER A 1 352 ? -7.285 6.580 4.502 1.00 81.44 352 SER A N 1
ATOM 2849 C CA . SER A 1 352 ? -8.269 5.920 3.636 1.00 81.44 352 SER A CA 1
ATOM 2850 C C . SER A 1 352 ? -8.254 6.519 2.234 1.00 81.44 352 SER A C 1
ATOM 2852 O O . SER A 1 352 ? -8.187 5.779 1.256 1.00 81.44 352 SER A O 1
ATOM 2854 N N . MET A 1 353 ? -8.256 7.852 2.130 1.00 85.38 353 MET A N 1
ATOM 2855 C CA . MET A 1 353 ? -8.215 8.556 0.847 1.00 85.38 353 MET A CA 1
ATOM 2856 C C . MET A 1 353 ? -6.889 8.339 0.122 1.00 85.38 353 MET A C 1
ATOM 2858 O O . MET A 1 353 ? -6.884 8.173 -1.093 1.00 85.38 353 MET A O 1
ATOM 2862 N N . LEU A 1 354 ? -5.772 8.264 0.845 1.00 81.94 354 LEU A N 1
ATOM 2863 C CA . LEU A 1 354 ? -4.465 7.938 0.281 1.00 81.94 354 LEU A CA 1
ATOM 2864 C C . LEU A 1 354 ? -4.408 6.490 -0.223 1.00 81.94 354 LEU A C 1
ATOM 2866 O O . LEU A 1 354 ? -3.914 6.237 -1.321 1.00 81.94 354 LEU A O 1
ATOM 2870 N N . ASN A 1 355 ? -4.940 5.532 0.540 1.00 85.94 355 ASN A N 1
ATOM 2871 C CA . ASN A 1 355 ? -5.020 4.142 0.096 1.00 85.94 355 ASN A CA 1
ATOM 2872 C C . ASN A 1 355 ? -5.960 3.978 -1.100 1.00 85.94 355 ASN A C 1
ATOM 2874 O O . ASN A 1 355 ? -5.627 3.232 -2.018 1.00 85.94 355 ASN A O 1
ATOM 2878 N N . LEU A 1 356 ? -7.079 4.704 -1.135 1.00 91.06 356 LEU A N 1
ATOM 2879 C CA . LEU A 1 356 ? -7.994 4.727 -2.275 1.00 91.06 356 LEU A CA 1
ATOM 2880 C C . LEU A 1 356 ? -7.353 5.380 -3.510 1.00 91.06 356 LEU A C 1
ATOM 2882 O O . LEU A 1 356 ? -7.485 4.856 -4.615 1.00 91.06 356 LEU A O 1
ATOM 2886 N N . TYR A 1 357 ? -6.595 6.463 -3.325 1.00 89.19 357 TYR A N 1
ATOM 2887 C CA . TYR A 1 357 ? -5.808 7.086 -4.388 1.00 89.19 357 TYR A CA 1
ATOM 2888 C C . TYR A 1 357 ? -4.823 6.082 -4.994 1.00 89.19 357 TYR A C 1
ATOM 2890 O O . TYR A 1 357 ? -4.849 5.838 -6.197 1.00 89.19 357 TYR A O 1
ATOM 2898 N N . ARG A 1 358 ? -4.014 5.420 -4.159 1.00 87.12 358 ARG A N 1
ATOM 2899 C CA . ARG A 1 358 ? -3.050 4.400 -4.608 1.00 87.12 358 ARG A CA 1
ATOM 2900 C C . ARG A 1 358 ? -3.734 3.193 -5.244 1.00 87.12 358 ARG A C 1
ATOM 2902 O O . ARG A 1 358 ? -3.211 2.609 -6.184 1.00 87.12 358 ARG A O 1
ATOM 2909 N N . ALA A 1 359 ? -4.892 2.782 -4.729 1.00 91.94 359 ALA A N 1
ATOM 2910 C CA . ALA A 1 359 ? -5.677 1.700 -5.316 1.00 91.94 359 ALA A CA 1
ATOM 2911 C C . ALA A 1 359 ? -6.105 2.034 -6.751 1.00 91.94 359 ALA A C 1
ATOM 2913 O O . ALA A 1 359 ? -6.114 1.154 -7.608 1.00 91.94 359 ALA A O 1
ATOM 2914 N N . SER A 1 360 ? -6.395 3.308 -7.029 1.00 93.81 360 SER A N 1
ATOM 2915 C CA . SER A 1 360 ? -6.782 3.765 -8.364 1.00 93.81 360 SER A CA 1
ATOM 2916 C C . SER A 1 360 ? -5.668 3.706 -9.417 1.00 93.81 360 SER A C 1
ATOM 2918 O O . SER A 1 360 ? -5.977 3.798 -10.600 1.00 93.81 360 SER A O 1
ATOM 2920 N N . ASP A 1 361 ? -4.398 3.524 -9.025 1.00 88.31 361 ASP A N 1
ATOM 2921 C CA . ASP A 1 361 ? -3.282 3.305 -9.964 1.00 88.31 361 ASP A CA 1
ATOM 2922 C C . ASP A 1 361 ? -3.294 1.893 -10.590 1.00 88.31 361 ASP A C 1
ATOM 2924 O O . ASP A 1 361 ? -2.578 1.647 -11.558 1.00 88.31 361 ASP A O 1
ATOM 2928 N N . LEU A 1 362 ? -4.080 0.954 -10.049 1.00 91.12 362 LEU A N 1
ATOM 2929 C CA . LEU A 1 362 ? -4.167 -0.432 -10.531 1.00 91.12 362 LEU A CA 1
ATOM 2930 C C . LEU A 1 362 ? -5.438 -0.690 -11.357 1.00 91.12 362 LEU A C 1
ATOM 2932 O O . LEU A 1 362 ? -6.033 -1.768 -11.243 1.00 91.12 362 LEU A O 1
ATOM 2936 N N . ASP A 1 363 ? -5.889 0.288 -12.144 1.00 92.94 363 ASP A N 1
ATOM 2937 C CA . ASP A 1 363 ? -7.108 0.163 -12.939 1.00 92.94 363 ASP A CA 1
ATOM 2938 C C . ASP A 1 363 ? -6.951 -0.745 -14.163 1.00 92.94 363 ASP A C 1
ATOM 2940 O O . ASP A 1 363 ? -5.929 -0.776 -14.848 1.00 92.94 363 ASP A O 1
ATOM 2944 N N . PHE A 1 364 ? -8.006 -1.505 -14.453 1.00 93.88 364 PHE A N 1
ATOM 2945 C CA . PHE A 1 364 ? -8.157 -2.232 -15.705 1.00 93.88 364 PHE A CA 1
ATOM 2946 C C . PHE A 1 364 ? -9.186 -1.554 -16.622 1.00 93.88 364 PHE A C 1
ATOM 2948 O O . PHE A 1 364 ? -10.095 -0.854 -16.158 1.00 93.88 364 PHE A O 1
ATOM 2955 N N . PRO A 1 365 ? -9.093 -1.764 -17.953 1.00 93.44 365 PRO A N 1
ATOM 2956 C CA . PRO A 1 365 ? -10.040 -1.182 -18.897 1.00 93.44 365 PRO A CA 1
ATOM 2957 C C . PRO A 1 365 ? -11.498 -1.509 -18.543 1.00 93.44 365 PRO A C 1
ATOM 2959 O O . PRO A 1 365 ? -11.890 -2.671 -18.497 1.00 93.44 365 PRO A O 1
ATOM 2962 N N . GLY A 1 366 ? -12.307 -0.465 -18.343 1.00 93.12 366 GLY A N 1
ATOM 2963 C CA . GLY A 1 366 ? -13.733 -0.574 -18.006 1.00 93.12 366 GLY A CA 1
ATOM 2964 C C . GLY A 1 366 ? -14.067 -0.346 -16.528 1.00 93.12 366 GLY A C 1
ATOM 2965 O O . GLY A 1 366 ? -15.237 -0.156 -16.200 1.00 93.12 366 GLY A O 1
ATOM 2966 N N . GLU A 1 367 ? -13.074 -0.275 -15.639 1.00 95.38 367 GLU A N 1
ATOM 2967 C CA . GLU A 1 367 ? -13.289 -0.052 -14.203 1.00 95.38 367 GLU A CA 1
ATOM 2968 C C . GLU A 1 367 ? -13.496 1.436 -13.866 1.00 95.38 367 GLU A C 1
ATOM 2970 O O . GLU A 1 367 ? -12.652 2.101 -13.266 1.00 95.38 367 GLU A O 1
ATOM 2975 N N . ASN A 1 368 ? -14.657 1.982 -14.241 1.00 94.69 368 ASN A N 1
ATOM 2976 C CA . ASN A 1 368 ? -14.978 3.404 -14.036 1.00 94.69 368 ASN A CA 1
ATOM 2977 C C . ASN A 1 368 ? -14.919 3.845 -12.563 1.00 94.69 368 ASN A C 1
ATOM 2979 O O . ASN A 1 368 ? -14.555 4.987 -12.292 1.00 94.69 368 ASN A O 1
ATOM 2983 N N . ILE A 1 369 ? -15.204 2.943 -11.618 1.00 95.12 369 ILE A N 1
ATOM 2984 C CA . ILE A 1 369 ? -15.151 3.240 -10.180 1.00 95.12 369 ILE A CA 1
ATOM 2985 C C . ILE A 1 369 ? -13.756 3.696 -9.725 1.00 95.12 369 ILE A C 1
ATOM 2987 O O . ILE A 1 369 ? -13.655 4.567 -8.867 1.00 95.12 369 ILE A O 1
ATOM 2991 N N . LEU A 1 370 ? -12.679 3.177 -10.328 1.00 95.56 370 LEU A N 1
ATOM 2992 C CA . LEU A 1 370 ? -11.309 3.580 -9.993 1.00 95.56 370 LEU A CA 1
ATOM 2993 C C . LEU A 1 370 ? -10.963 4.950 -10.576 1.00 95.56 370 LEU A C 1
ATOM 2995 O O . LEU A 1 370 ? -10.279 5.735 -9.927 1.00 95.56 370 LEU A O 1
ATOM 2999 N N . LYS A 1 371 ? -11.495 5.289 -11.755 1.00 94.25 371 LYS A N 1
ATOM 3000 C CA . LYS A 1 371 ? -11.350 6.635 -12.337 1.00 94.25 371 LYS A CA 1
ATOM 3001 C C . LYS A 1 371 ? -12.059 7.686 -11.488 1.00 94.25 371 LYS A C 1
ATOM 3003 O O . LYS A 1 371 ? -11.509 8.754 -11.234 1.00 94.25 371 LYS A O 1
ATOM 3008 N N . GLU A 1 372 ? -13.262 7.361 -11.026 1.00 94.50 372 GLU A N 1
ATOM 3009 C CA . GLU A 1 372 ? -14.033 8.189 -10.097 1.00 94.50 372 GLU A CA 1
ATOM 3010 C C . GLU A 1 372 ? -13.300 8.334 -8.757 1.00 94.50 372 GLU A C 1
ATOM 3012 O O . GLU A 1 372 ? -13.132 9.452 -8.270 1.00 94.50 372 GLU A O 1
ATOM 3017 N N . ALA A 1 373 ? -12.785 7.228 -8.206 1.00 93.75 373 ALA A N 1
ATOM 3018 C CA . ALA A 1 373 ? -11.970 7.229 -6.994 1.00 93.75 373 ALA A CA 1
ATOM 3019 C C . ALA A 1 373 ? -10.731 8.117 -7.139 1.00 93.75 373 ALA A C 1
ATOM 3021 O O . ALA A 1 373 ? -10.459 8.934 -6.258 1.00 93.75 373 ALA A O 1
ATOM 3022 N N . ARG A 1 374 ? -10.012 8.024 -8.266 1.00 93.00 374 ARG A N 1
ATOM 3023 C CA . ARG A 1 374 ? -8.846 8.865 -8.560 1.00 93.00 374 ARG A CA 1
ATOM 3024 C C . ARG A 1 374 ? -9.212 10.342 -8.584 1.00 93.00 374 ARG A C 1
ATOM 3026 O O . ARG A 1 374 ? -8.521 11.147 -7.964 1.00 93.00 374 ARG A O 1
ATOM 3033 N N . ALA A 1 375 ? -10.286 10.707 -9.283 1.00 91.31 375 ALA A N 1
ATOM 3034 C CA . ALA A 1 375 ? -10.730 12.095 -9.391 1.00 91.31 375 ALA A CA 1
ATOM 3035 C C . ALA A 1 375 ? -11.139 12.673 -8.026 1.00 91.31 375 ALA A C 1
ATOM 3037 O O . ALA A 1 375 ? -10.699 13.765 -7.658 1.00 91.31 375 ALA A O 1
ATOM 3038 N N . PHE A 1 376 ? -11.926 11.917 -7.256 1.00 90.75 376 PHE A N 1
ATOM 3039 C CA . PHE A 1 376 ? -12.374 12.314 -5.924 1.00 90.75 376 PHE A CA 1
ATOM 3040 C C . PHE A 1 376 ? -11.195 12.488 -4.958 1.00 90.75 376 PHE A C 1
ATOM 3042 O O . PHE A 1 376 ? -11.001 13.562 -4.387 1.00 90.75 376 PHE A O 1
ATOM 3049 N N . THR A 1 377 ? -10.359 11.456 -4.825 1.00 88.62 377 THR A N 1
ATOM 3050 C CA . THR A 1 377 ? -9.227 11.468 -3.888 1.00 88.62 377 THR A CA 1
ATOM 3051 C C . THR A 1 377 ? -8.162 12.489 -4.270 1.00 88.62 377 THR A C 1
ATOM 3053 O O . THR A 1 377 ? -7.589 13.108 -3.382 1.00 88.62 377 THR A O 1
ATOM 3056 N N . SER A 1 378 ? -7.928 12.745 -5.563 1.00 85.69 378 SER A N 1
ATOM 3057 C CA . SER A 1 378 ? -7.009 13.808 -6.001 1.00 85.69 378 SER A CA 1
ATOM 3058 C C . SER A 1 378 ? -7.439 15.175 -5.472 1.00 85.69 378 SER A C 1
ATOM 3060 O O . SER A 1 378 ? -6.618 15.900 -4.913 1.00 85.69 378 SER A O 1
ATOM 3062 N N . THR A 1 379 ? -8.723 15.512 -5.620 1.00 85.81 379 THR A N 1
ATOM 3063 C CA . THR A 1 379 ? -9.287 16.777 -5.129 1.00 85.81 379 THR A CA 1
ATOM 3064 C C . THR A 1 379 ? -9.202 16.844 -3.607 1.00 85.81 379 THR A C 1
ATOM 3066 O O . THR A 1 379 ? -8.628 17.792 -3.071 1.00 85.81 379 THR A O 1
ATOM 3069 N N . TYR A 1 380 ? -9.658 15.790 -2.922 1.00 83.88 380 TYR A N 1
ATOM 3070 C CA . TYR A 1 380 ? -9.624 15.703 -1.462 1.00 83.88 380 TYR A CA 1
ATOM 3071 C C . TYR A 1 380 ? -8.205 15.888 -0.906 1.00 83.88 380 TYR A C 1
ATOM 3073 O O . TYR A 1 380 ? -7.974 16.706 -0.019 1.00 83.88 380 TYR A O 1
ATOM 3081 N N . LEU A 1 381 ? -7.220 15.157 -1.441 1.00 79.50 381 LEU A N 1
ATOM 3082 C CA . LEU A 1 381 ? -5.833 15.215 -0.973 1.00 79.50 381 LEU A CA 1
ATOM 3083 C C . LEU A 1 381 ? -5.200 16.587 -1.249 1.00 79.50 381 LEU A C 1
ATOM 3085 O O . LEU A 1 381 ? -4.452 17.097 -0.414 1.00 79.50 381 LEU A O 1
ATOM 3089 N N . GLN A 1 382 ? -5.515 17.222 -2.382 1.00 78.69 382 GLN A N 1
ATOM 3090 C CA . GLN A 1 382 ? -5.053 18.581 -2.680 1.00 78.69 382 GLN A CA 1
ATOM 3091 C C . GLN A 1 382 ? -5.636 19.628 -1.723 1.00 78.69 382 GLN A C 1
ATOM 3093 O O . GLN A 1 382 ? -4.944 20.592 -1.387 1.00 78.69 382 GLN A O 1
ATOM 3098 N N . GLU A 1 383 ? -6.887 19.465 -1.292 1.00 77.81 383 GLU A N 1
ATOM 3099 C CA . GLU A 1 383 ? -7.538 20.332 -0.304 1.00 77.81 383 GLU A CA 1
ATOM 3100 C C . GLU A 1 383 ? -6.987 20.097 1.102 1.00 77.81 383 GLU A C 1
ATOM 3102 O O . GLU A 1 383 ? -6.550 21.050 1.751 1.00 77.81 383 GLU A O 1
ATOM 3107 N N . ALA A 1 384 ? -6.864 18.836 1.522 1.00 73.12 384 ALA A N 1
ATOM 3108 C CA . ALA A 1 384 ? -6.262 18.467 2.799 1.00 73.12 384 ALA A CA 1
ATOM 3109 C C . ALA A 1 384 ? -4.835 19.035 2.943 1.00 73.12 384 ALA A C 1
ATOM 3111 O O . ALA A 1 384 ? -4.467 19.577 3.982 1.00 73.12 384 ALA A O 1
ATOM 3112 N N . VAL A 1 385 ? -4.031 19.023 1.875 1.00 67.75 385 VAL A N 1
ATOM 3113 C CA . VAL A 1 385 ? -2.681 19.616 1.882 1.00 67.75 385 VAL A CA 1
ATOM 3114 C C . VAL A 1 385 ? -2.686 21.146 2.076 1.00 67.75 385 VAL A C 1
ATOM 3116 O O . VAL A 1 385 ? -1.683 21.703 2.533 1.00 67.75 385 VAL A O 1
ATOM 3119 N N . LYS A 1 386 ? -3.773 21.852 1.732 1.00 69.62 386 LYS A N 1
ATOM 3120 C CA . LYS A 1 386 ? -3.899 23.309 1.941 1.00 69.62 386 LYS A CA 1
ATOM 3121 C C . LYS A 1 386 ? -4.267 23.655 3.383 1.00 69.62 386 LYS A C 1
ATOM 3123 O O . LYS A 1 386 ? -3.782 24.660 3.891 1.00 69.62 386 LYS A O 1
ATOM 3128 N N . GLU A 1 387 ? -5.103 22.844 4.025 1.00 65.38 387 GLU A N 1
ATOM 3129 C CA . GLU A 1 387 ? -5.624 23.120 5.370 1.00 65.38 387 GLU A CA 1
ATOM 3130 C C . GLU A 1 387 ? -4.646 22.737 6.498 1.00 65.38 387 GLU A C 1
ATOM 3132 O O . GLU A 1 387 ? -4.698 23.303 7.589 1.00 65.38 387 GLU A O 1
ATOM 3137 N N . TRP A 1 388 ? -3.712 21.814 6.248 1.00 61.59 388 TRP A N 1
ATOM 3138 C CA . TRP A 1 388 ? -2.861 21.222 7.287 1.00 61.59 388 TRP A CA 1
ATOM 3139 C C . TRP A 1 388 ? -1.435 21.805 7.291 1.00 61.59 388 TRP A C 1
ATOM 3141 O O . TRP A 1 388 ? -0.456 21.127 6.973 1.00 61.59 388 TRP A O 1
ATOM 3151 N N . GLU A 1 389 ? -1.285 23.077 7.690 1.00 49.44 389 GLU A N 1
ATOM 3152 C CA . GLU A 1 389 ? 0.032 23.744 7.805 1.00 49.44 389 GLU A CA 1
ATOM 3153 C C . GLU A 1 389 ? 0.978 23.121 8.858 1.00 49.44 389 GLU A C 1
ATOM 3155 O O . GLU A 1 389 ? 2.198 23.290 8.759 1.00 49.44 389 GLU A O 1
ATOM 3160 N N . GLU A 1 390 ? 0.466 22.364 9.839 1.00 50.50 390 GLU A N 1
ATOM 3161 C CA . GLU A 1 390 ? 1.282 21.704 10.879 1.00 50.50 390 GLU A CA 1
ATOM 3162 C C . GLU A 1 390 ? 2.200 20.590 10.338 1.00 50.50 390 GLU A C 1
ATOM 3164 O O . GLU A 1 390 ? 3.134 20.165 11.020 1.00 50.50 390 GLU A O 1
ATOM 3169 N N . PHE A 1 391 ? 2.001 20.174 9.086 1.00 49.75 391 PHE A N 1
ATOM 3170 C CA . PHE A 1 391 ? 2.750 19.116 8.412 1.00 49.75 391 PHE A CA 1
ATOM 3171 C C . PHE A 1 391 ? 3.600 19.642 7.245 1.00 49.75 391 PHE A C 1
ATOM 3173 O O . PHE A 1 391 ? 3.738 18.995 6.206 1.00 49.75 391 PHE A O 1
ATOM 3180 N N . LYS A 1 392 ? 4.256 20.803 7.412 1.00 46.22 392 LYS A N 1
ATOM 3181 C CA . LYS A 1 392 ? 5.217 21.349 6.422 1.00 46.22 392 LYS A CA 1
ATOM 3182 C C . LYS A 1 392 ? 6.283 20.340 5.950 1.00 46.22 392 LYS A C 1
ATOM 3184 O O . LYS A 1 392 ? 6.759 20.461 4.826 1.00 46.22 392 LYS A O 1
ATOM 3189 N N . LEU A 1 393 ? 6.632 19.336 6.766 1.00 45.31 393 LEU A N 1
ATOM 3190 C CA . LEU A 1 393 ? 7.571 18.256 6.415 1.00 45.31 393 LEU A CA 1
ATOM 3191 C C . LEU A 1 393 ? 6.915 17.072 5.661 1.00 45.31 393 LEU A C 1
ATOM 3193 O O . LEU A 1 393 ? 7.608 16.284 5.022 1.00 45.31 393 LEU A O 1
ATOM 3197 N N . GLU A 1 394 ? 5.591 16.939 5.739 1.00 50.03 394 GLU A N 1
ATOM 3198 C CA . GLU A 1 394 ? 4.782 15.835 5.196 1.00 50.03 394 GLU A CA 1
ATOM 3199 C C . GLU A 1 394 ? 4.110 16.204 3.864 1.00 50.03 394 GLU A C 1
ATOM 3201 O O . GLU A 1 394 ? 3.920 15.336 3.020 1.00 50.03 394 GLU A O 1
ATOM 3206 N N . LYS A 1 395 ? 3.873 17.496 3.599 1.00 46.12 395 LYS A N 1
ATOM 3207 C CA . LYS A 1 395 ? 3.355 18.005 2.314 1.00 46.12 395 LYS A CA 1
ATOM 3208 C C . LYS A 1 395 ? 4.142 17.502 1.096 1.00 46.12 395 LYS A C 1
ATOM 3210 O O . LYS A 1 395 ? 3.550 17.021 0.137 1.00 46.12 395 LYS A O 1
ATOM 3215 N N . ASN A 1 396 ? 5.473 17.574 1.141 1.00 45.31 396 ASN A N 1
ATOM 3216 C CA . ASN A 1 396 ? 6.318 17.092 0.042 1.00 45.31 396 ASN A CA 1
ATOM 3217 C C . ASN A 1 396 ? 6.341 15.555 -0.053 1.00 45.31 396 ASN A C 1
ATOM 3219 O O . ASN A 1 396 ? 6.562 15.025 -1.137 1.00 45.31 396 ASN A O 1
ATOM 3223 N N . LYS A 1 397 ? 6.090 14.843 1.057 1.00 50.97 397 LYS A N 1
ATOM 3224 C CA . LYS A 1 397 ? 6.035 13.373 1.098 1.00 50.97 397 LYS A CA 1
ATOM 3225 C C . LYS A 1 397 ? 4.715 12.841 0.551 1.00 50.97 397 LYS A C 1
ATOM 3227 O O . LYS A 1 397 ? 4.753 11.974 -0.304 1.00 50.97 397 LYS A O 1
ATOM 3232 N N . LEU A 1 398 ? 3.582 13.431 0.939 1.00 47.84 398 LEU A N 1
ATOM 3233 C CA . LEU A 1 398 ? 2.253 13.132 0.387 1.00 47.84 398 LEU A CA 1
ATOM 3234 C C . LEU A 1 398 ? 2.196 13.382 -1.129 1.00 47.84 398 LEU A C 1
ATOM 3236 O O . LEU A 1 398 ? 1.650 12.569 -1.866 1.00 47.84 398 LEU A O 1
ATOM 3240 N N . LEU A 1 399 ? 2.816 14.468 -1.609 1.00 46.09 399 LEU A N 1
ATOM 3241 C CA . LEU A 1 399 ? 2.916 14.761 -3.045 1.00 46.09 399 LEU A CA 1
ATOM 3242 C C . LEU A 1 399 ? 3.830 13.772 -3.796 1.00 46.09 399 LEU A C 1
ATOM 3244 O O . LEU A 1 399 ? 3.515 13.419 -4.927 1.00 46.09 399 LEU A O 1
ATOM 3248 N N . MET A 1 400 ? 4.918 13.293 -3.174 1.00 47.88 400 MET A N 1
ATOM 3249 C CA . MET A 1 400 ? 5.756 12.206 -3.718 1.00 47.88 400 MET A CA 1
ATOM 3250 C C . MET A 1 400 ? 5.064 10.833 -3.665 1.00 47.88 400 MET A C 1
ATOM 3252 O O . MET A 1 400 ? 5.263 10.000 -4.541 1.00 47.88 400 MET A O 1
ATOM 3256 N N . GLU A 1 401 ? 4.246 10.582 -2.646 1.00 49.88 401 GLU A N 1
ATOM 3257 C CA . GLU A 1 401 ? 3.475 9.347 -2.468 1.00 49.88 401 GLU A CA 1
ATOM 3258 C C . GLU A 1 401 ? 2.296 9.232 -3.444 1.00 49.88 401 GLU A C 1
ATOM 3260 O O . GLU A 1 401 ? 1.859 8.120 -3.732 1.00 49.88 401 GLU A O 1
ATOM 3265 N N . ALA A 1 402 ? 1.787 10.365 -3.938 1.00 40.75 402 ALA A N 1
ATOM 3266 C CA . ALA A 1 402 ? 0.741 10.441 -4.954 1.00 40.75 402 ALA A CA 1
ATOM 3267 C C . ALA A 1 402 ? 1.290 10.404 -6.396 1.00 40.75 402 ALA A C 1
ATOM 3269 O O . ALA A 1 402 ? 0.527 10.276 -7.347 1.00 40.75 402 ALA A O 1
ATOM 3270 N N . SER A 1 403 ? 2.604 10.512 -6.607 1.00 41.50 403 SER A N 1
ATOM 3271 C CA . SER A 1 403 ? 3.173 10.360 -7.951 1.00 41.50 403 SER A CA 1
ATOM 3272 C C . SER A 1 403 ? 3.296 8.881 -8.338 1.00 41.50 403 SER A C 1
ATOM 3274 O O . SER A 1 403 ? 4.026 8.121 -7.712 1.00 41.50 403 SER A O 1
ATOM 3276 N N . THR A 1 404 ? 2.597 8.493 -9.410 1.00 41.94 404 THR A N 1
ATOM 3277 C CA . THR A 1 404 ? 2.384 7.118 -9.911 1.00 41.94 404 THR A CA 1
ATOM 3278 C C . THR A 1 404 ? 3.662 6.337 -10.275 1.00 41.94 404 THR A C 1
ATOM 3280 O O . THR A 1 404 ? 3.627 5.115 -10.395 1.00 41.94 404 THR A O 1
ATOM 3283 N N . PHE A 1 405 ? 4.822 6.992 -10.382 1.00 38.16 405 PHE A N 1
ATOM 3284 C CA . PHE A 1 405 ? 6.100 6.323 -10.645 1.00 38.16 405 PHE A CA 1
ATOM 3285 C C . PHE A 1 405 ? 6.781 5.899 -9.338 1.00 38.16 405 PHE A C 1
ATOM 3287 O O . PHE A 1 405 ? 7.706 6.546 -8.844 1.00 38.16 405 PHE A O 1
ATOM 3294 N N . HIS A 1 406 ? 6.311 4.785 -8.774 1.00 47.41 406 HIS A N 1
ATOM 3295 C CA . HIS A 1 406 ? 6.963 4.120 -7.649 1.00 47.41 406 HIS A CA 1
ATOM 3296 C C . HIS A 1 406 ? 8.289 3.508 -8.110 1.00 47.41 406 HIS A C 1
ATOM 3298 O O . HIS A 1 406 ? 8.358 2.359 -8.538 1.00 47.41 406 HIS A O 1
ATOM 3304 N N . PHE A 1 407 ? 9.366 4.283 -8.012 1.00 50.06 407 PHE A N 1
ATOM 3305 C CA . PHE A 1 407 ? 10.710 3.724 -8.028 1.00 50.06 407 PHE A CA 1
ATOM 3306 C C . PHE A 1 407 ? 10.888 2.859 -6.766 1.00 50.06 407 PHE A C 1
ATOM 3308 O O . PHE A 1 407 ? 10.709 3.395 -5.667 1.00 50.06 407 PHE A O 1
ATOM 3315 N N . PRO A 1 408 ? 11.299 1.578 -6.871 1.00 46.91 408 PRO A N 1
ATOM 3316 C CA . PRO A 1 408 ? 11.473 0.660 -5.730 1.00 46.91 408 PRO A CA 1
ATOM 3317 C C . PRO A 1 408 ? 12.464 1.119 -4.641 1.00 46.91 408 PRO A C 1
ATOM 3319 O O . PRO A 1 408 ? 12.702 0.410 -3.671 1.00 46.91 408 PRO A O 1
ATOM 3322 N N . LEU A 1 409 ? 13.090 2.285 -4.808 1.00 48.09 409 LEU A N 1
ATOM 3323 C CA . LEU A 1 409 ? 14.257 2.748 -4.061 1.00 48.09 409 LEU A CA 1
ATOM 3324 C C . LEU A 1 409 ? 13.992 4.010 -3.218 1.00 48.09 409 LEU A C 1
ATOM 3326 O O . LEU A 1 409 ? 14.896 4.475 -2.524 1.00 48.09 409 LEU A O 1
ATOM 3330 N N . ILE A 1 410 ? 12.780 4.582 -3.234 1.00 50.50 410 ILE A N 1
ATOM 3331 C CA . ILE A 1 410 ? 12.479 5.810 -2.476 1.00 50.50 410 ILE A CA 1
ATOM 3332 C C . ILE A 1 410 ? 11.869 5.470 -1.105 1.00 50.50 410 ILE A C 1
ATOM 3334 O O . ILE A 1 410 ? 10.666 5.595 -0.871 1.00 50.50 410 ILE A O 1
ATOM 3338 N N . ILE A 1 411 ? 12.749 5.118 -0.159 1.00 48.41 411 ILE A N 1
ATOM 3339 C CA . ILE A 1 411 ? 12.440 4.868 1.267 1.00 48.41 411 ILE A CA 1
ATOM 3340 C C . ILE A 1 411 ? 11.697 6.057 1.922 1.00 48.41 411 ILE A C 1
ATOM 3342 O O . ILE A 1 411 ? 10.965 5.884 2.898 1.00 48.41 411 ILE A O 1
ATOM 3346 N N . SER A 1 412 ? 11.836 7.281 1.387 1.00 44.53 412 SER A N 1
ATOM 3347 C CA . SER A 1 412 ? 11.256 8.495 1.987 1.00 44.53 412 SER A CA 1
ATOM 3348 C C . SER A 1 412 ? 9.721 8.531 2.002 1.00 44.53 412 SER A C 1
ATOM 3350 O O . SER A 1 412 ? 9.156 9.311 2.772 1.00 44.53 412 SER A O 1
ATOM 3352 N N . THR A 1 413 ? 9.062 7.676 1.212 1.00 50.62 413 THR A N 1
ATOM 3353 C CA . THR A 1 413 ? 7.598 7.611 1.071 1.00 50.62 413 THR A CA 1
ATOM 3354 C C . THR A 1 413 ? 6.911 6.741 2.133 1.00 50.62 413 THR A C 1
ATOM 3356 O O . THR A 1 413 ? 5.695 6.771 2.257 1.00 50.62 413 THR A O 1
ATOM 3359 N N . VAL A 1 414 ? 7.634 5.961 2.944 1.00 54.62 414 VAL A N 1
ATOM 3360 C CA . VAL A 1 414 ? 7.001 4.985 3.870 1.00 54.62 414 VAL A CA 1
ATOM 3361 C C . VAL A 1 414 ? 6.769 5.564 5.277 1.00 54.62 414 VAL A C 1
ATOM 3363 O O . VAL A 1 414 ? 6.334 4.877 6.195 1.00 54.62 414 VAL A O 1
ATOM 3366 N N . VAL A 1 415 ? 7.049 6.854 5.488 1.00 49.84 415 VAL A N 1
ATOM 3367 C CA . VAL A 1 415 ? 7.120 7.437 6.839 1.00 49.84 415 VAL A CA 1
ATOM 3368 C C . VAL A 1 415 ? 5.771 7.429 7.561 1.00 49.84 415 VAL A C 1
ATOM 3370 O O . VAL A 1 415 ? 5.755 7.123 8.750 1.00 49.84 415 VAL A O 1
ATOM 3373 N N . HIS A 1 416 ? 4.655 7.715 6.881 1.00 52.75 416 HIS A N 1
ATOM 3374 C CA . HIS A 1 416 ? 3.341 7.753 7.536 1.00 52.75 416 HIS A CA 1
ATOM 3375 C C . HIS A 1 416 ? 2.865 6.354 7.961 1.00 52.75 416 HIS A C 1
ATOM 3377 O O . HIS A 1 416 ? 2.442 6.156 9.098 1.00 52.75 416 HIS A O 1
ATOM 3383 N N . ASP A 1 417 ? 3.054 5.359 7.095 1.00 53.78 417 ASP A N 1
ATOM 3384 C CA . ASP A 1 417 ? 2.682 3.965 7.360 1.00 53.78 417 ASP A CA 1
ATOM 3385 C C . ASP A 1 417 ? 3.616 3.278 8.363 1.00 53.78 417 ASP A C 1
ATOM 3387 O O . ASP A 1 417 ? 3.260 2.296 8.987 1.00 53.78 417 ASP A O 1
ATOM 3391 N N . LEU A 1 418 ? 4.801 3.810 8.635 1.00 54.28 418 LEU A N 1
ATOM 3392 C CA . LEU A 1 418 ? 5.616 3.301 9.738 1.00 54.28 418 LEU A CA 1
ATOM 3393 C C . LEU A 1 418 ? 5.112 3.792 11.103 1.00 54.28 418 LEU A C 1
ATOM 3395 O O . LEU A 1 418 ? 5.337 3.120 12.114 1.00 54.28 418 LEU A O 1
ATOM 3399 N N . LEU A 1 419 ? 4.416 4.938 11.161 1.00 50.62 419 LEU A N 1
ATOM 3400 C CA . LEU A 1 419 ? 4.009 5.590 12.413 1.00 50.62 419 LEU A CA 1
ATOM 3401 C C . LEU A 1 419 ? 2.964 4.815 13.220 1.00 50.62 419 LEU A C 1
ATOM 3403 O O . LEU A 1 419 ? 2.918 4.992 14.439 1.00 50.62 419 LEU A O 1
ATOM 3407 N N . LEU A 1 420 ? 2.171 3.947 12.593 1.00 49.81 420 LEU A N 1
ATOM 3408 C CA . LEU A 1 420 ? 1.167 3.159 13.316 1.00 49.81 420 LEU A CA 1
ATOM 3409 C C . LEU A 1 420 ? 1.758 1.844 13.874 1.00 49.81 420 LEU A C 1
ATOM 3411 O O . LEU A 1 420 ? 1.051 1.089 14.534 1.00 49.81 420 LEU A O 1
ATOM 3415 N N . MET A 1 421 ? 3.036 1.527 13.582 1.00 57.06 421 MET A N 1
ATOM 3416 C CA . MET A 1 421 ? 3.641 0.242 13.961 1.00 57.06 421 MET A CA 1
ATOM 3417 C C . MET A 1 421 ? 4.203 0.336 15.379 1.00 57.06 421 MET A C 1
ATOM 3419 O O . MET A 1 421 ? 4.733 1.401 15.734 1.00 57.06 421 MET A O 1
ATOM 3423 N N . PRO A 1 422 ? 4.204 -0.770 16.153 1.00 58.03 422 PRO A N 1
ATOM 3424 C CA . PRO A 1 422 ? 4.978 -0.853 17.384 1.00 58.03 422 PRO A CA 1
ATOM 3425 C C . PRO A 1 422 ? 6.425 -0.417 17.136 1.00 58.03 422 PRO A C 1
ATOM 3427 O O . PRO A 1 422 ? 7.031 -0.796 16.132 1.00 58.03 422 PRO A O 1
ATOM 3430 N N . ILE A 1 423 ? 6.984 0.378 18.051 1.00 58.75 423 ILE A N 1
ATOM 3431 C CA . ILE A 1 423 ? 8.296 1.027 17.874 1.00 58.75 423 ILE A CA 1
ATOM 3432 C C . ILE A 1 423 ? 9.396 0.009 17.558 1.00 58.75 423 ILE A C 1
ATOM 3434 O O . ILE A 1 423 ? 10.202 0.250 16.662 1.00 58.75 423 ILE A O 1
ATOM 3438 N N . GLY A 1 424 ? 9.387 -1.147 18.232 1.00 61.62 424 GLY A N 1
ATOM 3439 C CA . GLY A 1 424 ? 10.340 -2.224 17.961 1.00 61.62 424 GLY A CA 1
ATOM 3440 C C . GLY A 1 424 ? 10.246 -2.740 16.523 1.00 61.62 424 GLY A C 1
ATOM 3441 O O . GLY A 1 424 ? 11.254 -2.826 15.833 1.00 61.62 424 GLY A O 1
ATOM 3442 N N . TYR A 1 425 ? 9.031 -2.989 16.028 1.00 70.94 425 TYR A N 1
ATOM 3443 C CA . TYR A 1 425 ? 8.812 -3.500 14.670 1.00 70.94 425 TYR A CA 1
ATOM 3444 C C . TYR A 1 425 ? 9.197 -2.479 13.603 1.00 70.94 425 TYR A C 1
ATOM 3446 O O . TYR A 1 425 ? 9.848 -2.824 12.617 1.00 70.94 425 TYR A O 1
ATOM 3454 N N . ARG A 1 426 ? 8.866 -1.205 13.843 1.00 73.56 426 ARG A N 1
ATOM 3455 C CA . ARG A 1 426 ? 9.289 -0.088 12.997 1.00 73.56 426 ARG A CA 1
ATOM 3456 C C . ARG A 1 426 ? 10.807 -0.032 12.870 1.00 73.56 426 ARG A C 1
ATOM 3458 O O . ARG A 1 426 ? 11.319 0.120 11.765 1.00 73.56 426 ARG A O 1
ATOM 3465 N N . GLN A 1 427 ? 11.513 -0.121 13.995 1.00 78.56 427 GLN A N 1
ATOM 3466 C CA . GLN A 1 427 ? 12.966 -0.010 14.024 1.00 78.56 427 GLN A CA 1
ATOM 3467 C C . GLN A 1 427 ? 13.624 -1.173 13.276 1.00 78.56 427 GLN A C 1
ATOM 3469 O O . GLN A 1 427 ? 14.473 -0.922 12.426 1.00 78.56 427 GLN A O 1
ATOM 3474 N N . THR A 1 428 ? 13.178 -2.411 13.513 1.00 85.25 428 THR A N 1
ATOM 3475 C CA . THR A 1 428 ? 13.701 -3.603 12.829 1.00 85.25 428 THR A CA 1
ATOM 3476 C C . THR A 1 428 ? 13.480 -3.545 11.312 1.00 85.25 428 THR A C 1
ATOM 3478 O O . THR A 1 428 ? 14.416 -3.782 10.548 1.00 85.25 428 THR A O 1
ATOM 3481 N N . MET A 1 429 ? 12.271 -3.198 10.849 1.00 85.38 429 MET A N 1
ATOM 3482 C CA . MET A 1 429 ? 11.979 -3.111 9.409 1.00 85.38 429 MET A CA 1
ATOM 3483 C C . MET A 1 429 ? 12.764 -1.991 8.717 1.00 85.38 429 MET A C 1
ATOM 3485 O O . MET A 1 429 ? 13.303 -2.205 7.631 1.00 85.38 429 MET A O 1
ATOM 3489 N N . LEU A 1 430 ? 12.871 -0.816 9.348 1.00 82.50 430 LEU A N 1
ATOM 3490 C CA . LEU A 1 430 ? 13.661 0.301 8.822 1.00 82.50 430 LEU A CA 1
ATOM 3491 C C . LEU A 1 430 ? 15.154 -0.016 8.767 1.00 82.50 430 LEU A C 1
ATOM 3493 O O . LEU A 1 430 ? 15.814 0.320 7.785 1.00 82.50 430 LEU A O 1
ATOM 3497 N N . GLU A 1 431 ? 15.687 -0.654 9.809 1.00 83.25 431 GLU A N 1
ATOM 3498 C CA . GLU A 1 431 ? 17.088 -1.060 9.844 1.00 83.25 431 GLU A CA 1
ATOM 3499 C C . GLU A 1 431 ? 17.392 -2.033 8.702 1.00 83.25 431 GLU A C 1
ATOM 3501 O O . GLU A 1 431 ? 18.371 -1.829 7.981 1.00 83.25 431 GLU A O 1
ATOM 3506 N N . LEU A 1 432 ? 16.523 -3.031 8.474 1.00 87.50 432 LEU A N 1
ATOM 3507 C CA . LEU A 1 432 ? 16.684 -3.945 7.345 1.00 87.50 432 LEU A CA 1
ATOM 3508 C C . LEU A 1 432 ? 16.631 -3.193 6.015 1.00 87.50 432 LEU A C 1
ATOM 3510 O O . LEU A 1 432 ? 17.509 -3.402 5.187 1.00 87.50 432 LEU A O 1
ATOM 3514 N N . ALA A 1 433 ? 15.643 -2.319 5.813 1.00 83.50 433 ALA A N 1
ATOM 3515 C CA . ALA A 1 433 ? 15.479 -1.586 4.559 1.00 83.50 433 ALA A CA 1
ATOM 3516 C C . ALA A 1 433 ? 16.707 -0.733 4.214 1.00 83.50 433 ALA A C 1
ATOM 3518 O O . ALA A 1 433 ? 17.210 -0.795 3.095 1.00 83.50 433 ALA A O 1
ATOM 3519 N N . ILE A 1 434 ? 17.240 0.016 5.185 1.00 79.69 434 ILE A N 1
ATOM 3520 C CA . ILE A 1 434 ? 18.440 0.843 4.988 1.00 79.69 434 ILE A CA 1
ATOM 3521 C C . ILE A 1 434 ? 19.660 -0.033 4.690 1.00 79.69 434 ILE A C 1
ATOM 3523 O O . ILE A 1 434 ? 20.436 0.258 3.777 1.00 79.69 434 ILE A O 1
ATOM 3527 N N . LEU A 1 435 ? 19.849 -1.102 5.464 1.00 83.44 435 LEU A N 1
ATOM 3528 C CA . LEU A 1 435 ? 20.994 -1.992 5.313 1.00 83.44 435 LEU A CA 1
ATOM 3529 C C . LEU A 1 435 ? 20.975 -2.711 3.960 1.00 83.44 435 LEU A C 1
ATOM 3531 O O . LEU A 1 435 ? 21.980 -2.740 3.251 1.00 83.44 435 LEU A O 1
ATOM 3535 N N . ASP A 1 436 ? 19.824 -3.261 3.594 1.00 83.62 436 ASP A N 1
ATOM 3536 C CA . ASP A 1 436 ? 19.607 -3.982 2.349 1.00 83.62 436 ASP A CA 1
ATOM 3537 C C . ASP A 1 436 ? 19.755 -3.063 1.125 1.00 83.62 436 ASP A C 1
ATOM 3539 O O . ASP A 1 436 ? 20.450 -3.422 0.173 1.00 83.62 436 ASP A O 1
ATOM 3543 N N . TYR A 1 437 ? 19.227 -1.836 1.200 1.00 81.81 437 TYR A N 1
ATOM 3544 C CA . TYR A 1 437 ? 19.440 -0.795 0.194 1.00 81.81 437 TYR A CA 1
ATOM 3545 C C . TYR A 1 437 ? 20.928 -0.493 -0.012 1.00 81.81 437 TYR A C 1
ATOM 3547 O O . TYR A 1 437 ? 21.407 -0.481 -1.144 1.00 81.81 437 TYR A O 1
ATOM 3555 N N . ASN A 1 438 ? 21.686 -0.279 1.068 1.00 80.69 438 ASN A N 1
ATOM 3556 C CA . ASN A 1 438 ? 23.114 0.041 0.973 1.00 80.69 438 ASN A CA 1
ATOM 3557 C C . ASN A 1 438 ? 23.924 -1.117 0.366 1.00 80.69 438 ASN A C 1
ATOM 3559 O O . ASN A 1 438 ? 24.845 -0.891 -0.423 1.00 80.69 438 ASN A O 1
ATOM 3563 N N . ILE A 1 439 ? 23.562 -2.360 0.699 1.00 83.75 439 ILE A N 1
ATOM 3564 C CA . ILE A 1 439 ? 24.151 -3.575 0.120 1.00 83.75 439 ILE A CA 1
ATOM 3565 C C . ILE A 1 439 ? 23.893 -3.628 -1.393 1.00 83.75 439 ILE A C 1
ATOM 3567 O O . ILE A 1 439 ? 24.837 -3.828 -2.163 1.00 83.75 439 ILE A O 1
ATOM 3571 N N . LEU A 1 440 ? 22.645 -3.414 -1.822 1.00 86.12 440 LEU A N 1
ATOM 3572 C CA . LEU A 1 440 ? 22.268 -3.374 -3.239 1.00 86.12 440 LEU A CA 1
ATOM 3573 C C . LEU A 1 440 ? 22.988 -2.244 -3.978 1.00 86.12 440 LEU A C 1
ATOM 3575 O O . LEU A 1 440 ? 23.622 -2.481 -5.004 1.00 86.12 440 LEU A O 1
ATOM 3579 N N . GLN A 1 441 ? 22.974 -1.035 -3.416 1.00 83.50 441 GLN A N 1
ATOM 3580 C CA . GLN A 1 441 ? 23.615 0.135 -4.006 1.00 83.50 441 GLN A CA 1
ATOM 3581 C C . GLN A 1 441 ? 25.124 -0.078 -4.192 1.00 83.50 441 GLN A C 1
ATOM 3583 O O . GLN A 1 441 ? 25.668 0.274 -5.237 1.00 83.50 441 GLN A O 1
ATOM 3588 N N . SER A 1 442 ? 25.809 -0.683 -3.217 1.00 86.06 442 SER A N 1
ATOM 3589 C CA . SER A 1 442 ? 27.239 -1.002 -3.323 1.00 86.06 442 SER A CA 1
ATOM 3590 C C . SER A 1 442 ? 27.535 -1.978 -4.470 1.00 86.06 442 SER A C 1
ATOM 3592 O O . SER A 1 442 ? 28.504 -1.799 -5.220 1.00 86.06 442 SER A O 1
ATOM 3594 N N . GLN A 1 443 ? 26.673 -2.982 -4.661 1.00 88.19 443 GLN A N 1
ATOM 3595 C CA . GLN A 1 443 ? 26.761 -3.873 -5.816 1.00 88.19 443 GLN A CA 1
ATOM 3596 C C . GLN A 1 443 ? 26.533 -3.096 -7.119 1.00 88.19 443 GLN A C 1
ATOM 3598 O O . GLN A 1 443 ? 27.344 -3.197 -8.039 1.00 88.19 443 GLN A O 1
ATOM 3603 N N . HIS A 1 444 ? 25.487 -2.271 -7.190 1.00 90.69 444 HIS A N 1
ATOM 3604 C CA . HIS A 1 444 ? 25.178 -1.497 -8.393 1.00 90.69 444 HIS A CA 1
ATOM 3605 C C . HIS A 1 444 ? 26.276 -0.491 -8.753 1.00 90.69 444 HIS A C 1
ATOM 3607 O O . HIS A 1 444 ? 26.540 -0.277 -9.930 1.00 90.69 444 HIS A O 1
ATOM 3613 N N . GLN A 1 445 ? 26.959 0.099 -7.771 1.00 90.06 445 GLN A N 1
ATOM 3614 C CA . GLN A 1 445 ? 28.129 0.955 -8.001 1.00 90.06 445 GLN A CA 1
ATOM 3615 C C . GLN A 1 445 ? 29.309 0.169 -8.587 1.00 90.06 445 GLN A C 1
ATOM 3617 O O . GLN A 1 445 ? 30.038 0.680 -9.439 1.00 90.06 445 GLN A O 1
ATOM 3622 N N . SER A 1 446 ? 29.490 -1.083 -8.159 1.00 93.12 446 SER A N 1
ATOM 3623 C CA . SER A 1 446 ? 30.518 -1.972 -8.710 1.00 93.12 446 SER A CA 1
ATOM 3624 C C . SER A 1 446 ? 30.211 -2.336 -10.166 1.00 93.12 446 SER A C 1
ATOM 3626 O O . SER A 1 446 ? 31.097 -2.267 -11.017 1.00 93.12 446 SER A O 1
ATOM 3628 N N . GLU A 1 447 ? 28.950 -2.646 -10.471 1.00 94.06 447 GLU A N 1
ATOM 3629 C CA . GLU A 1 447 ? 28.461 -2.881 -11.836 1.00 94.06 447 GLU A CA 1
ATOM 3630 C C . GLU A 1 447 ? 28.627 -1.631 -12.713 1.00 94.06 447 GLU A C 1
ATOM 3632 O O . GLU A 1 447 ? 29.166 -1.715 -13.817 1.00 94.06 447 GLU A O 1
ATOM 3637 N N . LEU A 1 448 ? 28.277 -0.452 -12.193 1.00 93.88 448 LEU A N 1
ATOM 3638 C CA . LEU A 1 448 ? 28.450 0.813 -12.901 1.00 93.88 448 LEU A CA 1
ATOM 3639 C C . LEU A 1 448 ? 29.923 1.088 -13.231 1.00 93.88 448 LEU A C 1
ATOM 3641 O O . LEU A 1 448 ? 30.233 1.507 -14.341 1.00 93.88 448 LEU A O 1
ATOM 3645 N N . LYS A 1 449 ? 30.855 0.780 -12.320 1.00 94.56 449 LYS A N 1
ATOM 3646 C CA . LYS A 1 449 ? 32.297 0.894 -12.591 1.00 94.56 449 LYS A CA 1
ATOM 3647 C C . LYS A 1 449 ? 32.738 -0.015 -13.741 1.00 94.56 449 LYS A C 1
ATOM 3649 O O . LYS A 1 449 ? 33.561 0.405 -14.558 1.00 94.56 449 LYS A O 1
ATOM 3654 N N . LEU A 1 450 ? 32.204 -1.236 -13.824 1.00 93.81 450 LEU A N 1
ATOM 3655 C CA . LEU A 1 450 ? 32.472 -2.146 -14.943 1.00 93.81 450 LEU A CA 1
ATOM 3656 C C . LEU A 1 450 ? 31.942 -1.569 -16.258 1.00 93.81 450 LEU A C 1
ATOM 3658 O O . LEU A 1 450 ? 32.659 -1.575 -17.255 1.00 93.81 450 LEU A O 1
ATOM 3662 N N . ILE A 1 451 ? 30.725 -1.026 -16.247 1.00 94.19 451 ILE A N 1
ATOM 3663 C CA . ILE A 1 451 ? 30.091 -0.416 -17.421 1.00 94.19 451 ILE A CA 1
ATOM 3664 C C . ILE A 1 451 ? 30.856 0.827 -17.873 1.00 94.19 451 ILE A C 1
ATOM 3666 O O . ILE A 1 451 ? 31.177 0.936 -19.050 1.00 94.19 451 ILE A O 1
ATOM 3670 N N . SER A 1 452 ? 31.217 1.735 -16.966 1.00 93.31 452 SER A N 1
ATOM 3671 C CA . SER A 1 452 ? 31.996 2.928 -17.312 1.00 93.31 452 SER A CA 1
ATOM 3672 C C . SER A 1 452 ? 33.390 2.571 -17.830 1.00 93.31 452 SER A C 1
ATOM 3674 O O . SER A 1 452 ? 33.880 3.205 -18.759 1.00 93.31 452 SER A O 1
ATOM 3676 N N . THR A 1 453 ? 34.019 1.525 -17.284 1.00 95.00 453 THR A N 1
ATOM 3677 C CA . THR A 1 453 ? 35.307 1.021 -17.794 1.00 95.00 453 THR A CA 1
ATOM 3678 C C . THR A 1 453 ? 35.154 0.409 -19.186 1.00 95.00 453 THR A C 1
ATOM 3680 O O . THR A 1 453 ? 35.982 0.645 -20.061 1.00 95.00 453 THR A O 1
ATOM 3683 N N . TRP A 1 454 ? 34.095 -0.370 -19.411 1.00 93.69 454 TRP A N 1
ATOM 3684 C CA . TRP A 1 454 ? 33.763 -0.902 -20.732 1.00 93.69 454 TRP A CA 1
ATOM 3685 C C . TRP A 1 454 ? 33.508 0.227 -21.739 1.00 93.69 454 TRP A C 1
ATOM 3687 O O . TRP A 1 454 ? 34.053 0.186 -22.838 1.00 93.69 454 TRP A O 1
ATOM 3697 N N . TRP A 1 455 ? 32.757 1.258 -21.342 1.00 93.12 455 TRP A N 1
ATOM 3698 C CA . TRP A 1 455 ? 32.441 2.407 -22.185 1.00 93.12 455 TRP A CA 1
ATOM 3699 C C . TRP A 1 455 ? 33.686 3.194 -22.592 1.00 93.12 455 TRP A C 1
ATOM 3701 O O . TRP A 1 455 ? 33.891 3.446 -23.777 1.00 93.12 455 TRP A O 1
ATOM 3711 N N . ALA A 1 456 ? 34.550 3.520 -21.627 1.00 91.88 456 ALA A N 1
ATOM 3712 C CA . ALA A 1 456 ? 35.793 4.252 -21.867 1.00 91.88 456 ALA A CA 1
ATOM 3713 C C . ALA A 1 456 ? 36.764 3.512 -22.806 1.00 91.88 456 ALA A C 1
ATOM 3715 O O . ALA A 1 456 ? 37.575 4.146 -23.472 1.00 91.88 456 ALA A O 1
ATOM 3716 N N . ASN A 1 457 ? 36.674 2.180 -22.867 1.00 93.44 457 ASN A N 1
ATOM 3717 C CA . ASN A 1 457 ? 37.479 1.343 -23.758 1.00 93.44 457 ASN A CA 1
ATOM 3718 C C . ASN A 1 457 ? 36.764 1.001 -25.079 1.00 93.44 457 ASN A C 1
ATOM 3720 O O . ASN A 1 457 ? 37.287 0.210 -25.866 1.00 93.44 457 ASN A O 1
ATOM 3724 N N . SER A 1 458 ? 35.563 1.534 -25.320 1.00 91.94 458 SER A N 1
ATOM 3725 C CA . SER A 1 458 ? 34.810 1.244 -26.538 1.00 91.94 458 SER A CA 1
ATOM 3726 C C . SER A 1 458 ? 35.417 1.947 -27.753 1.00 91.94 458 SER A C 1
ATOM 3728 O O . SER A 1 458 ? 35.902 3.076 -27.675 1.00 91.94 458 SER A O 1
ATOM 3730 N N . SER A 1 459 ? 35.339 1.298 -28.915 1.00 90.75 459 SER A N 1
ATOM 3731 C CA . SER A 1 459 ? 35.812 1.860 -30.188 1.00 90.75 459 SER A CA 1
ATOM 3732 C C . SER A 1 459 ? 35.014 3.084 -30.648 1.00 90.75 459 SER A C 1
ATOM 3734 O O . SER A 1 459 ? 35.459 3.810 -31.536 1.00 90.75 459 SER A O 1
ATOM 3736 N N . VAL A 1 460 ? 33.844 3.313 -30.047 1.00 89.69 460 VAL A N 1
ATOM 3737 C CA . VAL A 1 460 ? 32.925 4.400 -30.390 1.00 89.69 460 VAL A CA 1
ATOM 3738 C C . VAL A 1 460 ? 32.955 5.562 -29.391 1.00 89.69 460 VAL A C 1
ATOM 3740 O O . VAL A 1 460 ? 32.278 6.561 -29.605 1.00 89.69 460 VAL A O 1
ATOM 3743 N N . PHE A 1 461 ? 33.766 5.479 -28.333 1.00 89.06 461 PHE A N 1
ATOM 3744 C CA . PHE A 1 461 ? 33.827 6.495 -27.277 1.00 89.06 461 PHE A CA 1
ATOM 3745 C C . PHE A 1 461 ? 34.167 7.906 -27.790 1.00 89.06 461 PHE A C 1
ATOM 3747 O O . PHE A 1 461 ? 33.728 8.894 -27.216 1.00 89.06 461 PHE A O 1
ATOM 3754 N N . HIS A 1 462 ? 34.959 8.016 -28.859 1.00 86.12 462 HIS A N 1
ATOM 3755 C CA . HIS A 1 462 ? 35.457 9.298 -29.370 1.00 86.12 462 HIS A CA 1
ATOM 3756 C C . HIS A 1 462 ? 34.504 10.028 -30.325 1.00 86.12 462 HIS A C 1
ATOM 3758 O O . HIS A 1 462 ? 34.874 11.084 -30.832 1.00 86.12 462 HIS A O 1
ATOM 3764 N N . TRP A 1 463 ? 33.332 9.471 -30.632 1.00 85.50 463 TRP A N 1
ATOM 3765 C CA . TRP A 1 463 ? 32.387 10.141 -31.521 1.00 85.50 463 TRP A CA 1
ATOM 3766 C C . TRP A 1 463 ? 31.473 11.082 -30.735 1.00 85.50 463 TRP A C 1
ATOM 3768 O O . TRP A 1 463 ? 30.927 10.710 -29.696 1.00 85.50 463 TRP A O 1
ATOM 3778 N N . ASP A 1 464 ? 31.282 12.281 -31.284 1.00 84.00 464 ASP A N 1
ATOM 3779 C CA . ASP A 1 464 ? 30.490 13.351 -30.668 1.00 84.00 464 ASP A CA 1
ATOM 3780 C C . ASP A 1 464 ? 29.073 13.473 -31.257 1.00 84.00 464 ASP A C 1
ATOM 3782 O O . ASP A 1 464 ? 28.289 14.302 -30.803 1.00 84.00 464 ASP A O 1
ATOM 3786 N N . PHE A 1 465 ? 28.736 12.678 -32.283 1.00 80.94 465 PHE A N 1
ATOM 3787 C CA . PHE A 1 465 ? 27.429 12.765 -32.947 1.00 80.94 465 PHE A CA 1
ATOM 3788 C C . PHE A 1 465 ? 26.292 12.109 -32.149 1.00 80.94 465 PHE A C 1
ATOM 3790 O O . PHE A 1 465 ? 25.137 12.385 -32.444 1.00 80.94 465 PHE A O 1
ATOM 3797 N N . PHE A 1 466 ? 26.607 11.283 -31.144 1.00 80.50 466 PHE A N 1
ATOM 3798 C CA . PHE A 1 466 ? 25.624 10.618 -30.288 1.00 80.50 466 PHE A CA 1
ATOM 3799 C C . PHE A 1 466 ? 25.896 10.914 -28.807 1.00 80.50 466 PHE A C 1
ATOM 3801 O O . PHE A 1 466 ? 27.033 11.151 -28.384 1.00 80.50 466 PHE A O 1
ATOM 3808 N N . ARG A 1 467 ? 24.848 10.899 -27.978 1.00 81.81 467 ARG A N 1
ATOM 3809 C CA . ARG A 1 467 ? 24.959 11.244 -26.547 1.00 81.81 467 ARG A CA 1
ATOM 3810 C C . ARG A 1 467 ? 25.493 10.076 -25.711 1.00 81.81 467 ARG A C 1
ATOM 3812 O O . ARG A 1 467 ? 25.008 8.950 -25.777 1.00 81.81 467 ARG A O 1
ATOM 3819 N N . HIS A 1 468 ? 26.444 10.352 -24.818 1.00 85.56 468 HIS A N 1
ATOM 3820 C CA . HIS A 1 468 ? 27.049 9.336 -23.944 1.00 85.56 468 HIS A CA 1
ATOM 3821 C C . HIS A 1 468 ? 26.145 9.019 -22.740 1.00 85.56 468 HIS A C 1
ATOM 3823 O O . HIS A 1 468 ? 26.322 9.570 -21.655 1.00 85.56 468 HIS A O 1
ATOM 3829 N N . ARG A 1 469 ? 25.177 8.110 -22.919 1.00 87.88 469 ARG A N 1
ATOM 3830 C CA . ARG A 1 469 ? 24.102 7.840 -21.936 1.00 87.88 469 ARG A CA 1
ATOM 3831 C C . ARG A 1 469 ? 24.243 6.541 -21.131 1.00 87.88 469 ARG A C 1
ATOM 3833 O O . ARG A 1 469 ? 23.345 6.189 -20.381 1.00 87.88 469 ARG A O 1
ATOM 3840 N N . HIS A 1 470 ? 25.367 5.829 -21.215 1.00 87.88 470 HIS A N 1
ATOM 3841 C CA . HIS A 1 470 ? 25.558 4.513 -20.574 1.00 87.88 470 HIS A CA 1
ATOM 3842 C C . HIS A 1 470 ? 25.192 4.452 -19.068 1.00 87.88 470 HIS A C 1
ATOM 3844 O O . HIS A 1 470 ? 24.638 3.451 -18.619 1.00 87.88 470 HIS A O 1
ATOM 3850 N N . VAL A 1 471 ? 25.456 5.510 -18.285 1.00 90.69 471 VAL A N 1
ATOM 3851 C CA . VAL A 1 471 ? 25.061 5.588 -16.859 1.00 90.69 471 VAL A CA 1
ATOM 3852 C C . VAL A 1 471 ? 23.544 5.704 -16.693 1.00 90.69 471 VAL A C 1
ATOM 3854 O O . VAL A 1 471 ? 22.964 5.056 -15.826 1.00 90.69 471 VAL A O 1
ATOM 3857 N N . GLU A 1 472 ? 22.904 6.517 -17.531 1.00 90.75 472 GLU A N 1
ATOM 3858 C CA . GLU A 1 472 ? 21.453 6.710 -17.537 1.00 90.75 472 GLU A CA 1
ATOM 3859 C C . GLU A 1 472 ? 20.732 5.416 -17.933 1.00 90.75 472 GLU A C 1
ATOM 3861 O O . GLU A 1 472 ? 19.821 4.975 -17.237 1.00 90.75 472 GLU A O 1
ATOM 3866 N N . LEU A 1 473 ? 21.215 4.751 -18.985 1.00 89.19 473 LEU A N 1
ATOM 3867 C CA . LEU A 1 473 ? 20.679 3.474 -19.461 1.00 89.19 473 LEU A CA 1
ATOM 3868 C C . LEU A 1 473 ? 20.825 2.361 -18.418 1.00 89.19 473 LEU A C 1
ATOM 3870 O O . LEU A 1 473 ? 19.940 1.520 -18.269 1.00 89.19 473 LEU A O 1
ATOM 3874 N N . TYR A 1 474 ? 21.926 2.356 -17.665 1.00 90.56 474 TYR A N 1
ATOM 3875 C CA . TYR A 1 474 ? 22.075 1.459 -16.523 1.00 90.56 474 TYR A CA 1
ATOM 3876 C C . TYR A 1 474 ? 21.060 1.765 -15.418 1.00 90.56 474 TYR A C 1
ATOM 3878 O O . TYR A 1 474 ? 20.412 0.850 -14.906 1.00 90.56 474 TYR A O 1
ATOM 3886 N N . PHE A 1 475 ? 20.882 3.044 -15.080 1.00 87.81 475 PHE A N 1
ATOM 3887 C CA . PHE A 1 475 ? 19.928 3.468 -14.060 1.00 87.81 475 PHE A CA 1
ATOM 3888 C C . PHE A 1 475 ? 18.489 3.054 -14.405 1.00 87.81 475 PHE A C 1
ATOM 3890 O O . PHE A 1 475 ? 17.810 2.498 -13.544 1.00 87.81 475 PHE A O 1
ATOM 3897 N N . TRP A 1 476 ? 18.057 3.217 -15.663 1.00 83.25 476 TRP A N 1
ATOM 3898 C CA . TRP A 1 476 ? 16.728 2.787 -16.128 1.00 83.25 476 TRP A CA 1
ATOM 3899 C C . TRP A 1 476 ? 16.427 1.321 -15.788 1.00 83.25 476 TRP A C 1
ATOM 3901 O O . TRP A 1 476 ? 15.333 0.994 -15.322 1.00 83.25 476 TRP A O 1
ATOM 3911 N N . TRP A 1 477 ? 17.408 0.433 -15.969 1.00 80.25 477 TRP A N 1
ATOM 3912 C CA . TRP A 1 477 ? 17.213 -0.994 -15.721 1.00 80.25 477 TRP A CA 1
ATOM 3913 C C . TRP A 1 477 ? 17.368 -1.377 -14.252 1.00 80.25 477 TRP A C 1
ATOM 3915 O O . TRP A 1 477 ? 16.618 -2.221 -13.767 1.00 80.25 477 TRP A O 1
ATOM 3925 N N . VAL A 1 478 ? 18.276 -0.729 -13.510 1.00 84.75 478 VAL A N 1
ATOM 3926 C CA . VAL A 1 478 ? 18.372 -0.899 -12.048 1.00 84.75 478 VAL A CA 1
ATOM 3927 C C . VAL A 1 478 ? 17.041 -0.582 -11.379 1.00 84.75 478 VAL A C 1
ATOM 3929 O O . VAL A 1 478 ? 16.630 -1.311 -10.484 1.00 84.75 478 VAL A O 1
ATOM 3932 N N . CYS A 1 479 ? 16.337 0.455 -11.833 1.00 77.62 479 CYS A N 1
ATOM 3933 C CA . CYS A 1 479 ? 15.026 0.811 -11.297 1.00 77.62 479 CYS A CA 1
ATOM 3934 C C . CYS A 1 479 ? 13.954 -0.272 -11.494 1.00 77.62 479 CYS A C 1
ATOM 3936 O O . CYS A 1 479 ? 12.973 -0.269 -10.757 1.00 77.62 479 CYS A O 1
ATOM 3938 N N . SER A 1 480 ? 14.138 -1.183 -12.452 1.00 75.56 480 SER A N 1
ATOM 3939 C CA . SER A 1 480 ? 13.166 -2.233 -12.787 1.00 75.56 480 SER A CA 1
ATOM 3940 C C . SER A 1 480 ? 13.580 -3.620 -12.281 1.00 75.56 480 SER A C 1
ATOM 3942 O O . SER A 1 480 ? 12.733 -4.407 -11.875 1.00 75.56 480 SER A O 1
ATOM 3944 N N . LEU A 1 481 ? 14.881 -3.929 -12.304 1.00 82.00 481 LEU A N 1
ATOM 3945 C CA . LEU A 1 481 ? 15.467 -5.227 -11.958 1.00 82.00 481 LEU A CA 1
ATOM 3946 C C . LEU A 1 481 ? 16.697 -5.011 -11.073 1.00 82.00 481 LEU A C 1
ATOM 3948 O O . LEU A 1 481 ? 17.839 -5.104 -11.531 1.00 82.00 481 LEU A O 1
ATOM 3952 N N . PHE A 1 482 ? 16.478 -4.690 -9.800 1.00 85.69 482 PHE A N 1
ATOM 3953 C CA . PHE A 1 482 ? 17.543 -4.309 -8.867 1.00 85.69 482 PHE A CA 1
ATOM 3954 C C . PHE A 1 482 ? 18.201 -5.500 -8.161 1.00 85.69 482 PHE A C 1
ATOM 3956 O O . PHE A 1 482 ? 19.271 -5.344 -7.568 1.00 85.69 482 PHE A O 1
ATOM 3963 N N . GLU A 1 483 ? 17.604 -6.691 -8.198 1.00 86.81 483 GLU A N 1
ATOM 3964 C CA . GLU A 1 483 ? 18.025 -7.796 -7.343 1.00 86.81 483 GLU A CA 1
ATOM 3965 C C . GLU A 1 483 ? 19.422 -8.336 -7.703 1.00 86.81 483 GLU A C 1
ATOM 3967 O O . GLU A 1 483 ? 19.812 -8.338 -8.878 1.00 86.81 483 GLU A O 1
ATOM 3972 N N . PRO A 1 484 ? 20.201 -8.832 -6.720 1.00 87.44 484 PRO A N 1
ATOM 3973 C CA . PRO A 1 484 ? 21.601 -9.206 -6.923 1.00 87.44 484 PRO A CA 1
ATOM 3974 C C . PRO A 1 484 ? 21.831 -10.209 -8.055 1.00 87.44 484 PRO A C 1
ATOM 3976 O O . PRO A 1 484 ? 22.785 -10.061 -8.818 1.00 87.44 484 PRO A O 1
ATOM 3979 N N . GLN A 1 485 ? 20.939 -11.193 -8.189 1.00 86.62 485 GLN A N 1
ATOM 3980 C CA . GLN A 1 485 ? 21.035 -12.269 -9.175 1.00 86.62 485 GLN A CA 1
ATOM 3981 C C . GLN A 1 485 ? 20.899 -11.793 -10.629 1.00 86.62 485 GLN A C 1
ATOM 3983 O O . GLN A 1 485 ? 21.315 -12.499 -11.538 1.00 86.62 485 GLN A O 1
ATOM 3988 N N . PHE A 1 486 ? 20.363 -10.591 -10.870 1.00 87.00 486 PHE A N 1
ATOM 3989 C CA . PHE A 1 486 ? 20.147 -10.059 -12.221 1.00 87.00 486 PHE A CA 1
ATOM 3990 C C . PHE A 1 486 ? 21.280 -9.146 -12.714 1.00 87.00 486 PHE A C 1
ATOM 3992 O O . PHE A 1 486 ? 21.107 -8.395 -13.671 1.00 87.00 486 PHE A O 1
ATOM 3999 N N . SER A 1 487 ? 22.463 -9.233 -12.095 1.00 88.38 487 SER A N 1
ATOM 4000 C CA . SER A 1 487 ? 23.657 -8.460 -12.471 1.00 88.38 487 SER A CA 1
ATOM 4001 C C . SER A 1 487 ? 24.017 -8.594 -13.957 1.00 88.38 487 SER A C 1
ATOM 4003 O O . SER A 1 487 ? 24.192 -7.594 -14.655 1.00 88.38 487 SER A O 1
ATOM 4005 N N . ALA A 1 488 ? 24.049 -9.827 -14.477 1.00 84.94 488 ALA A N 1
ATOM 4006 C CA . ALA A 1 488 ? 24.364 -10.085 -15.881 1.00 84.94 488 ALA A CA 1
ATOM 4007 C C . ALA A 1 488 ? 23.326 -9.466 -16.832 1.00 84.94 488 ALA A C 1
ATOM 4009 O O . ALA A 1 488 ? 23.705 -8.859 -17.835 1.00 84.94 488 ALA A O 1
ATOM 4010 N N . ALA A 1 489 ? 22.037 -9.557 -16.485 1.00 84.62 489 ALA A N 1
ATOM 4011 C CA . ALA A 1 489 ? 20.955 -8.956 -17.257 1.00 84.62 489 ALA A CA 1
ATOM 4012 C C . ALA A 1 489 ? 21.062 -7.425 -17.291 1.00 84.62 489 ALA A C 1
ATOM 4014 O O . ALA A 1 489 ? 20.959 -6.844 -18.366 1.00 84.62 489 ALA A O 1
ATOM 4015 N N . ARG A 1 490 ? 21.356 -6.769 -16.156 1.00 89.62 490 ARG A N 1
ATOM 4016 C CA . ARG A 1 490 ? 21.586 -5.313 -16.112 1.00 89.62 490 ARG A CA 1
ATOM 4017 C C . ARG A 1 490 ? 22.772 -4.880 -16.966 1.00 89.62 490 ARG A C 1
ATOM 4019 O O . ARG A 1 490 ? 22.633 -3.977 -17.783 1.00 89.62 490 ARG A O 1
ATOM 4026 N N . ILE A 1 491 ? 23.923 -5.537 -16.816 1.00 88.31 491 ILE A N 1
ATOM 4027 C CA . ILE A 1 491 ? 25.130 -5.188 -17.579 1.00 88.31 491 ILE A CA 1
ATOM 4028 C C . ILE A 1 491 ? 24.908 -5.415 -19.079 1.00 88.31 491 ILE A C 1
ATOM 4030 O O . ILE A 1 491 ? 25.261 -4.555 -19.887 1.00 88.31 491 ILE A O 1
ATOM 4034 N N . GLY A 1 492 ? 24.336 -6.559 -19.463 1.00 85.56 492 GLY A N 1
ATOM 4035 C CA . GLY A 1 492 ? 24.069 -6.876 -20.864 1.00 85.56 492 GLY A CA 1
ATOM 4036 C C . GLY A 1 492 ? 23.055 -5.922 -21.490 1.00 85.56 492 GLY A C 1
ATOM 4037 O O . GLY A 1 492 ? 23.325 -5.391 -22.566 1.00 85.56 492 GLY A O 1
ATOM 4038 N N . PHE A 1 493 ? 21.964 -5.614 -20.780 1.00 86.44 493 PHE A N 1
ATOM 4039 C CA . PHE A 1 493 ? 20.992 -4.607 -21.204 1.00 86.44 493 PHE A CA 1
ATOM 4040 C C . PHE A 1 493 ? 21.657 -3.261 -21.474 1.00 86.44 493 PHE A C 1
ATOM 4042 O O . PHE A 1 493 ? 21.466 -2.697 -22.545 1.00 86.44 493 PHE A O 1
ATOM 4049 N N . THR A 1 494 ? 22.472 -2.745 -20.548 1.00 90.31 494 THR A N 1
ATOM 4050 C CA . THR A 1 494 ? 23.096 -1.427 -20.731 1.00 90.31 494 THR A CA 1
ATOM 4051 C C . THR A 1 494 ? 23.984 -1.379 -21.968 1.00 90.31 494 THR A C 1
ATOM 4053 O O . THR A 1 494 ? 23.954 -0.392 -22.705 1.00 90.31 494 THR A O 1
ATOM 4056 N N . LYS A 1 495 ? 24.760 -2.439 -22.224 1.00 89.00 495 LYS A N 1
ATOM 4057 C CA . LYS A 1 495 ? 25.600 -2.522 -23.425 1.00 89.00 495 LYS A CA 1
ATOM 4058 C C . LYS A 1 495 ? 24.757 -2.528 -24.696 1.00 89.00 495 LYS A C 1
ATOM 4060 O O . LYS A 1 495 ? 25.056 -1.783 -25.626 1.00 89.00 495 LYS A O 1
ATOM 4065 N N . LEU A 1 496 ? 23.699 -3.334 -24.705 1.00 87.06 496 LEU A N 1
ATOM 4066 C CA . LEU A 1 496 ? 22.786 -3.456 -25.831 1.00 87.06 496 LEU A CA 1
ATOM 4067 C C . LEU A 1 496 ? 22.059 -2.137 -26.113 1.00 87.06 496 LEU A C 1
ATOM 4069 O O . LEU A 1 496 ? 22.115 -1.638 -27.230 1.00 87.06 496 LEU A O 1
ATOM 4073 N N . ALA A 1 497 ? 21.474 -1.521 -25.086 1.00 88.88 497 ALA A N 1
ATOM 4074 C CA . ALA A 1 497 ? 20.816 -0.226 -25.192 1.00 88.88 497 ALA A CA 1
ATOM 4075 C C . ALA A 1 497 ? 21.774 0.847 -25.724 1.00 88.88 497 ALA A C 1
ATOM 4077 O O . ALA A 1 497 ? 21.412 1.608 -26.610 1.00 88.88 497 ALA A O 1
ATOM 4078 N N . THR A 1 498 ? 23.027 0.865 -25.258 1.00 90.19 498 THR A N 1
ATOM 4079 C CA . THR A 1 498 ? 24.040 1.808 -25.765 1.00 90.19 498 THR A CA 1
ATOM 4080 C C . THR A 1 498 ? 24.305 1.614 -27.264 1.00 90.19 498 THR A C 1
ATOM 4082 O O . THR A 1 498 ? 24.447 2.590 -27.993 1.00 90.19 498 THR A O 1
ATOM 4085 N N . SER A 1 499 ? 24.350 0.364 -27.740 1.00 89.25 499 SER A N 1
ATOM 4086 C CA . SER A 1 499 ? 24.456 0.053 -29.173 1.00 89.25 499 SER A CA 1
ATOM 4087 C C . SER A 1 499 ? 23.211 0.476 -29.953 1.00 89.25 499 SER A C 1
ATOM 4089 O O . SER A 1 499 ? 23.347 0.919 -31.089 1.00 89.25 499 SER A O 1
ATOM 4091 N N . PHE A 1 500 ? 22.024 0.388 -29.352 1.00 87.31 500 PHE A N 1
ATOM 4092 C CA . PHE A 1 500 ? 20.774 0.769 -30.011 1.00 87.31 500 PHE A CA 1
ATOM 4093 C C . PHE A 1 500 ? 20.682 2.267 -30.207 1.00 87.31 500 PHE A C 1
ATOM 4095 O O . PHE A 1 500 ? 20.508 2.689 -31.337 1.00 87.31 500 PHE A O 1
ATOM 4102 N N . PHE A 1 501 ? 20.908 3.061 -29.160 1.00 88.69 501 PHE A N 1
ATOM 4103 C CA . PHE A 1 501 ? 20.895 4.522 -29.281 1.00 88.69 501 PHE A CA 1
ATOM 4104 C C . PHE A 1 501 ? 21.981 5.045 -30.233 1.00 88.69 501 PHE A C 1
ATOM 4106 O O . PHE A 1 501 ? 21.782 6.041 -30.910 1.00 88.69 501 PHE A O 1
ATOM 4113 N N . LEU A 1 502 ? 23.117 4.346 -30.344 1.00 91.81 502 LEU A N 1
ATOM 4114 C CA . LEU A 1 502 ? 24.113 4.655 -31.371 1.00 91.81 502 LEU A CA 1
ATOM 4115 C C . LEU A 1 502 ? 23.577 4.420 -32.792 1.00 91.81 502 LEU A C 1
ATOM 4117 O O . LEU A 1 502 ? 23.909 5.175 -33.699 1.00 91.81 502 LEU A O 1
ATOM 4121 N N . ILE A 1 503 ? 22.837 3.332 -33.007 1.00 91.94 503 ILE A N 1
ATOM 4122 C CA . ILE A 1 503 ? 22.252 3.011 -34.313 1.00 91.94 503 ILE A CA 1
ATOM 4123 C C . ILE A 1 503 ? 21.090 3.964 -34.616 1.00 91.94 503 ILE A C 1
ATOM 4125 O O . ILE A 1 503 ? 21.023 4.455 -35.733 1.00 91.94 503 ILE A O 1
ATOM 4129 N N . ASP A 1 504 ? 20.247 4.263 -33.633 1.00 90.25 504 ASP A N 1
ATOM 4130 C CA . ASP A 1 504 ? 19.154 5.242 -33.689 1.00 90.25 504 ASP A CA 1
ATOM 4131 C C . ASP A 1 504 ? 19.645 6.594 -34.236 1.00 90.25 504 ASP A C 1
ATOM 4133 O O . ASP A 1 504 ? 19.267 6.960 -35.348 1.00 90.25 504 ASP A O 1
ATOM 4137 N N . ASP A 1 505 ? 20.640 7.209 -33.575 1.00 91.50 505 ASP A N 1
ATOM 4138 C CA . ASP A 1 505 ? 21.245 8.492 -33.986 1.00 91.50 505 ASP A CA 1
ATOM 4139 C C . ASP A 1 505 ? 21.876 8.435 -35.408 1.00 91.50 505 ASP A C 1
ATOM 4141 O O . ASP A 1 505 ? 22.029 9.451 -36.098 1.00 91.50 505 ASP A O 1
ATOM 4145 N N . ILE A 1 506 ? 22.284 7.243 -35.879 1.00 93.94 506 ILE A N 1
ATOM 4146 C CA . ILE A 1 506 ? 22.774 7.050 -37.256 1.00 93.94 506 ILE A CA 1
ATOM 4147 C C . ILE A 1 506 ? 21.617 7.057 -38.258 1.00 93.94 506 ILE A C 1
ATOM 4149 O O . ILE A 1 506 ? 21.783 7.621 -39.336 1.00 93.94 506 ILE A O 1
ATOM 4153 N N . TYR A 1 507 ? 20.486 6.422 -37.953 1.00 93.81 507 TYR A N 1
ATOM 4154 C CA . TYR A 1 507 ? 19.366 6.303 -38.889 1.00 93.81 507 TYR A CA 1
ATOM 4155 C C . TYR A 1 507 ? 18.500 7.562 -38.960 1.00 93.81 507 TYR A C 1
ATOM 4157 O O . TYR A 1 507 ? 18.026 7.889 -40.047 1.00 93.81 507 TYR A O 1
ATOM 4165 N N . ASP A 1 508 ? 18.293 8.258 -37.842 1.00 86.44 508 ASP A N 1
ATOM 4166 C CA . ASP A 1 508 ? 17.363 9.390 -37.776 1.00 86.44 508 ASP A CA 1
ATOM 4167 C C . ASP A 1 508 ? 18.018 10.755 -38.068 1.00 86.44 508 ASP A C 1
ATOM 4169 O O . ASP A 1 508 ? 17.346 11.677 -38.536 1.00 86.44 508 ASP A O 1
ATOM 4173 N N . THR A 1 509 ? 19.334 10.874 -37.843 1.00 85.94 509 THR A N 1
ATOM 4174 C CA . THR A 1 509 ? 20.030 12.167 -37.838 1.00 85.94 509 THR A CA 1
ATOM 4175 C C . THR A 1 509 ? 21.274 12.183 -38.724 1.00 85.94 509 THR A C 1
ATOM 4177 O O . THR A 1 509 ? 21.437 13.097 -39.535 1.00 85.94 509 THR A O 1
ATOM 4180 N N . TYR A 1 510 ? 22.200 11.234 -38.548 1.00 90.25 510 TYR A N 1
ATOM 4181 C CA . TYR A 1 510 ? 23.561 11.389 -39.081 1.00 90.25 510 TYR A CA 1
ATOM 4182 C C . TYR A 1 510 ? 23.795 10.743 -40.456 1.00 90.25 510 TYR A C 1
ATOM 4184 O O . TYR A 1 510 ? 24.535 11.287 -41.278 1.00 90.25 510 TYR A O 1
ATOM 4192 N N . GLY A 1 511 ? 23.215 9.571 -40.702 1.00 92.50 511 GLY A N 1
ATOM 4193 C CA . GLY A 1 511 ? 23.416 8.795 -41.921 1.00 92.50 511 GLY A CA 1
ATOM 4194 C C . GLY A 1 511 ? 22.593 9.311 -43.096 1.00 92.50 511 GLY A C 1
ATOM 4195 O O . GLY A 1 511 ? 21.468 9.779 -42.946 1.00 92.50 511 GLY A O 1
ATOM 4196 N N . THR A 1 512 ? 23.140 9.193 -44.304 1.00 93.75 512 THR A N 1
ATOM 4197 C CA . THR A 1 512 ? 22.372 9.453 -45.531 1.00 93.75 512 THR A CA 1
ATOM 4198 C C . THR A 1 512 ? 21.662 8.188 -46.006 1.00 93.75 512 THR A C 1
ATOM 4200 O O . THR A 1 512 ? 22.169 7.087 -45.809 1.00 93.75 512 THR A O 1
ATOM 4203 N N . LEU A 1 513 ? 20.515 8.312 -46.684 1.00 94.56 513 LEU A N 1
ATOM 4204 C CA . LEU A 1 513 ? 19.744 7.141 -47.134 1.00 94.56 513 LEU A CA 1
ATOM 4205 C C . LEU A 1 513 ? 20.578 6.160 -47.988 1.00 94.56 513 LEU A C 1
ATOM 4207 O O . LEU A 1 513 ? 20.482 4.948 -47.800 1.00 94.56 513 LEU A O 1
ATOM 4211 N N . ASP A 1 514 ? 21.450 6.676 -48.861 1.00 94.75 514 ASP A N 1
ATOM 4212 C CA . ASP A 1 514 ? 22.353 5.865 -49.694 1.00 94.75 514 ASP A CA 1
ATOM 4213 C C . ASP A 1 514 ? 23.385 5.074 -48.870 1.00 94.75 514 ASP A C 1
ATOM 4215 O O . ASP A 1 514 ? 23.811 3.992 -49.277 1.00 94.75 514 ASP A O 1
ATOM 4219 N N . GLU A 1 515 ? 23.791 5.594 -47.708 1.00 96.12 515 GLU A N 1
ATOM 4220 C CA . GLU A 1 515 ? 24.660 4.894 -46.758 1.00 96.12 515 GLU A CA 1
ATOM 4221 C C . GLU A 1 515 ? 23.865 3.926 -45.872 1.00 96.12 515 GLU A C 1
ATOM 4223 O O . GLU A 1 515 ? 24.356 2.843 -45.546 1.00 96.12 515 GLU A O 1
ATOM 4228 N N . LEU A 1 516 ? 22.635 4.292 -45.495 1.00 96.81 516 LEU A N 1
ATOM 4229 C CA . LEU A 1 516 ? 21.787 3.503 -44.605 1.00 96.81 516 LEU A CA 1
ATOM 4230 C C . LEU A 1 516 ? 21.349 2.187 -45.246 1.00 96.81 516 LEU A C 1
ATOM 4232 O O . LEU A 1 516 ? 21.418 1.167 -44.578 1.00 96.81 516 LEU A O 1
ATOM 4236 N N . ILE A 1 517 ? 20.999 2.156 -46.535 1.00 95.75 517 ILE A N 1
ATOM 4237 C CA . ILE A 1 517 ? 20.579 0.922 -47.231 1.00 95.75 517 ILE A CA 1
ATOM 4238 C C . ILE A 1 517 ? 21.618 -0.222 -47.109 1.00 95.75 517 ILE A C 1
ATOM 4240 O O . ILE A 1 517 ? 21.283 -1.299 -46.604 1.00 95.75 517 ILE A O 1
ATOM 4244 N N . PRO A 1 518 ? 22.885 -0.052 -47.538 1.00 96.19 518 PRO A N 1
ATOM 4245 C CA . PRO A 1 518 ? 23.914 -1.078 -47.351 1.00 96.19 518 PRO A CA 1
ATOM 4246 C C . PRO A 1 518 ? 24.278 -1.301 -45.873 1.00 96.19 518 PRO A C 1
ATOM 4248 O O . PRO A 1 518 ? 24.676 -2.410 -45.510 1.00 96.19 518 PRO A O 1
ATOM 4251 N N . PHE A 1 519 ? 24.124 -0.298 -45.001 1.00 96.94 519 PHE A N 1
ATOM 4252 C CA . PHE A 1 519 ? 24.323 -0.464 -43.558 1.00 96.94 519 PHE A CA 1
ATOM 4253 C C . PHE A 1 519 ? 23.253 -1.370 -42.927 1.00 96.94 519 PHE A C 1
ATOM 4255 O O . PHE A 1 519 ? 23.595 -2.254 -42.140 1.00 96.94 519 PHE A O 1
ATOM 4262 N N . THR A 1 520 ? 21.984 -1.217 -43.321 1.00 96.31 520 THR A N 1
ATOM 4263 C CA . THR A 1 520 ? 20.848 -2.075 -42.946 1.00 96.31 520 THR A CA 1
ATOM 4264 C C . THR A 1 520 ? 21.126 -3.520 -43.325 1.00 96.31 520 THR A C 1
ATOM 4266 O O . THR A 1 520 ? 21.075 -4.403 -42.471 1.00 96.31 520 THR A O 1
ATOM 4269 N N . GLU A 1 521 ? 21.492 -3.763 -44.582 1.00 94.62 521 GLU A N 1
ATOM 4270 C CA . GLU A 1 521 ? 21.796 -5.110 -45.065 1.00 94.62 521 GLU A CA 1
ATOM 4271 C C . GLU A 1 521 ? 22.975 -5.735 -44.298 1.00 94.62 521 GLU A C 1
ATOM 4273 O O . GLU A 1 521 ? 22.926 -6.903 -43.901 1.00 94.62 521 GLU A O 1
ATOM 4278 N N . GLY A 1 522 ? 24.018 -4.940 -44.031 1.00 94.12 522 GLY A N 1
ATOM 4279 C CA . GLY A 1 522 ? 25.141 -5.348 -43.194 1.00 94.12 522 GLY A CA 1
ATOM 4280 C C . GLY A 1 522 ? 24.694 -5.778 -41.796 1.00 94.12 522 GLY A C 1
ATOM 4281 O O . GLY A 1 522 ? 25.048 -6.874 -41.360 1.00 94.12 522 GLY A O 1
ATOM 4282 N N . LEU A 1 523 ? 23.897 -4.952 -41.105 1.00 91.69 523 LEU A N 1
ATOM 4283 C CA . LEU A 1 523 ? 23.394 -5.209 -39.746 1.00 91.69 523 LEU A CA 1
ATOM 4284 C C . LEU A 1 523 ? 22.459 -6.419 -39.662 1.00 91.69 523 LEU A C 1
ATOM 4286 O O . LEU A 1 523 ? 22.508 -7.140 -38.669 1.00 91.69 523 LEU A O 1
ATOM 4290 N N . ILE A 1 524 ? 21.632 -6.663 -40.681 1.00 90.50 524 ILE A N 1
ATOM 4291 C CA . ILE A 1 524 ? 20.734 -7.827 -40.728 1.00 90.50 524 ILE A CA 1
ATOM 4292 C C . ILE A 1 524 ? 21.539 -9.117 -40.904 1.00 90.50 524 ILE A C 1
ATOM 4294 O O . ILE A 1 524 ? 21.304 -10.107 -40.210 1.00 90.50 524 ILE A O 1
ATOM 4298 N N . ARG A 1 525 ? 22.505 -9.116 -41.829 1.00 89.31 525 ARG A N 1
ATOM 4299 C CA . ARG A 1 525 ? 23.297 -10.312 -42.161 1.00 89.31 525 ARG A CA 1
ATOM 4300 C C . ARG A 1 525 ? 24.493 -10.535 -41.244 1.00 89.31 525 ARG A C 1
ATOM 4302 O O . ARG A 1 525 ? 25.105 -11.600 -41.305 1.00 89.31 525 ARG A O 1
ATOM 4309 N N . TRP A 1 526 ? 24.838 -9.536 -40.435 1.00 89.12 526 TRP A N 1
ATOM 4310 C CA . TRP A 1 526 ? 26.096 -9.458 -39.697 1.00 89.12 526 TRP A CA 1
ATOM 4311 C C . TRP A 1 526 ? 27.329 -9.714 -40.589 1.00 89.12 526 TRP A C 1
ATOM 4313 O O . TRP A 1 526 ? 28.316 -10.312 -40.156 1.00 89.12 526 TRP A O 1
ATOM 4323 N N . ASP A 1 527 ? 27.292 -9.224 -41.836 1.00 89.31 527 ASP A N 1
ATOM 4324 C CA . ASP A 1 527 ? 28.353 -9.404 -42.834 1.00 89.31 527 ASP A CA 1
ATOM 4325 C C . ASP A 1 527 ? 29.186 -8.118 -43.012 1.00 89.31 527 ASP A C 1
ATOM 4327 O O . ASP A 1 527 ? 28.704 -7.138 -43.590 1.00 89.31 527 ASP A O 1
ATOM 4331 N N . PRO A 1 528 ? 30.453 -8.097 -42.551 1.00 89.94 528 PRO A N 1
ATOM 4332 C CA . PRO A 1 528 ? 31.305 -6.920 -42.669 1.00 89.94 528 PRO A CA 1
ATOM 4333 C C . PRO A 1 528 ? 31.684 -6.577 -44.119 1.00 89.94 528 PRO A C 1
ATOM 4335 O O . PRO A 1 528 ? 32.040 -5.431 -44.373 1.00 89.94 528 PRO A O 1
ATOM 4338 N N . SER A 1 529 ? 31.602 -7.516 -45.071 1.00 93.88 529 SER A N 1
ATOM 4339 C CA . SER A 1 529 ? 31.982 -7.258 -46.469 1.00 93.88 529 SER A CA 1
ATOM 4340 C C . SER A 1 529 ? 31.028 -6.290 -47.177 1.00 93.88 529 SER A C 1
ATOM 4342 O O . SER A 1 529 ? 31.429 -5.546 -48.071 1.00 93.88 529 SER A O 1
ATOM 4344 N N . ILE A 1 530 ? 29.769 -6.241 -46.733 1.00 92.38 530 ILE A N 1
ATOM 4345 C CA . ILE A 1 530 ? 28.722 -5.370 -47.287 1.00 92.38 530 ILE A CA 1
ATOM 4346 C C . ILE A 1 530 ? 29.006 -3.900 -46.955 1.00 92.38 530 ILE A C 1
ATOM 4348 O O . ILE A 1 530 ? 28.696 -3.002 -47.737 1.00 92.38 530 ILE A O 1
ATOM 4352 N N . ILE A 1 531 ? 29.658 -3.656 -45.817 1.00 93.38 531 ILE A N 1
ATOM 4353 C CA . ILE A 1 531 ? 29.919 -2.313 -45.298 1.00 93.38 531 ILE A CA 1
ATOM 4354 C C . ILE A 1 531 ? 31.341 -1.814 -45.580 1.00 93.38 531 ILE A C 1
ATOM 4356 O O . ILE A 1 531 ? 31.704 -0.735 -45.114 1.00 93.38 531 ILE A O 1
ATOM 4360 N N . ASP A 1 532 ? 32.167 -2.554 -46.326 1.00 92.19 532 ASP A N 1
ATOM 4361 C CA . ASP A 1 532 ? 33.576 -2.194 -46.565 1.00 92.19 532 ASP A CA 1
ATOM 4362 C C . ASP A 1 532 ? 33.726 -0.798 -47.198 1.00 92.19 532 ASP A C 1
ATOM 4364 O O . ASP A 1 532 ? 34.622 -0.022 -46.831 1.00 92.19 532 ASP A O 1
ATOM 4368 N N . ASN A 1 533 ? 32.787 -0.452 -48.083 1.00 92.69 533 ASN A N 1
ATOM 4369 C CA . ASN A 1 533 ? 32.737 0.825 -48.792 1.00 92.69 533 ASN A CA 1
ATOM 4370 C C . ASN A 1 533 ? 32.086 1.962 -47.985 1.00 92.69 533 ASN A C 1
ATOM 4372 O O . ASN A 1 533 ? 32.097 3.101 -48.446 1.00 92.69 533 ASN A O 1
ATOM 4376 N N . LEU A 1 534 ? 31.551 1.686 -46.791 1.00 95.62 534 LEU A N 1
ATOM 4377 C CA . LEU A 1 534 ? 30.902 2.699 -45.958 1.00 95.62 534 LEU A CA 1
ATOM 4378 C C . LEU A 1 534 ? 31.902 3.578 -45.200 1.00 95.62 534 LEU A C 1
ATOM 4380 O O . LEU A 1 534 ? 33.071 3.193 -45.019 1.00 95.62 534 LEU A O 1
ATOM 4384 N N . PRO A 1 535 ? 31.460 4.761 -44.730 1.00 95.12 535 PRO A N 1
ATOM 4385 C CA . PRO A 1 535 ? 32.274 5.637 -43.904 1.00 95.12 535 PRO A CA 1
ATOM 4386 C C . PRO A 1 535 ? 32.853 4.942 -42.668 1.00 95.12 535 PRO A C 1
ATOM 4388 O O . PRO A 1 535 ? 32.336 3.947 -42.152 1.00 95.12 535 PRO A O 1
ATOM 4391 N N . HIS A 1 536 ? 33.953 5.494 -42.152 1.00 93.62 536 HIS A N 1
ATOM 4392 C CA . HIS A 1 536 ? 34.659 4.905 -41.015 1.00 93.62 536 HIS A CA 1
ATOM 4393 C C . HIS A 1 536 ? 33.791 4.801 -39.748 1.00 93.62 536 HIS A C 1
ATOM 4395 O O . HIS A 1 536 ? 33.907 3.809 -39.024 1.00 93.62 536 HIS A O 1
ATOM 4401 N N . TYR A 1 537 ? 32.907 5.776 -39.510 1.00 92.19 537 TYR A N 1
ATOM 4402 C CA . TYR A 1 537 ? 32.021 5.776 -38.346 1.00 92.19 537 TYR A CA 1
ATOM 4403 C C . TYR A 1 537 ? 31.042 4.593 -38.394 1.00 92.19 537 TYR A C 1
ATOM 4405 O O . TYR A 1 537 ? 31.040 3.794 -37.465 1.00 92.19 537 TYR A O 1
ATOM 4413 N N . MET A 1 538 ? 30.342 4.372 -39.516 1.00 94.44 538 MET A N 1
ATOM 4414 C CA . MET A 1 538 ? 29.433 3.229 -39.694 1.00 94.44 538 MET A CA 1
ATOM 4415 C C . MET A 1 538 ? 30.157 1.892 -39.537 1.00 94.44 538 MET A C 1
ATOM 4417 O O . MET A 1 538 ? 29.677 0.997 -38.844 1.00 94.44 538 MET A O 1
ATOM 4421 N N . LYS A 1 539 ? 31.362 1.758 -40.108 1.00 95.06 539 LYS A N 1
ATOM 4422 C CA . LYS A 1 539 ? 32.170 0.537 -39.947 1.00 95.06 539 LYS A CA 1
ATOM 4423 C C . LYS A 1 539 ? 32.544 0.260 -38.497 1.00 95.06 539 LYS A C 1
ATOM 4425 O O . LYS A 1 539 ? 32.599 -0.898 -38.082 1.00 95.06 539 LYS A O 1
ATOM 4430 N N . THR A 1 540 ? 32.821 1.309 -37.734 1.00 93.94 540 THR A N 1
ATOM 4431 C CA . THR A 1 540 ? 33.168 1.197 -36.315 1.00 93.94 540 THR A CA 1
ATOM 4432 C C . THR A 1 540 ? 31.932 0.864 -35.481 1.00 93.94 540 THR A C 1
ATOM 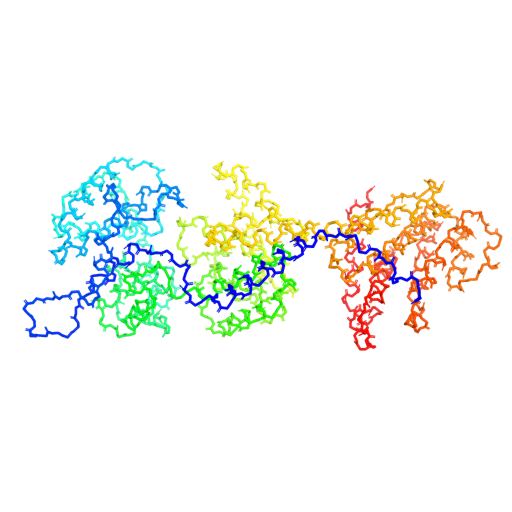4434 O O . THR A 1 540 ? 31.985 -0.075 -34.686 1.00 93.94 540 THR A O 1
ATOM 4437 N N . SER A 1 541 ? 30.806 1.536 -35.736 1.00 94.06 541 SER A N 1
ATOM 4438 C CA . SER A 1 541 ? 29.513 1.278 -35.093 1.00 94.06 541 SER A CA 1
ATOM 4439 C C . SER A 1 541 ? 28.993 -0.134 -35.360 1.00 94.06 541 SER A C 1
ATOM 4441 O O . SER A 1 541 ? 28.516 -0.795 -34.438 1.00 94.06 541 SER A O 1
ATOM 4443 N N . PHE A 1 542 ? 29.149 -0.642 -36.586 1.00 94.56 542 PHE A N 1
ATOM 4444 C CA . PHE A 1 542 ? 28.812 -2.023 -36.929 1.00 94.56 542 PHE A CA 1
ATOM 4445 C C . PHE A 1 542 ? 29.622 -3.024 -36.106 1.00 94.56 542 PHE A C 1
ATOM 4447 O O . PHE A 1 542 ? 29.052 -3.917 -35.486 1.00 94.56 542 PHE A O 1
ATOM 4454 N N . LYS A 1 543 ? 30.954 -2.873 -36.075 1.00 92.62 543 LYS A N 1
ATOM 4455 C CA . LYS A 1 543 ? 31.838 -3.783 -35.329 1.00 92.62 543 LYS A CA 1
ATOM 4456 C C . LYS A 1 543 ? 31.515 -3.769 -33.839 1.00 92.62 543 LYS A C 1
ATOM 4458 O O . LYS A 1 543 ? 31.378 -4.832 -33.246 1.00 92.62 543 LYS A O 1
ATOM 4463 N N . PHE A 1 544 ? 31.336 -2.577 -33.273 1.00 92.56 544 PHE A N 1
ATOM 4464 C CA . PHE A 1 544 ? 30.937 -2.396 -31.881 1.00 92.56 544 PHE A CA 1
ATOM 4465 C C . PHE A 1 544 ? 29.619 -3.121 -31.566 1.00 92.56 544 PHE A C 1
ATOM 4467 O O . PHE A 1 544 ? 29.550 -3.908 -30.623 1.00 92.56 544 PHE A O 1
ATOM 4474 N N . SER A 1 545 ? 28.597 -2.919 -32.399 1.00 91.38 545 SER A N 1
ATOM 4475 C CA . SER A 1 545 ? 27.279 -3.537 -32.219 1.00 91.38 545 SER A CA 1
ATOM 4476 C C . SER A 1 545 ? 27.327 -5.057 -32.391 1.00 91.38 545 SER A C 1
ATOM 4478 O O . SER A 1 545 ? 26.738 -5.785 -31.594 1.00 91.38 545 SER A O 1
ATOM 4480 N N . HIS A 1 546 ? 28.073 -5.551 -33.382 1.00 88.62 546 HIS A N 1
ATOM 4481 C CA . HIS A 1 546 ? 28.226 -6.981 -33.649 1.00 88.62 546 HIS A CA 1
ATOM 4482 C C . HIS A 1 546 ? 28.935 -7.708 -32.499 1.00 88.62 546 HIS A C 1
ATOM 4484 O O . HIS A 1 546 ? 28.536 -8.811 -32.129 1.00 88.62 546 HIS A O 1
ATOM 4490 N N . GLU A 1 547 ? 29.961 -7.101 -31.897 1.00 88.25 547 GLU A N 1
ATOM 4491 C CA . GLU A 1 547 ? 30.649 -7.673 -30.735 1.00 88.25 547 GLU A CA 1
ATOM 4492 C C . GLU A 1 547 ? 29.707 -7.840 -29.539 1.00 88.25 547 GLU A C 1
ATOM 4494 O O . GLU A 1 547 ? 29.687 -8.909 -28.929 1.00 88.25 547 GLU A O 1
ATOM 4499 N N . ILE A 1 548 ? 28.883 -6.828 -29.249 1.00 87.44 548 ILE A N 1
ATOM 4500 C CA . ILE A 1 548 ? 27.898 -6.870 -28.159 1.00 87.44 548 ILE A CA 1
ATOM 4501 C C . ILE A 1 548 ? 26.851 -7.951 -28.415 1.00 87.44 548 ILE A C 1
ATOM 4503 O O . ILE A 1 548 ? 26.602 -8.776 -27.536 1.00 87.44 548 ILE A O 1
ATOM 4507 N N . HIS A 1 549 ? 26.276 -7.980 -29.621 1.00 81.75 549 HIS A N 1
ATOM 4508 C CA . HIS A 1 549 ? 25.284 -8.989 -29.985 1.00 81.75 549 HIS A CA 1
ATOM 4509 C C . HIS A 1 549 ? 25.877 -10.388 -29.905 1.00 81.75 549 HIS A C 1
ATOM 4511 O O . HIS A 1 549 ? 25.277 -11.256 -29.294 1.00 81.75 549 HIS A O 1
ATOM 4517 N N . ARG A 1 550 ? 27.091 -10.618 -30.410 1.00 81.94 550 ARG A N 1
ATOM 4518 C CA . ARG A 1 550 ? 27.764 -11.920 -30.295 1.00 81.94 550 ARG A CA 1
ATOM 4519 C C . ARG A 1 550 ? 27.975 -12.350 -28.839 1.00 81.94 550 ARG A C 1
ATOM 4521 O O . ARG A 1 550 ? 27.886 -13.541 -28.542 1.00 81.94 550 ARG A O 1
ATOM 4528 N N . ASP A 1 551 ? 28.290 -11.411 -27.953 1.00 76.88 551 ASP A N 1
ATOM 4529 C CA . ASP A 1 551 ? 28.544 -11.695 -26.539 1.00 76.88 551 ASP A CA 1
ATOM 4530 C C . ASP A 1 551 ? 27.252 -12.007 -25.760 1.00 76.88 551 ASP A C 1
ATOM 4532 O O . ASP A 1 551 ? 27.289 -12.803 -24.816 1.00 76.88 551 ASP A O 1
ATOM 4536 N N . ILE A 1 552 ? 26.127 -11.411 -26.171 1.00 74.44 552 ILE A N 1
ATOM 4537 C CA . ILE A 1 552 ? 24.785 -11.609 -25.595 1.00 74.44 552 ILE A CA 1
ATOM 4538 C C . ILE A 1 552 ? 24.050 -12.788 -26.257 1.00 74.44 552 ILE A C 1
ATOM 4540 O O . ILE A 1 552 ? 23.237 -13.443 -25.604 1.00 74.44 552 ILE A O 1
ATOM 4544 N N . ALA A 1 553 ? 24.394 -13.120 -27.503 1.00 67.31 553 ALA A N 1
ATOM 4545 C CA . ALA A 1 553 ? 23.659 -14.063 -28.330 1.00 67.31 553 ALA A CA 1
ATOM 4546 C C . ALA A 1 553 ? 23.561 -15.457 -27.712 1.00 67.31 553 ALA A C 1
ATOM 4548 O O . ALA A 1 553 ? 24.549 -16.179 -27.522 1.00 67.31 553 ALA A O 1
ATOM 4549 N N . THR A 1 554 ? 22.322 -15.869 -27.461 1.00 62.75 554 THR A N 1
ATOM 4550 C CA . THR A 1 554 ? 21.974 -17.208 -26.980 1.00 62.75 554 THR A CA 1
ATOM 4551 C C . THR A 1 554 ? 21.542 -18.128 -28.131 1.00 62.75 554 THR A C 1
ATOM 4553 O O . THR A 1 554 ? 21.320 -17.709 -29.268 1.00 62.75 554 THR A O 1
ATOM 4556 N N . GLU A 1 555 ? 21.367 -19.425 -27.860 1.00 51.78 555 GLU A N 1
ATOM 4557 C CA . GLU A 1 555 ? 20.726 -20.349 -28.814 1.00 51.78 555 GLU A CA 1
ATOM 4558 C C . GLU A 1 555 ? 19.257 -19.996 -29.115 1.00 51.78 555 GLU A C 1
ATOM 4560 O O . GLU A 1 555 ? 18.728 -20.445 -30.134 1.00 51.78 555 GLU A O 1
ATOM 4565 N N . ALA A 1 556 ? 18.609 -19.175 -28.279 1.00 52.22 556 ALA A N 1
ATOM 4566 C CA . ALA A 1 556 ? 17.265 -18.668 -28.532 1.00 52.22 556 ALA A CA 1
ATOM 4567 C C . ALA A 1 556 ? 17.259 -17.617 -29.657 1.00 52.22 556 ALA A C 1
ATOM 4569 O O . ALA A 1 556 ? 16.421 -17.708 -30.549 1.00 52.22 556 ALA A O 1
ATOM 4570 N N . GLU A 1 557 ? 18.238 -16.709 -29.717 1.00 57.47 557 GLU A N 1
ATOM 4571 C CA . GLU A 1 557 ? 18.385 -15.758 -30.836 1.00 57.47 557 GLU A CA 1
ATOM 4572 C C . GLU A 1 557 ? 18.615 -16.464 -32.178 1.00 57.47 557 GLU A C 1
ATOM 4574 O O . GLU A 1 557 ? 18.034 -16.075 -33.185 1.00 57.47 557 GLU A O 1
ATOM 4579 N N . LYS A 1 558 ? 19.347 -17.587 -32.201 1.00 54.00 558 LYS A N 1
ATOM 4580 C CA . LYS A 1 558 ? 19.501 -18.407 -33.422 1.00 54.00 558 LYS A CA 1
ATOM 4581 C C . LYS A 1 558 ? 18.176 -18.984 -33.939 1.00 54.00 558 LYS A C 1
ATOM 4583 O O . LYS A 1 558 ? 18.067 -19.285 -35.124 1.00 54.00 558 LYS A O 1
ATOM 4588 N N . LYS A 1 559 ? 17.176 -19.155 -33.066 1.00 49.94 559 LYS A N 1
ATOM 4589 C CA . LYS A 1 559 ? 15.808 -19.579 -33.422 1.00 49.94 559 LYS A CA 1
ATOM 4590 C C . LYS A 1 559 ? 14.855 -18.399 -33.659 1.00 49.94 559 LYS A C 1
ATOM 4592 O O . LYS A 1 559 ? 13.835 -18.591 -34.315 1.00 49.94 559 LYS A O 1
ATOM 4597 N N . HIS A 1 560 ? 15.189 -17.208 -33.155 1.00 52.53 560 HIS A N 1
ATOM 4598 C CA . HIS A 1 560 ? 14.356 -15.998 -33.146 1.00 52.53 560 HIS A CA 1
ATOM 4599 C C . HIS A 1 560 ? 15.015 -14.779 -33.828 1.00 52.53 560 HIS A C 1
ATOM 4601 O O . HIS A 1 560 ? 14.622 -13.642 -33.568 1.00 52.53 560 HIS A O 1
ATOM 4607 N N . GLY A 1 561 ? 15.933 -15.011 -34.775 1.00 55.84 561 GLY A N 1
ATOM 4608 C CA . GLY A 1 561 ? 16.583 -13.990 -35.614 1.00 55.84 561 GLY A CA 1
ATOM 4609 C C . GLY A 1 561 ? 15.695 -12.886 -36.234 1.00 55.84 561 GLY A C 1
ATOM 4610 O O . GLY A 1 561 ? 16.219 -11.791 -36.426 1.00 55.84 561 GLY A O 1
ATOM 4611 N N . PRO A 1 562 ? 14.371 -13.067 -36.466 1.00 69.38 562 PRO A N 1
ATOM 4612 C CA . PRO A 1 562 ? 13.513 -12.010 -37.016 1.00 69.38 562 PRO A CA 1
ATOM 4613 C C . PRO A 1 562 ? 13.356 -10.742 -36.158 1.00 69.38 562 PRO A C 1
ATOM 4615 O O . PRO A 1 562 ? 12.856 -9.740 -36.664 1.00 69.38 562 PRO A O 1
ATOM 4618 N N . ILE A 1 563 ? 13.715 -10.757 -34.865 1.00 80.62 563 ILE A N 1
ATOM 4619 C CA . ILE A 1 563 ? 13.500 -9.601 -33.970 1.00 80.62 563 ILE A CA 1
ATOM 4620 C C . ILE A 1 563 ? 14.411 -8.431 -34.359 1.00 80.62 563 ILE A C 1
ATOM 4622 O O . ILE A 1 563 ? 13.920 -7.325 -34.583 1.00 80.62 563 ILE A O 1
ATOM 4626 N N . TRP A 1 564 ? 15.715 -8.690 -34.475 1.00 84.50 564 TRP A N 1
ATOM 4627 C CA . TRP A 1 564 ? 16.712 -7.691 -34.865 1.00 84.50 564 TRP A CA 1
ATOM 4628 C C . TRP A 1 564 ? 16.449 -7.152 -36.270 1.00 84.50 564 TRP A C 1
ATOM 4630 O O . TRP A 1 564 ? 16.423 -5.945 -36.482 1.00 84.50 564 TRP A O 1
ATOM 4640 N N . GLU A 1 565 ? 16.159 -8.053 -37.209 1.00 88.75 565 GLU A N 1
ATOM 4641 C CA . GLU A 1 565 ? 15.832 -7.697 -38.588 1.00 88.75 565 GLU A CA 1
ATOM 4642 C C . GLU A 1 565 ? 14.629 -6.749 -38.662 1.00 88.75 565 GLU A C 1
ATOM 4644 O O . GLU A 1 565 ? 14.720 -5.693 -39.284 1.00 88.75 565 GLU A O 1
ATOM 4649 N N . SER A 1 566 ? 13.528 -7.073 -37.971 1.00 89.62 566 SER A N 1
ATOM 4650 C CA . SER A 1 566 ? 12.330 -6.222 -37.972 1.00 89.62 566 SER A CA 1
ATOM 4651 C C . SER A 1 566 ? 12.589 -4.816 -37.427 1.00 89.62 566 SER A C 1
ATOM 4653 O O . SER A 1 566 ? 12.037 -3.848 -37.941 1.00 89.62 566 SER A O 1
ATOM 4655 N N . TYR A 1 567 ? 13.458 -4.703 -36.423 1.00 90.25 567 TYR A N 1
ATOM 4656 C CA . TYR A 1 567 ? 13.836 -3.432 -35.820 1.00 90.25 567 TYR A CA 1
ATOM 4657 C C . TYR A 1 567 ? 14.681 -2.580 -36.772 1.00 90.25 567 TYR A C 1
ATOM 4659 O O . TYR A 1 567 ? 14.320 -1.440 -37.056 1.00 90.25 567 TYR A O 1
ATOM 4667 N N . ILE A 1 568 ? 15.736 -3.146 -37.360 1.00 93.25 568 ILE A N 1
ATOM 4668 C CA . ILE A 1 568 ? 16.589 -2.406 -38.301 1.00 93.25 568 ILE A CA 1
ATOM 4669 C C . ILE A 1 568 ? 15.811 -1.975 -39.554 1.00 93.25 568 ILE A C 1
ATOM 4671 O O . ILE A 1 568 ? 15.972 -0.848 -40.021 1.00 93.25 568 ILE A O 1
ATOM 4675 N N . LEU A 1 569 ? 14.912 -2.823 -40.067 1.00 95.25 569 LEU A N 1
ATOM 4676 C CA . LEU A 1 569 ? 14.034 -2.451 -41.182 1.00 95.25 569 LEU A CA 1
ATOM 4677 C C . LEU A 1 569 ? 13.072 -1.313 -40.818 1.00 95.25 569 LEU A C 1
ATOM 4679 O O . LEU A 1 569 ? 12.789 -0.471 -41.666 1.00 95.25 569 LEU A O 1
ATOM 4683 N N . SER A 1 570 ? 12.590 -1.259 -39.572 1.00 95.00 570 SER A N 1
ATOM 4684 C CA . SER A 1 570 ? 11.715 -0.167 -39.129 1.00 95.00 570 SER A CA 1
ATOM 4685 C C . SER A 1 570 ? 12.428 1.189 -39.087 1.00 95.00 570 SER A C 1
ATOM 4687 O O . SER A 1 570 ? 11.826 2.197 -39.453 1.00 95.00 570 SER A O 1
ATOM 4689 N N . TYR A 1 571 ? 13.722 1.219 -38.752 1.00 95.25 571 TYR A N 1
ATOM 4690 C CA . TYR A 1 571 ? 14.527 2.439 -38.850 1.00 95.25 571 TYR A CA 1
ATOM 4691 C C . TYR A 1 571 ? 14.816 2.851 -40.286 1.00 95.25 571 TYR A C 1
ATOM 4693 O O . TYR A 1 571 ? 14.733 4.034 -40.610 1.00 95.25 571 TYR A O 1
ATOM 4701 N N . LEU A 1 572 ? 15.104 1.895 -41.176 1.00 96.81 572 LEU A N 1
ATOM 4702 C CA . LEU A 1 572 ? 15.247 2.215 -42.595 1.00 96.81 572 LEU A CA 1
ATOM 4703 C C . LEU A 1 572 ? 13.954 2.833 -43.145 1.00 96.81 572 LEU A C 1
ATOM 4705 O O . LEU A 1 572 ? 14.007 3.819 -43.875 1.00 96.81 572 LEU A O 1
ATOM 4709 N N . GLN A 1 573 ? 12.796 2.302 -42.749 1.00 96.94 573 GLN A N 1
ATOM 4710 C CA . GLN A 1 573 ? 11.507 2.842 -43.165 1.00 96.94 573 GLN A CA 1
ATOM 4711 C C . GLN A 1 573 ? 11.287 4.288 -42.689 1.00 96.94 573 GLN A C 1
ATOM 4713 O O . GLN A 1 573 ? 10.753 5.096 -43.451 1.00 96.94 573 GLN A O 1
ATOM 4718 N N . GLU A 1 574 ? 11.694 4.625 -41.463 1.00 95.62 574 GLU A N 1
ATOM 4719 C CA . GLU A 1 574 ? 11.651 6.000 -40.947 1.00 95.62 574 GLU A CA 1
ATOM 4720 C C . GLU A 1 574 ? 12.608 6.921 -41.703 1.00 95.62 574 GLU A C 1
ATOM 4722 O O . GLU A 1 574 ? 12.199 7.998 -42.138 1.00 95.62 574 GLU A O 1
ATOM 4727 N N . ALA A 1 575 ? 13.836 6.472 -41.964 1.00 95.94 575 ALA A N 1
ATOM 4728 C CA . ALA A 1 575 ? 14.799 7.219 -42.765 1.00 95.94 575 ALA A CA 1
ATOM 4729 C C . ALA A 1 575 ? 14.285 7.488 -44.194 1.00 95.94 575 ALA A C 1
ATOM 4731 O O . ALA A 1 575 ? 14.455 8.586 -44.725 1.00 95.94 575 ALA A O 1
ATOM 4732 N N . GLU A 1 576 ? 13.598 6.525 -44.818 1.00 96.31 576 GLU A N 1
ATOM 4733 C CA . GLU A 1 576 ? 12.929 6.710 -46.113 1.00 96.31 576 GLU A CA 1
ATOM 4734 C C . GLU A 1 576 ? 11.810 7.758 -46.042 1.00 96.31 576 GLU A C 1
ATOM 4736 O O . GLU A 1 576 ? 11.672 8.583 -46.953 1.00 96.31 576 GLU A O 1
ATOM 4741 N N . TRP A 1 577 ? 11.006 7.753 -44.974 1.00 96.19 577 TRP A N 1
ATOM 4742 C CA . TRP A 1 577 ? 9.963 8.761 -44.766 1.00 96.19 577 TRP A CA 1
ATOM 4743 C C . TRP A 1 577 ? 10.560 10.157 -44.603 1.00 96.19 577 TRP A C 1
ATOM 4745 O O . TRP A 1 577 ? 10.096 11.089 -45.260 1.00 96.19 577 TRP A O 1
ATOM 4755 N N . ILE A 1 578 ? 11.630 10.287 -43.817 1.00 92.62 578 ILE A N 1
ATOM 4756 C CA . ILE A 1 578 ? 12.368 11.541 -43.632 1.00 92.62 578 ILE A CA 1
ATOM 4757 C C . ILE A 1 578 ? 12.933 12.028 -44.974 1.00 92.62 578 ILE A C 1
ATOM 4759 O O . ILE A 1 578 ? 12.665 13.156 -45.389 1.00 92.62 578 ILE A O 1
ATOM 4763 N N . ALA A 1 579 ? 13.649 11.167 -45.703 1.00 93.38 579 ALA A N 1
ATOM 4764 C CA . ALA A 1 579 ? 14.290 11.517 -46.971 1.00 93.38 579 ALA A CA 1
ATOM 4765 C C . ALA A 1 579 ? 13.289 11.901 -48.076 1.00 93.38 579 ALA A C 1
ATOM 4767 O O . ALA A 1 579 ? 13.577 12.757 -48.914 1.00 93.38 579 ALA A O 1
ATOM 4768 N N . SER A 1 580 ? 12.105 11.282 -48.080 1.00 95.38 580 SER A N 1
ATOM 4769 C CA . SER A 1 580 ? 11.025 11.588 -49.029 1.00 95.38 580 SER A CA 1
ATOM 4770 C C . SER A 1 580 ? 10.084 12.704 -48.560 1.00 95.38 580 SER A C 1
ATOM 4772 O O . SER A 1 580 ? 9.175 13.079 -49.307 1.00 95.38 580 SER A O 1
ATOM 4774 N N . ASN A 1 581 ? 10.294 13.248 -47.354 1.00 94.44 581 ASN A N 1
ATOM 4775 C CA . ASN A 1 581 ? 9.387 14.178 -46.681 1.00 94.44 581 ASN A CA 1
ATOM 4776 C C . ASN A 1 581 ? 7.936 13.651 -46.635 1.00 94.44 581 ASN A C 1
ATOM 4778 O O . ASN A 1 581 ? 6.967 14.392 -46.832 1.00 94.44 581 ASN A O 1
ATOM 4782 N N . TYR A 1 582 ? 7.790 12.339 -46.447 1.00 96.81 582 TYR A N 1
ATOM 4783 C CA . TYR A 1 582 ? 6.506 11.662 -46.363 1.00 96.81 582 TYR A CA 1
ATOM 4784 C C . TYR A 1 582 ? 6.000 11.667 -44.923 1.00 96.81 582 TYR A C 1
ATOM 4786 O O . TYR A 1 582 ? 6.659 11.175 -44.013 1.00 96.81 582 TYR A O 1
ATOM 4794 N N . THR A 1 583 ? 4.783 12.169 -44.721 1.00 96.44 583 THR A N 1
ATOM 4795 C CA . THR A 1 583 ? 4.090 12.070 -43.434 1.00 96.44 583 THR A CA 1
ATOM 4796 C C . THR A 1 583 ? 3.176 10.840 -43.442 1.00 96.44 583 THR A C 1
ATOM 4798 O O . THR A 1 583 ? 2.153 10.854 -44.138 1.00 96.44 583 THR A O 1
ATOM 4801 N N . PRO A 1 584 ? 3.503 9.771 -42.693 1.00 96.62 584 PRO A N 1
ATOM 4802 C CA . PRO A 1 584 ? 2.657 8.586 -42.615 1.00 96.62 584 PRO A CA 1
ATOM 4803 C C . PRO A 1 584 ? 1.299 8.895 -41.979 1.00 96.62 584 PRO A C 1
ATOM 4805 O O . PRO A 1 584 ? 1.150 9.785 -41.140 1.00 96.62 584 PRO A O 1
ATOM 4808 N N . LYS A 1 585 ? 0.282 8.109 -42.348 1.00 97.25 585 LYS A N 1
ATOM 4809 C CA . LYS A 1 585 ? -0.985 8.095 -41.600 1.00 97.25 585 LYS A CA 1
ATOM 4810 C C . LYS A 1 585 ? -0.746 7.529 -40.203 1.00 97.25 585 LYS A C 1
ATOM 4812 O O . LYS A 1 585 ? 0.117 6.677 -40.040 1.00 97.25 585 LYS A O 1
ATOM 4817 N N . PHE A 1 586 ? -1.573 7.912 -39.234 1.00 95.50 586 PHE A N 1
ATOM 4818 C CA . PHE A 1 586 ? -1.417 7.497 -37.836 1.00 95.50 586 PHE A CA 1
ATOM 4819 C C . PHE A 1 586 ? -1.255 5.976 -37.647 1.00 95.50 586 PHE A C 1
ATOM 4821 O O . PHE A 1 586 ? -0.311 5.543 -36.999 1.00 95.50 586 PHE A O 1
ATOM 4828 N N . ASP A 1 587 ? -2.091 5.151 -38.287 1.00 96.00 587 ASP A N 1
ATOM 4829 C CA . ASP A 1 587 ? -1.975 3.685 -38.179 1.00 96.00 587 ASP A CA 1
ATOM 4830 C C . ASP A 1 587 ? -0.673 3.144 -38.794 1.00 96.00 587 ASP A C 1
ATOM 4832 O O . ASP A 1 587 ? -0.078 2.196 -38.284 1.00 96.00 587 ASP A O 1
ATOM 4836 N N . GLN A 1 588 ? -0.214 3.759 -39.889 1.00 96.31 588 GLN A N 1
ATOM 4837 C CA . GLN A 1 588 ? 1.045 3.404 -40.548 1.00 96.31 588 GLN A CA 1
ATOM 4838 C C . GLN A 1 588 ? 2.242 3.807 -39.679 1.00 96.31 588 GLN A C 1
ATOM 4840 O O . GLN A 1 588 ? 3.164 3.012 -39.514 1.00 96.31 588 GLN A O 1
ATOM 4845 N N . TYR A 1 589 ? 2.191 5.008 -39.097 1.00 96.00 589 TYR A N 1
ATOM 4846 C CA . TYR A 1 589 ? 3.171 5.502 -38.140 1.00 96.00 589 TYR A CA 1
ATOM 4847 C C . TYR A 1 589 ? 3.268 4.563 -36.941 1.00 96.00 589 TYR A C 1
ATOM 4849 O O . TYR A 1 589 ? 4.342 4.049 -36.674 1.00 96.00 589 TYR A O 1
ATOM 4857 N N . LEU A 1 590 ? 2.153 4.243 -36.277 1.00 94.50 590 LEU A N 1
ATOM 4858 C CA . LEU A 1 590 ? 2.164 3.368 -35.104 1.00 94.50 590 LEU A CA 1
ATOM 4859 C C . LEU A 1 590 ? 2.640 1.950 -35.420 1.00 94.50 590 LEU A C 1
ATOM 4861 O O . LEU A 1 590 ? 3.350 1.348 -34.614 1.00 94.50 590 LEU A O 1
ATOM 4865 N N . SER A 1 591 ? 2.276 1.406 -36.584 1.00 93.12 591 SER A N 1
ATOM 4866 C CA . SER A 1 591 ? 2.735 0.074 -36.984 1.00 93.12 591 SER A CA 1
ATOM 4867 C C . SER A 1 591 ? 4.258 -0.002 -37.114 1.00 93.12 591 SER A C 1
ATOM 4869 O O . SER A 1 591 ? 4.815 -1.059 -36.829 1.00 93.12 591 SER A O 1
ATOM 4871 N N . ASN A 1 592 ? 4.918 1.080 -37.539 1.00 94.81 592 ASN A N 1
ATOM 4872 C CA . ASN A 1 592 ? 6.378 1.153 -37.584 1.00 94.81 592 ASN A CA 1
ATOM 4873 C C . ASN A 1 592 ? 6.964 1.577 -36.231 1.00 94.81 592 ASN A C 1
ATOM 4875 O O . ASN A 1 592 ? 7.788 0.861 -35.678 1.00 94.81 592 ASN A O 1
ATOM 4879 N N . GLY A 1 593 ? 6.443 2.665 -35.660 1.00 93.25 593 GLY A N 1
ATOM 4880 C CA . GLY A 1 593 ? 6.840 3.293 -34.398 1.00 93.25 593 GLY A CA 1
ATOM 4881 C C . GLY A 1 593 ? 6.858 2.342 -33.204 1.00 93.25 593 GLY A C 1
ATOM 4882 O O . GLY A 1 593 ? 7.725 2.409 -32.337 1.00 93.25 593 GLY A O 1
ATOM 4883 N N . THR A 1 594 ? 5.913 1.402 -33.150 1.00 92.25 594 THR A N 1
ATOM 4884 C CA . THR A 1 594 ? 5.904 0.365 -32.106 1.00 92.25 594 THR A CA 1
ATOM 4885 C C . THR A 1 594 ? 7.094 -0.587 -32.225 1.00 92.25 594 THR A C 1
ATOM 4887 O O . THR A 1 594 ? 7.607 -1.043 -31.206 1.00 92.25 594 THR A O 1
ATOM 4890 N N . ILE A 1 595 ? 7.570 -0.868 -33.437 1.00 91.38 595 ILE A N 1
ATOM 4891 C CA . ILE A 1 595 ? 8.747 -1.707 -33.686 1.00 91.38 595 ILE A CA 1
ATOM 4892 C C . ILE A 1 595 ? 10.030 -0.887 -33.489 1.00 91.38 595 ILE A C 1
ATOM 4894 O O . ILE A 1 595 ? 10.911 -1.331 -32.748 1.00 91.38 595 ILE A O 1
ATOM 4898 N N . SER A 1 596 ? 10.104 0.313 -34.074 1.00 92.12 596 SER A N 1
ATOM 4899 C CA . SER A 1 596 ? 11.266 1.211 -33.997 1.00 92.12 596 SER A CA 1
ATOM 4900 C C . SER A 1 596 ? 11.499 1.794 -32.603 1.00 92.12 596 SER A C 1
ATOM 4902 O O . SER A 1 596 ? 12.616 2.181 -32.293 1.00 92.12 596 SER A O 1
ATOM 4904 N N . SER A 1 597 ? 10.514 1.729 -31.694 1.00 89.69 597 SER A N 1
ATOM 4905 C CA . SER A 1 597 ? 10.722 2.039 -30.266 1.00 89.69 597 SER A CA 1
ATOM 4906 C C . SER A 1 597 ? 11.833 1.209 -29.599 1.00 89.69 597 SER A C 1
ATOM 4908 O O . SER A 1 597 ? 12.250 1.516 -28.486 1.00 89.69 597 SER A O 1
ATOM 4910 N N . GLY A 1 598 ? 12.257 0.091 -30.206 1.00 87.00 598 GLY A N 1
ATOM 4911 C CA . GLY A 1 598 ? 13.348 -0.758 -29.713 1.00 87.00 598 GLY A CA 1
ATOM 4912 C C . GLY A 1 598 ? 13.008 -1.577 -28.461 1.00 87.00 598 GLY A C 1
ATOM 4913 O O . GLY A 1 598 ? 13.747 -2.492 -28.087 1.00 87.00 598 GLY A O 1
ATOM 4914 N N . MET A 1 599 ? 11.853 -1.334 -27.838 1.00 86.12 599 MET A N 1
ATOM 4915 C CA . MET A 1 599 ? 11.491 -1.918 -26.547 1.00 86.12 599 MET A CA 1
ATOM 4916 C C . MET A 1 599 ? 11.326 -3.427 -26.582 1.00 86.12 599 MET A C 1
ATOM 4918 O O . MET A 1 599 ? 11.754 -4.111 -25.657 1.00 86.12 599 MET A O 1
ATOM 4922 N N . ARG A 1 600 ? 10.777 -3.976 -27.668 1.00 85.94 600 ARG A N 1
ATOM 4923 C CA . ARG A 1 600 ? 10.737 -5.429 -27.871 1.00 85.94 600 ARG A CA 1
ATOM 4924 C C . ARG A 1 600 ? 12.130 -6.038 -27.836 1.00 85.94 600 ARG A C 1
ATOM 4926 O O . ARG A 1 600 ? 12.344 -7.043 -27.162 1.00 85.94 600 ARG A O 1
ATOM 4933 N N . VAL A 1 601 ? 13.070 -5.431 -28.553 1.00 83.25 601 VAL A N 1
ATOM 4934 C CA . VAL A 1 601 ? 14.435 -5.938 -28.648 1.00 83.25 601 VAL A CA 1
ATOM 4935 C C . VAL A 1 601 ? 15.093 -5.885 -27.267 1.00 83.25 601 VAL A C 1
ATOM 4937 O O . VAL A 1 601 ? 15.594 -6.899 -26.785 1.00 83.25 601 VAL A O 1
ATOM 4940 N N . LEU A 1 602 ? 14.985 -4.747 -26.583 1.00 81.88 602 LEU A N 1
ATOM 4941 C CA . LEU A 1 602 ? 15.509 -4.539 -25.236 1.00 81.88 602 LEU A CA 1
ATOM 4942 C C . LEU A 1 602 ? 14.931 -5.512 -24.194 1.00 81.88 602 LEU A C 1
ATOM 4944 O O . LEU A 1 602 ? 15.687 -6.139 -23.450 1.00 81.88 602 LEU A O 1
ATOM 4948 N N . THR A 1 603 ? 13.607 -5.690 -24.150 1.00 80.50 603 THR A N 1
ATOM 4949 C CA . THR A 1 603 ? 12.953 -6.612 -23.209 1.00 80.50 603 THR A CA 1
ATOM 4950 C C . THR A 1 603 ? 13.371 -8.058 -23.467 1.00 80.50 603 THR A C 1
ATOM 4952 O O . THR A 1 603 ? 13.732 -8.768 -22.527 1.00 80.50 603 THR A O 1
ATOM 4955 N N . MET A 1 604 ? 13.370 -8.502 -24.726 1.00 79.75 604 MET A N 1
ATOM 4956 C CA . MET A 1 604 ? 13.650 -9.900 -25.056 1.00 79.75 604 MET A CA 1
ATOM 4957 C C . MET A 1 604 ? 15.095 -10.303 -24.760 1.00 79.75 604 MET A C 1
ATOM 4959 O O . MET A 1 604 ? 15.310 -11.362 -24.172 1.00 79.75 604 MET A O 1
ATOM 4963 N N . HIS A 1 605 ? 16.075 -9.459 -25.089 1.00 76.50 605 HIS A N 1
ATOM 4964 C CA . HIS A 1 605 ? 17.477 -9.757 -24.781 1.00 76.50 605 HIS A CA 1
ATOM 4965 C C . HIS A 1 605 ? 17.727 -9.762 -23.268 1.00 76.50 605 HIS A C 1
ATOM 4967 O O . HIS A 1 605 ? 18.410 -10.651 -22.762 1.00 76.50 605 HIS A O 1
ATOM 4973 N N . SER A 1 606 ? 17.110 -8.844 -22.517 1.00 75.38 606 SER A N 1
ATOM 4974 C CA . SER A 1 606 ? 17.181 -8.862 -21.052 1.00 75.38 606 SER A CA 1
ATOM 4975 C C . SER A 1 606 ? 16.616 -10.142 -20.449 1.00 75.38 606 SER A C 1
ATOM 4977 O O . SER A 1 606 ? 17.246 -10.723 -19.569 1.00 75.38 606 SER A O 1
ATOM 4979 N N . LEU A 1 607 ? 15.459 -10.609 -20.930 1.00 76.88 607 LEU A N 1
ATOM 4980 C CA . LEU A 1 607 ? 14.844 -11.853 -20.460 1.00 76.88 607 LEU A CA 1
ATOM 4981 C C . LEU A 1 607 ? 15.738 -13.071 -20.734 1.00 76.88 607 LEU A C 1
ATOM 4983 O O . LEU A 1 607 ? 15.814 -13.969 -19.900 1.00 76.88 607 LEU A O 1
ATOM 4987 N N . MET A 1 608 ? 16.443 -13.095 -21.868 1.00 75.25 608 MET A N 1
ATOM 4988 C CA . MET A 1 608 ? 17.375 -14.178 -22.216 1.00 75.25 608 MET A CA 1
ATOM 4989 C C . MET A 1 608 ? 18.651 -14.186 -21.366 1.00 75.25 608 MET A C 1
ATOM 4991 O O . MET A 1 608 ? 19.301 -15.224 -21.255 1.00 75.25 608 MET A O 1
ATOM 4995 N N . LEU A 1 609 ? 19.008 -13.047 -20.768 1.00 75.12 609 LEU A N 1
ATOM 4996 C CA . LEU A 1 609 ? 20.133 -12.915 -19.841 1.00 75.12 609 LEU A CA 1
ATOM 4997 C C . LEU A 1 609 ? 19.756 -13.220 -18.386 1.00 75.12 609 LEU A C 1
ATOM 4999 O O . LEU A 1 609 ? 20.626 -13.222 -17.513 1.00 75.12 609 LEU A O 1
ATOM 5003 N N . MET A 1 610 ? 18.475 -13.459 -18.105 1.00 76.25 610 MET A N 1
ATOM 5004 C CA . MET A 1 610 ? 18.050 -14.002 -16.821 1.00 76.25 610 MET A CA 1
ATOM 5005 C C . MET A 1 610 ? 18.315 -15.511 -16.811 1.00 76.25 610 MET A C 1
ATOM 5007 O O . MET A 1 610 ? 18.049 -16.193 -17.797 1.00 76.25 610 MET A O 1
ATOM 5011 N N . ASP A 1 611 ? 18.747 -16.063 -15.673 1.00 68.19 611 ASP A N 1
ATOM 5012 C CA . ASP A 1 611 ? 18.970 -17.511 -15.473 1.00 68.19 611 ASP A CA 1
ATOM 5013 C C . ASP A 1 611 ? 17.651 -18.328 -15.426 1.00 68.19 611 ASP A C 1
ATOM 5015 O O . ASP A 1 611 ? 17.506 -19.298 -14.682 1.00 68.19 611 ASP A O 1
ATOM 5019 N N . THR A 1 612 ? 16.640 -17.925 -16.200 1.00 69.38 612 THR A N 1
ATOM 5020 C CA . THR A 1 612 ? 15.295 -18.507 -16.206 1.00 69.38 612 THR A CA 1
ATOM 5021 C C . THR A 1 612 ? 15.030 -19.196 -17.540 1.00 69.38 612 THR A C 1
ATOM 5023 O O . THR A 1 612 ? 15.191 -18.608 -18.605 1.00 69.38 612 THR A O 1
ATOM 5026 N N . LEU A 1 613 ? 14.585 -20.454 -17.501 1.00 70.81 613 LEU A N 1
ATOM 5027 C CA . LEU A 1 613 ? 14.219 -21.193 -18.710 1.00 70.81 613 LEU A CA 1
ATOM 5028 C C . LEU A 1 613 ? 12.929 -20.624 -19.320 1.00 70.81 613 LEU A C 1
ATOM 5030 O O . LEU A 1 613 ? 11.832 -20.840 -18.802 1.00 70.81 613 LEU A O 1
ATOM 5034 N N . LEU A 1 614 ? 13.053 -19.939 -20.456 1.00 75.12 614 LEU A N 1
ATOM 5035 C CA . LEU A 1 614 ? 11.919 -19.443 -21.233 1.00 75.12 614 LEU A CA 1
ATOM 5036 C C . LEU A 1 614 ? 11.447 -20.525 -22.208 1.00 75.12 614 LEU A C 1
ATOM 5038 O O . LEU A 1 614 ? 12.019 -20.725 -23.279 1.00 75.12 614 LEU A O 1
ATOM 5042 N N . SER A 1 615 ? 10.395 -21.252 -21.832 1.00 80.75 615 SER A N 1
ATOM 5043 C CA . SER A 1 615 ? 9.743 -22.185 -22.755 1.00 80.75 615 SER A CA 1
ATOM 5044 C C . SER A 1 615 ? 9.076 -21.434 -23.916 1.00 80.75 615 SER A C 1
ATOM 5046 O O . SER A 1 615 ? 8.668 -20.279 -23.773 1.00 80.75 615 SER A O 1
ATOM 5048 N N . ASN A 1 616 ? 8.884 -22.109 -25.053 1.00 78.62 616 ASN A N 1
ATOM 5049 C CA . ASN A 1 616 ? 8.175 -21.534 -26.205 1.00 78.62 616 ASN A CA 1
ATOM 5050 C C . ASN A 1 616 ? 6.768 -21.019 -25.845 1.00 78.62 616 ASN A C 1
ATOM 5052 O O . ASN A 1 616 ? 6.296 -20.052 -26.439 1.00 78.62 616 ASN A O 1
ATOM 5056 N N . ASP A 1 617 ? 6.095 -21.644 -24.876 1.00 83.12 617 ASP A N 1
ATOM 5057 C CA . ASP A 1 617 ? 4.760 -21.230 -24.437 1.00 83.12 617 ASP A CA 1
ATOM 5058 C C . ASP A 1 617 ? 4.789 -19.950 -23.598 1.00 83.12 617 ASP A C 1
ATOM 5060 O O . ASP A 1 617 ? 3.869 -19.139 -23.690 1.00 83.12 617 ASP A O 1
ATOM 5064 N N . ILE A 1 618 ? 5.849 -19.736 -22.810 1.00 82.50 618 ILE A N 1
ATOM 5065 C CA . ILE A 1 618 ? 6.072 -18.471 -22.099 1.00 82.50 618 ILE A CA 1
ATOM 5066 C C . ILE A 1 618 ? 6.422 -17.376 -23.107 1.00 82.50 618 ILE A C 1
ATOM 5068 O O . ILE A 1 618 ? 5.802 -16.317 -23.073 1.00 82.50 618 ILE A O 1
ATOM 5072 N N . LEU A 1 619 ? 7.327 -17.654 -24.053 1.00 79.69 619 LEU A N 1
ATOM 5073 C CA . LEU A 1 619 ? 7.719 -16.705 -25.101 1.00 79.69 619 LEU A CA 1
ATOM 5074 C C . LEU A 1 619 ? 6.513 -16.203 -25.903 1.00 79.69 619 LEU A C 1
ATOM 5076 O O . LEU A 1 619 ? 6.369 -15.004 -26.087 1.00 79.69 619 LEU A O 1
ATOM 5080 N N . LYS A 1 620 ? 5.571 -17.075 -26.285 1.00 82.06 620 LYS A N 1
ATOM 5081 C CA . LYS A 1 620 ? 4.329 -16.654 -26.968 1.00 82.06 620 LYS A CA 1
ATOM 5082 C C . LYS A 1 620 ? 3.454 -15.705 -26.143 1.00 82.06 620 LYS A C 1
ATOM 5084 O O . LYS A 1 620 ? 2.695 -14.931 -26.721 1.00 82.06 620 LYS A O 1
ATOM 5089 N N . LYS A 1 621 ? 3.515 -15.786 -24.811 1.00 84.56 621 LYS A N 1
ATOM 5090 C CA . LYS A 1 621 ? 2.744 -14.920 -23.906 1.00 84.56 621 LYS A CA 1
ATOM 5091 C C . LYS A 1 621 ? 3.412 -13.569 -23.679 1.00 84.56 621 LYS A C 1
ATOM 5093 O O . LYS A 1 621 ? 2.700 -12.613 -23.382 1.00 84.56 621 LYS A O 1
ATOM 5098 N N . VAL A 1 622 ? 4.735 -13.476 -23.820 1.00 82.38 622 VAL A N 1
ATOM 5099 C CA . VAL A 1 622 ? 5.504 -12.257 -23.508 1.00 82.38 622 VAL A CA 1
ATOM 5100 C C . VAL A 1 622 ? 6.123 -11.573 -24.725 1.00 82.38 622 VAL A C 1
ATOM 5102 O O . VAL A 1 622 ? 6.452 -10.407 -24.607 1.00 82.38 622 VAL A O 1
ATOM 5105 N N . ASP A 1 623 ? 6.238 -12.232 -25.882 1.00 82.44 623 ASP A N 1
ATOM 5106 C CA . ASP A 1 623 ? 6.819 -11.660 -27.106 1.00 82.44 623 ASP A CA 1
ATOM 5107 C C . ASP A 1 623 ? 5.769 -11.384 -28.198 1.00 82.44 623 ASP A C 1
ATOM 5109 O O . ASP A 1 623 ? 4.775 -12.098 -28.377 1.00 82.44 623 ASP A O 1
ATOM 5113 N N . PHE A 1 624 ? 6.009 -10.321 -28.960 1.00 68.31 624 PHE A N 1
ATOM 5114 C CA . PHE A 1 624 ? 5.237 -9.920 -30.135 1.00 68.31 624 PHE A CA 1
ATOM 5115 C C . PHE A 1 624 ? 5.493 -10.886 -31.319 1.00 68.31 624 PHE A C 1
ATOM 5117 O O . PHE A 1 624 ? 6.549 -11.507 -31.375 1.00 68.31 624 PHE A O 1
ATOM 5124 N N . PRO A 1 625 ? 4.576 -11.072 -32.292 1.00 68.69 625 PRO A N 1
ATOM 5125 C CA . PRO A 1 625 ? 3.230 -10.503 -32.415 1.00 68.69 625 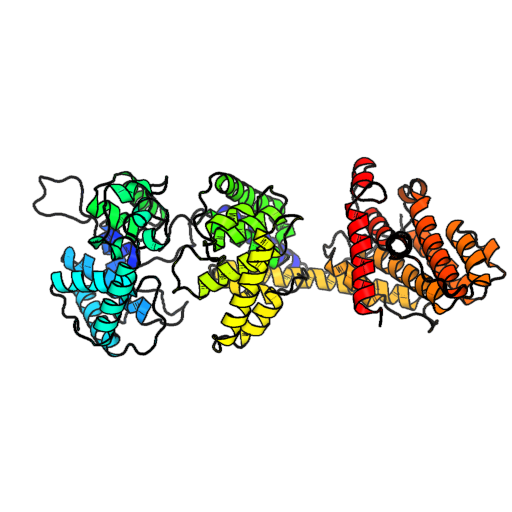PRO A CA 1
ATOM 5126 C C . PRO A 1 625 ? 2.156 -11.217 -31.596 1.00 68.69 625 PRO A C 1
ATOM 5128 O O . PRO A 1 625 ? 1.007 -10.790 -31.582 1.00 68.69 625 PRO A O 1
ATOM 5131 N N . SER A 1 626 ? 2.506 -12.311 -30.916 1.00 72.38 626 SER A N 1
ATOM 5132 C CA . SER A 1 626 ? 1.524 -13.137 -30.202 1.00 72.38 626 SER A CA 1
ATOM 5133 C C . SER A 1 626 ? 1.074 -12.508 -28.879 1.00 72.38 626 SER A C 1
ATOM 5135 O O . SER A 1 626 ? -0.049 -12.744 -28.434 1.00 72.38 626 SER A O 1
ATOM 5137 N N . SER A 1 627 ? 1.926 -11.684 -28.263 1.00 84.31 627 SER A N 1
ATOM 5138 C CA . SER A 1 627 ? 1.647 -11.015 -26.998 1.00 84.31 627 SER A CA 1
ATOM 5139 C C . SER A 1 627 ? 1.111 -9.596 -27.177 1.00 84.31 627 SER A C 1
ATOM 5141 O O . SER A 1 627 ? 1.815 -8.688 -27.626 1.00 84.31 627 SER A O 1
ATOM 5143 N N . LYS A 1 628 ? -0.119 -9.374 -26.701 1.00 89.44 628 LYS A N 1
ATOM 5144 C CA . LYS A 1 628 ? -0.676 -8.025 -26.526 1.00 89.44 628 LYS A CA 1
ATOM 5145 C C . LYS A 1 628 ? 0.108 -7.214 -25.485 1.00 89.44 628 LYS A C 1
ATOM 5147 O O . LYS A 1 628 ? 0.157 -5.996 -25.598 1.00 89.44 628 LYS A O 1
ATOM 5152 N N . PHE A 1 629 ? 0.728 -7.868 -24.499 1.00 88.69 629 PHE A N 1
ATOM 5153 C CA . PHE A 1 629 ? 1.501 -7.196 -23.453 1.00 88.69 629 PHE A CA 1
ATOM 5154 C C . PHE A 1 629 ? 2.702 -6.451 -24.046 1.00 88.69 629 PHE A C 1
ATOM 5156 O O . PHE A 1 629 ? 2.808 -5.240 -23.878 1.00 88.69 629 PHE A O 1
ATOM 5163 N N . GLN A 1 630 ? 3.538 -7.136 -24.833 1.00 87.94 630 GLN A N 1
ATOM 5164 C CA . GLN A 1 630 ? 4.705 -6.503 -25.456 1.00 87.94 630 GLN A CA 1
ATOM 5165 C C . GLN A 1 630 ? 4.327 -5.391 -26.437 1.00 87.94 630 GLN A C 1
ATOM 5167 O O . GLN A 1 630 ? 4.999 -4.360 -26.501 1.00 87.94 630 GLN A O 1
ATOM 5172 N N . TYR A 1 631 ? 3.237 -5.585 -27.187 1.00 89.69 631 TYR A N 1
ATOM 5173 C CA . TYR A 1 631 ? 2.694 -4.545 -28.058 1.00 89.69 631 TYR A CA 1
ATOM 5174 C C . TYR A 1 631 ? 2.321 -3.286 -27.263 1.00 89.69 631 TYR A C 1
ATOM 5176 O O . TYR A 1 631 ? 2.733 -2.192 -27.629 1.00 89.69 631 TYR A O 1
ATOM 5184 N N . LEU A 1 632 ? 1.592 -3.436 -26.150 1.00 91.75 632 LEU A N 1
ATOM 5185 C CA . LEU A 1 632 ? 1.174 -2.311 -25.308 1.00 91.75 632 LEU A CA 1
ATOM 5186 C C . LEU A 1 632 ? 2.354 -1.593 -24.643 1.00 91.75 632 LEU A C 1
ATOM 5188 O O . LEU A 1 632 ? 2.314 -0.370 -24.536 1.00 91.75 632 LEU A O 1
ATOM 5192 N N . VAL A 1 633 ? 3.399 -2.319 -24.231 1.00 89.81 633 VAL A N 1
ATOM 5193 C CA . VAL A 1 633 ? 4.637 -1.714 -23.702 1.00 89.81 633 VAL A CA 1
ATOM 5194 C C . VAL A 1 633 ? 5.296 -0.840 -24.768 1.00 89.81 633 VAL A C 1
ATOM 5196 O O . VAL A 1 633 ? 5.585 0.327 -24.519 1.00 89.81 633 VAL A O 1
ATOM 5199 N N . SER A 1 634 ? 5.471 -1.384 -25.973 1.00 91.19 634 SER A N 1
ATOM 5200 C CA . SER A 1 634 ? 6.138 -0.679 -27.074 1.00 91.19 634 SER A CA 1
ATOM 5201 C C . SER A 1 634 ? 5.312 0.521 -27.562 1.00 91.19 634 SER A C 1
ATOM 5203 O O . SER A 1 634 ? 5.854 1.596 -27.798 1.00 91.19 634 SER A O 1
ATOM 5205 N N . LEU A 1 635 ? 3.983 0.371 -27.628 1.00 92.81 635 LEU A N 1
ATOM 5206 C CA . LEU A 1 635 ? 3.048 1.447 -27.968 1.00 92.81 635 LEU A CA 1
ATOM 5207 C C . LEU A 1 635 ? 3.070 2.578 -26.937 1.00 92.81 635 LEU A C 1
ATOM 5209 O O . LEU A 1 635 ? 3.135 3.743 -27.314 1.00 92.81 635 LEU A O 1
ATOM 5213 N N . THR A 1 636 ? 3.009 2.237 -25.647 1.00 92.31 636 THR A N 1
ATOM 5214 C CA . THR A 1 636 ? 3.047 3.232 -24.566 1.00 92.31 636 THR A CA 1
ATOM 5215 C C . THR A 1 636 ? 4.339 4.027 -24.625 1.00 92.31 636 THR A C 1
ATOM 5217 O O . THR A 1 636 ? 4.295 5.245 -24.526 1.00 92.31 636 THR A O 1
ATOM 5220 N N . ILE A 1 637 ? 5.475 3.355 -24.821 1.00 90.50 637 ILE A N 1
ATOM 5221 C CA . ILE A 1 637 ? 6.773 4.027 -24.860 1.00 90.50 637 ILE A CA 1
ATOM 5222 C C . ILE A 1 637 ? 6.868 4.952 -26.068 1.00 90.50 637 ILE A C 1
ATOM 5224 O O . ILE A 1 637 ? 7.183 6.116 -25.864 1.00 90.50 637 ILE A O 1
ATOM 5228 N N . ARG A 1 638 ? 6.480 4.503 -27.272 1.00 93.62 638 ARG A N 1
ATOM 5229 C CA . ARG A 1 638 ? 6.446 5.371 -28.461 1.00 93.62 638 ARG A CA 1
ATOM 5230 C C . ARG A 1 638 ? 5.594 6.623 -28.233 1.00 93.62 638 ARG A C 1
ATOM 5232 O O . ARG A 1 638 ? 6.061 7.728 -28.452 1.00 93.62 638 ARG A O 1
ATOM 5239 N N . LEU A 1 639 ? 4.369 6.458 -27.730 1.00 93.94 639 LEU A N 1
ATOM 5240 C CA . LEU A 1 639 ? 3.454 7.584 -27.514 1.00 93.94 639 LEU A CA 1
ATOM 5241 C C . LEU A 1 639 ? 3.900 8.521 -26.382 1.00 93.94 639 LEU A C 1
ATOM 5243 O O . LEU A 1 639 ? 3.679 9.724 -26.467 1.00 93.94 639 LEU A O 1
ATOM 5247 N N . VAL A 1 640 ? 4.473 7.990 -25.298 1.00 91.25 640 VAL A N 1
ATOM 5248 C CA . VAL A 1 640 ? 4.990 8.811 -24.190 1.00 91.25 640 VAL A CA 1
ATOM 5249 C C . VAL A 1 640 ? 6.217 9.594 -24.623 1.00 91.25 640 VAL A C 1
ATOM 5251 O O . VAL A 1 640 ? 6.338 10.753 -24.241 1.00 91.25 640 VAL A O 1
ATOM 5254 N N . ASP A 1 641 ? 7.099 8.976 -25.399 1.00 90.00 641 ASP A N 1
ATOM 5255 C CA . ASP A 1 641 ? 8.259 9.629 -25.996 1.00 90.00 641 ASP A CA 1
ATOM 5256 C C . ASP A 1 641 ? 7.789 10.793 -26.888 1.00 90.00 641 ASP A C 1
ATOM 5258 O O . ASP A 1 641 ? 8.039 11.941 -26.522 1.00 90.00 641 ASP A O 1
ATOM 5262 N N . ASP A 1 642 ? 6.900 10.524 -27.859 1.00 92.25 642 ASP A N 1
ATOM 5263 C CA . ASP A 1 642 ? 6.324 11.551 -28.746 1.00 92.25 642 ASP A CA 1
ATOM 5264 C C . ASP A 1 642 ? 5.688 12.711 -27.971 1.00 92.25 642 ASP A C 1
ATOM 5266 O O . ASP A 1 642 ? 5.878 13.877 -28.298 1.00 92.25 642 ASP A O 1
ATOM 5270 N N . MET A 1 643 ? 4.902 12.428 -26.925 1.00 92.19 643 MET A N 1
ATOM 5271 C CA . MET A 1 643 ? 4.251 13.479 -26.130 1.00 92.19 643 MET A CA 1
ATOM 5272 C C . MET A 1 643 ? 5.248 14.429 -25.453 1.00 92.19 643 MET A C 1
ATOM 5274 O O . MET A 1 643 ? 4.863 15.552 -25.116 1.00 92.19 643 MET A O 1
ATOM 5278 N N . ASN A 1 644 ? 6.485 13.987 -25.221 1.00 88.06 644 ASN A N 1
ATOM 5279 C CA . ASN A 1 644 ? 7.523 14.773 -24.565 1.00 88.06 644 ASN A CA 1
ATOM 5280 C C . ASN A 1 644 ? 8.446 15.507 -25.547 1.00 88.06 644 ASN A C 1
ATOM 5282 O O . ASN A 1 644 ? 9.055 16.493 -25.130 1.00 88.06 644 ASN A O 1
ATOM 5286 N N . ASP A 1 645 ? 8.559 15.062 -26.802 1.00 86.81 645 ASP A N 1
ATOM 5287 C CA . ASP A 1 645 ? 9.571 15.567 -27.738 1.00 86.81 645 ASP A CA 1
ATOM 5288 C C . ASP A 1 645 ? 9.068 15.931 -29.149 1.00 86.81 645 ASP A C 1
ATOM 5290 O O . ASP A 1 645 ? 9.860 16.391 -29.968 1.00 86.81 645 ASP A O 1
ATOM 5294 N N . PHE A 1 646 ? 7.762 15.824 -29.435 1.00 86.00 646 PHE A N 1
ATOM 5295 C CA . PHE A 1 646 ? 7.223 16.181 -30.758 1.00 86.00 646 PHE A CA 1
ATOM 5296 C C . PHE A 1 646 ? 7.325 17.676 -31.130 1.00 86.00 646 PHE A C 1
ATOM 5298 O O . PHE A 1 646 ? 7.066 18.023 -32.288 1.00 86.00 646 PHE A O 1
ATOM 5305 N N . GLN A 1 647 ? 7.580 18.563 -30.155 1.00 74.12 647 GLN A N 1
ATOM 5306 C CA . GLN A 1 647 ? 7.695 20.023 -30.333 1.00 74.12 647 GLN A CA 1
ATOM 5307 C C . GLN A 1 647 ? 9.133 20.433 -30.617 1.00 74.12 647 GLN A C 1
ATOM 5309 O O . GLN A 1 647 ? 9.311 21.269 -31.535 1.00 74.12 647 GLN A O 1
#

Foldseek 3Di:
DPPPPPDPPPCDPVVLVVLLVVLLVVLLVVLVCFLVPPPAFDFQLLLLLLLQQFWDPDDPPDPDTDGPQVLSLVVLLVQQDPQLWHDDDPVQDDDALQSRLNSLLSSLLSCLVRVHNVVSNVSSLVSQQVRVQPDDPGQHDFCCLQQVLLSLVSCVVSVRPHPCPDPVNVVSPVVNVVVLVPDDLVCQLVPQALCLLPVNSVVVSDPLVSNQVCADPQQGRQQASNSLSSSCRVPVDVSSVSNNVVQCVSVPRGHGRGDDCSLVSLLLSLVLCQLLLNCVSCVVSNVVSLVVNVVVLVVLNDQWLLSVLSNLQSCVVVPHDDDPCNQVSQADPVLAGHTSRDDSCVVVVLSSLLSLLSSLLSDDPPRVNSVSSNVRSVVVLVVVLVVCPVPPVCSVLSVVSNPSPSQSQCNSNCVSSLSSGDPVSSVSSVVSSVSVSVSLVVLLVSLVVVQVVVLVPALQNPDPLFDPCLVVQLVVVCSPDSDPQLSQLSSLLSLQVVLLSLVLSCLQPNDALVQLVLLLVCQLVVPLVSCPPPDPNSSSSSVSNSVSCVVLDDVVCVVVSVLSNLQSVLSSVNSVCVVVVNDDDPVRCLVSQLSPLCQLVSVVSSVSSRPDDCDPVNCLCQHPPNHPNSSVVSSVSSVVVCVVPVD